Protein AF-A0A2V9H3Y1-F1 (afdb_monomer_lite)

Sequence (384 aa):
MNYREKQSVGGIYFQDAYKITPHLALNYGFRWQLSGAIHNTNNFATNPTLADLLGPSTGEFQPGQLGGNPNPQINLRPAPYKGDFKQSAPNFGFAWNPTWNQGILGKLAGGSNLVIRGGARISRFDEGWTTFEQATLFGNPGAQQSAFLNPGTAPGQFAPGSLSLSDTITPITIPASFTPPFAESLFTFANQTFATVDPKIRSPYVESWNFGIQRKLPGGAVLEVNYVGNHSVHLWQNFDLNEVNIFENGFLTEFKNARTNLSVNGGTTFADNTGNPGLIPLPIFDAAFGGANAALPSGSLAANSFTSQTFISLLQQGQAGALANDLASTGTYLCNLVGNSFGPCNGGVTTYGAGHYPINFFQVNPFAAGAATLLLSTTACKPK

Foldseek 3Di:
DDWDKDKDKDKDKDKDKDDPDPFKIKIKMKMQIWIWFIFTDPQQWKAWAPLLLLAQAPAFQDFPRRNTHPWTWTFSPRGQAGIDRRDMKIKMKMKGQDQDCDDPVCVVQVGSFKIKIKMKIKFFDAPDCVLVCCQTPVQAPDSDDDFDDDQDDDPPSDDVPPDDPPDDTDDDDDDPDGDDIDTLLVCLLVQGEGHHEDRHQDTKIKMKMKIKMWGQDPPRDIDIDMDIDIDIARDWDWDFSWQFDCDSLVLLVLLVLLLQCCVQVVNQFSDQPPPGPPRDDRVLLCQLQLHPDDDDDPPRSSVCVRRPPVSSVCSVVVVSRVVSLVLQNDLSRLCSAQHVVSPSNVDDPDHHDHHPTHCCSTTSHSSSRSHTSIYTHSDDDDPD

pLDDT: mean 87.83, std 12.62, range [33.66, 98.56]

Radius of gyration: 30.55 Å; chains: 1; bounding box: 67×53×94 Å

Secondary structure (DSSP, 8-state):
----EE--EEEEEEEEEEEEETTEEEEEEEEEEEEPPPEESSS--EEE-HHH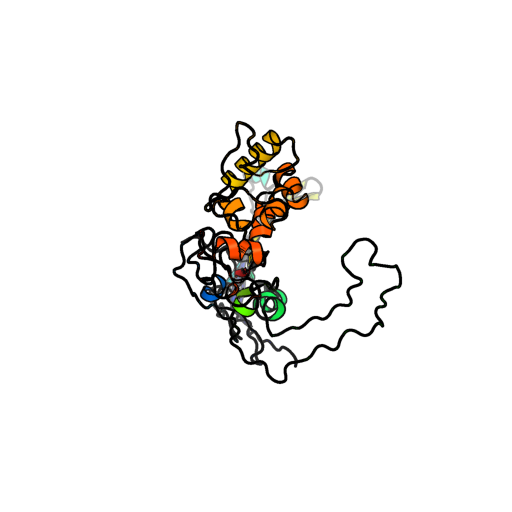HTTT-SSTT-TT---S-SS-EEEE-S--S--EEEEEEEEEEEEE---B-SHHHHHHHTBS-EEEEEEEEEEE----HHHHHIIIIITSTTS---------SSTT---TTS--TTSPPPPP---S-----EEGGGSTTTT--EEEE-TT----EEEEEEEEEEEEPGGG-EEEEEEEEEEEES--EEEES-PPP-STTSHHHHHHHHHHHHHHTTTS---S-S--TT----HHHHHHHT-SSS-PPTTSHHHHHHT-HHHHHHHHHT-HHHHHHHHHH-HHHHHHHHBTTSGGGSSSSSPP-B-SS-TTSS-S-GGGTTS-EEEEESS-----

Structure (mmCIF, N/CA/C/O backbone):
data_AF-A0A2V9H3Y1-F1
#
_entry.id   AF-A0A2V9H3Y1-F1
#
loop_
_atom_site.group_PDB
_atom_site.id
_atom_site.type_symbol
_atom_site.label_atom_id
_atom_site.label_alt_id
_atom_site.label_comp_id
_atom_site.label_asym_id
_atom_site.label_entity_id
_atom_site.label_seq_id
_atom_site.pdbx_PDB_ins_code
_atom_site.Cartn_x
_atom_site.Cartn_y
_atom_site.Cartn_z
_atom_site.occupancy
_atom_site.B_iso_or_equiv
_atom_site.auth_seq_id
_atom_site.auth_comp_id
_atom_site.auth_asym_id
_atom_site.auth_atom_id
_atom_site.pdbx_PDB_model_num
ATOM 1 N N . MET A 1 1 ? -24.388 12.894 -13.898 1.00 58.91 1 MET A N 1
ATOM 2 C CA . MET A 1 1 ? -24.952 11.731 -13.177 1.00 58.91 1 MET A CA 1
ATOM 3 C C . MET A 1 1 ? -24.431 11.826 -11.745 1.00 58.91 1 MET A C 1
ATOM 5 O O . MET A 1 1 ? -23.233 12.015 -11.603 1.00 58.91 1 MET A O 1
ATOM 9 N N . ASN A 1 2 ? -25.280 11.826 -10.710 1.00 68.94 2 ASN A N 1
ATOM 10 C CA . ASN A 1 2 ? -24.816 12.047 -9.328 1.00 68.94 2 ASN A CA 1
ATOM 11 C C . ASN A 1 2 ? -24.458 10.712 -8.678 1.00 68.94 2 ASN A C 1
ATOM 13 O O . ASN A 1 2 ? -25.305 9.822 -8.634 1.00 68.94 2 ASN A O 1
ATOM 17 N N . TYR A 1 3 ? -23.238 10.575 -8.172 1.00 79.31 3 TYR A N 1
ATOM 18 C CA . TYR A 1 3 ? -22.831 9.424 -7.372 1.00 79.31 3 TYR A CA 1
ATOM 19 C C . TYR A 1 3 ? -23.647 9.370 -6.068 1.00 79.31 3 TYR A C 1
ATOM 21 O O . TYR A 1 3 ? -23.892 10.405 -5.447 1.00 79.31 3 TYR A O 1
ATOM 29 N N . ARG A 1 4 ? -24.162 8.188 -5.699 1.00 87.75 4 ARG A N 1
ATOM 30 C CA . ARG A 1 4 ? -25.031 8.016 -4.524 1.00 87.75 4 ARG A CA 1
ATOM 31 C C . ARG A 1 4 ? -24.632 6.800 -3.717 1.00 87.75 4 ARG A C 1
ATOM 33 O O . ARG A 1 4 ? -24.713 5.680 -4.218 1.00 87.75 4 ARG A O 1
ATOM 40 N N . GLU A 1 5 ? -24.366 6.999 -2.440 1.00 90.00 5 GLU A N 1
ATOM 41 C CA . GLU A 1 5 ? -23.977 5.927 -1.532 1.00 90.00 5 GLU A CA 1
ATOM 42 C C . GLU A 1 5 ? -24.929 5.808 -0.350 1.00 90.00 5 GLU A C 1
ATOM 44 O O . GLU A 1 5 ? -25.694 6.722 -0.027 1.00 90.00 5 GLU A O 1
ATOM 49 N N . LYS A 1 6 ? -24.903 4.638 0.283 1.00 91.56 6 LYS A N 1
ATOM 50 C CA . LYS A 1 6 ? -25.669 4.353 1.486 1.00 91.56 6 LYS A CA 1
ATOM 51 C C . LYS A 1 6 ? -24.881 3.432 2.407 1.00 91.56 6 LYS A C 1
ATOM 53 O O . LYS A 1 6 ? -24.190 2.518 1.978 1.00 91.56 6 LYS A O 1
ATOM 58 N N . GLN A 1 7 ? -25.076 3.650 3.697 1.00 92.81 7 GLN A N 1
ATOM 59 C CA . GLN A 1 7 ? -24.603 2.824 4.792 1.00 92.81 7 GLN A CA 1
ATOM 60 C C . GLN A 1 7 ? -25.737 2.816 5.816 1.00 92.81 7 GLN A C 1
ATOM 62 O O . GLN A 1 7 ? -26.506 3.772 5.932 1.00 92.81 7 GLN A O 1
ATOM 67 N N . SER A 1 8 ? -25.926 1.701 6.506 1.00 92.31 8 SER A N 1
ATOM 68 C CA . SER A 1 8 ? -26.940 1.584 7.554 1.00 92.31 8 SER A CA 1
ATOM 69 C C . SER A 1 8 ? -26.238 1.240 8.847 1.00 92.31 8 SER A C 1
ATOM 71 O O . SER A 1 8 ? -25.566 0.218 8.914 1.00 92.31 8 SER A O 1
ATOM 73 N N . VAL A 1 9 ? -26.378 2.098 9.852 1.00 92.44 9 VAL A N 1
ATOM 74 C CA . VAL A 1 9 ? -25.746 1.915 11.157 1.00 92.44 9 VAL A CA 1
ATOM 75 C C . VAL A 1 9 ? -26.832 1.875 12.219 1.00 92.44 9 VAL A C 1
ATOM 77 O O . VAL A 1 9 ? -27.769 2.670 12.203 1.00 92.44 9 VAL A O 1
ATOM 80 N N . GLY A 1 10 ? -26.712 0.933 13.141 1.00 92.50 10 GLY A N 1
ATOM 81 C CA . GLY A 1 10 ? -27.591 0.787 14.289 1.00 92.50 10 GLY A CA 1
ATOM 82 C C . GLY A 1 10 ? -26.805 0.344 15.511 1.00 92.50 10 GLY A C 1
ATOM 83 O O . GLY A 1 10 ? -25.611 0.047 15.443 1.00 92.50 10 GLY A O 1
ATOM 84 N N . GLY A 1 11 ? -27.467 0.293 16.657 1.00 93.25 11 GLY A N 1
ATOM 85 C CA . GLY A 1 11 ? -26.856 -0.270 17.845 1.00 93.25 11 GLY A CA 1
ATOM 86 C C . GLY A 1 11 ? -27.790 -0.299 19.035 1.00 93.25 11 GLY A C 1
ATOM 87 O O . GLY A 1 11 ? -28.775 0.432 19.090 1.00 93.25 11 GLY A O 1
ATOM 88 N N . ILE A 1 12 ? -27.445 -1.153 19.988 1.00 95.94 12 ILE A N 1
ATOM 89 C CA . ILE A 1 12 ? -28.124 -1.291 21.273 1.00 95.94 12 ILE A CA 1
ATOM 90 C C . ILE A 1 12 ? -27.109 -0.916 22.343 1.00 95.94 12 ILE A C 1
ATOM 92 O O . ILE A 1 12 ? -25.935 -1.272 22.233 1.00 95.94 12 ILE A O 1
ATOM 96 N N . TYR A 1 13 ? -27.534 -0.183 23.365 1.00 96.25 13 TYR A N 1
ATOM 97 C CA . TYR A 1 13 ? -26.653 0.201 24.456 1.00 96.25 13 TYR A CA 1
ATOM 98 C C . TYR A 1 13 ? -27.348 0.070 25.804 1.00 96.25 13 TYR A C 1
ATOM 100 O O . TYR A 1 13 ? -28.560 0.244 25.913 1.00 96.25 13 TYR A O 1
ATOM 108 N N . PHE A 1 14 ? -26.550 -0.212 26.825 1.00 97.25 14 PHE A N 1
ATOM 109 C CA . PHE A 1 14 ? -26.933 -0.064 28.218 1.00 97.25 14 PHE A CA 1
ATOM 110 C C . PHE A 1 14 ? -25.787 0.593 28.981 1.00 97.25 14 PHE A C 1
ATOM 112 O O . PHE A 1 14 ? -24.613 0.425 28.640 1.00 97.25 14 PHE A O 1
ATOM 119 N N . GLN A 1 15 ? -26.129 1.350 30.013 1.00 97.38 15 GLN A N 1
ATOM 120 C CA . GLN A 1 15 ? -25.165 1.960 30.912 1.00 97.38 15 GLN A CA 1
ATOM 121 C C . GLN A 1 15 ? -25.808 2.107 32.283 1.00 97.38 15 GLN A C 1
ATOM 123 O O . GLN A 1 15 ? -26.987 2.441 32.374 1.00 97.38 15 GLN A O 1
ATOM 128 N N . ASP A 1 16 ? -25.026 1.864 33.325 1.00 97.44 16 ASP A N 1
ATOM 129 C CA . ASP A 1 16 ? -25.454 2.010 34.706 1.00 97.44 16 ASP A CA 1
ATOM 130 C C . ASP A 1 16 ? -24.298 2.508 35.590 1.00 97.44 16 ASP A C 1
ATOM 132 O O . ASP A 1 16 ? -23.116 2.441 35.226 1.00 97.44 16 ASP A O 1
ATOM 136 N N . ALA A 1 17 ? -24.658 3.042 36.753 1.00 96.75 17 ALA A N 1
ATOM 137 C CA . ALA A 1 17 ? -23.737 3.519 37.768 1.00 96.75 17 ALA A CA 1
ATOM 138 C C . ALA A 1 17 ? -24.157 2.974 39.133 1.00 96.75 17 ALA A C 1
ATOM 140 O O . ALA A 1 17 ? -25.239 3.276 39.637 1.00 96.75 17 ALA A O 1
ATOM 141 N N . TYR A 1 18 ? -23.267 2.217 39.771 1.00 96.94 18 TYR A N 1
ATOM 142 C CA . TYR A 1 18 ? -23.556 1.554 41.035 1.00 96.94 18 TYR A CA 1
ATOM 143 C C . TYR A 1 18 ? -22.576 1.978 42.128 1.00 96.94 18 TYR A C 1
ATOM 145 O O . TYR A 1 18 ? -21.356 1.848 41.995 1.00 96.94 18 TYR A O 1
ATOM 153 N N . LYS A 1 19 ? -23.114 2.473 43.246 1.00 96.94 19 LYS A N 1
ATOM 154 C CA . LYS A 1 19 ? -22.339 2.731 44.464 1.00 96.94 19 LYS A CA 1
ATOM 155 C C . LYS A 1 19 ? -22.299 1.455 45.293 1.00 96.94 19 LYS A C 1
ATOM 157 O O . LYS A 1 19 ? -23.246 1.163 46.013 1.00 96.94 19 LYS A O 1
ATOM 162 N N . ILE A 1 20 ? -21.196 0.714 45.202 1.00 95.38 20 ILE A N 1
ATOM 163 C CA . ILE A 1 20 ? -20.983 -0.491 46.017 1.00 95.38 20 ILE A CA 1
ATOM 164 C C . ILE A 1 20 ? -20.895 -0.107 47.495 1.00 95.38 20 ILE A C 1
ATOM 166 O O . ILE A 1 20 ? -21.461 -0.772 48.356 1.00 95.38 20 ILE A O 1
ATOM 170 N N . THR A 1 21 ? -20.182 0.981 47.789 1.00 95.06 21 THR A N 1
ATOM 171 C CA . THR A 1 21 ? -20.069 1.554 49.133 1.00 95.06 21 THR A CA 1
ATOM 172 C C . THR A 1 21 ? -20.117 3.084 49.038 1.00 95.06 21 THR A C 1
ATOM 174 O O . THR A 1 21 ? -19.969 3.632 47.942 1.00 95.06 21 THR A O 1
ATOM 177 N N . PRO A 1 22 ? -20.240 3.822 50.159 1.00 93.00 22 PRO A N 1
ATOM 178 C CA . PRO A 1 22 ? -20.088 5.283 50.158 1.00 93.00 22 PRO A CA 1
ATOM 179 C C . PRO A 1 22 ? -18.741 5.769 49.596 1.00 93.00 22 PRO A C 1
ATOM 181 O O . PRO A 1 22 ? -18.605 6.930 49.215 1.00 93.00 22 PRO A O 1
ATOM 184 N N . HIS A 1 23 ? -17.758 4.870 49.536 1.00 94.12 23 HIS A N 1
ATOM 185 C CA . HIS A 1 23 ? -16.385 5.128 49.137 1.00 94.12 23 HIS A CA 1
ATOM 186 C C . HIS A 1 23 ? -16.014 4.522 47.781 1.00 94.12 23 HIS A C 1
ATOM 188 O O . HIS A 1 23 ? -14.928 4.808 47.289 1.00 94.12 23 HIS A O 1
ATOM 194 N N . LEU A 1 24 ? -16.868 3.692 47.176 1.00 96.31 24 LEU A N 1
ATOM 195 C CA . LEU A 1 24 ? -16.597 3.007 45.914 1.00 96.31 24 LEU A CA 1
ATOM 196 C C . LEU A 1 24 ? -17.806 3.103 44.986 1.00 96.31 24 LEU A C 1
ATOM 198 O O . LEU A 1 24 ? -18.868 2.543 45.267 1.00 96.31 24 LEU A O 1
ATOM 202 N N . ALA A 1 25 ? -17.604 3.764 43.852 1.00 97.94 25 ALA A N 1
ATOM 203 C CA . ALA A 1 25 ? -18.560 3.837 42.761 1.00 97.94 25 ALA A CA 1
ATOM 204 C C . ALA A 1 25 ? -17.985 3.168 41.513 1.00 97.94 25 ALA A C 1
ATOM 206 O O . ALA A 1 25 ? -16.818 3.377 41.175 1.00 97.94 25 ALA A O 1
ATOM 207 N N . LEU A 1 26 ? -18.821 2.399 40.824 1.00 97.81 26 LEU A N 1
ATOM 208 C CA . LEU A 1 26 ? -18.540 1.833 39.514 1.00 97.81 26 LEU A CA 1
ATOM 209 C C . LEU A 1 26 ? -19.463 2.465 38.478 1.00 97.81 26 LEU A C 1
ATOM 211 O O . LEU A 1 26 ? -20.642 2.683 38.744 1.00 97.81 26 LEU A O 1
ATOM 215 N N . ASN A 1 27 ? -18.929 2.699 37.288 1.00 97.75 27 ASN A N 1
ATOM 216 C CA . ASN A 1 27 ? -19.686 3.011 36.086 1.00 97.75 27 ASN A CA 1
ATOM 217 C C . ASN A 1 27 ? -19.391 1.913 35.078 1.00 97.75 27 ASN A C 1
ATOM 219 O O . ASN A 1 27 ? -18.229 1.585 34.843 1.00 97.75 27 ASN A O 1
ATOM 223 N N . TYR A 1 28 ? -20.419 1.340 34.482 1.00 97.44 28 TYR A N 1
ATOM 224 C CA . TYR A 1 28 ? -20.232 0.306 33.482 1.00 97.44 28 TYR A CA 1
ATOM 225 C C . TYR A 1 28 ? -21.284 0.448 32.403 1.00 97.44 28 TYR A C 1
ATOM 227 O O . TYR A 1 28 ? -22.412 0.882 32.632 1.00 97.44 28 TYR A O 1
ATOM 235 N N . GLY A 1 29 ? -20.899 0.085 31.197 1.00 97.81 29 GLY A N 1
ATOM 236 C CA . GLY A 1 29 ? -21.778 0.169 30.061 1.00 97.81 29 GLY A CA 1
ATOM 237 C C . GLY A 1 29 ? -21.267 -0.669 28.919 1.00 97.81 29 GLY A C 1
ATOM 238 O O . GLY A 1 29 ? -20.118 -1.111 28.863 1.00 97.81 29 GLY A O 1
ATOM 239 N N . PHE A 1 30 ? -22.161 -0.891 27.983 1.00 97.25 30 PHE A N 1
ATOM 240 C CA . PHE A 1 30 ? -21.883 -1.677 26.811 1.00 97.25 30 PHE A CA 1
ATOM 241 C C . PHE A 1 30 ? -22.720 -1.150 25.667 1.00 97.25 30 PHE A C 1
ATOM 243 O O . PHE A 1 30 ? -23.910 -0.871 25.814 1.00 97.25 30 PHE A O 1
ATOM 250 N N . ARG A 1 31 ? -22.089 -1.050 24.507 1.00 95.38 31 ARG A N 1
ATOM 251 C CA . ARG A 1 31 ? -22.761 -0.788 23.247 1.00 95.38 31 ARG A CA 1
ATOM 252 C C . ARG A 1 31 ? -22.437 -1.919 22.285 1.00 95.38 31 ARG A C 1
ATOM 254 O O . ARG A 1 31 ? -21.273 -2.255 22.092 1.00 95.38 31 ARG A O 1
ATOM 261 N N . TRP A 1 32 ? -23.466 -2.479 21.666 1.00 95.38 32 TRP A N 1
ATOM 262 C CA . TRP A 1 32 ? -23.332 -3.307 20.477 1.00 95.38 32 TRP A CA 1
ATOM 263 C C . TRP A 1 32 ? -23.663 -2.444 19.270 1.00 95.38 32 TRP A C 1
ATOM 265 O O . TRP A 1 32 ? -24.805 -2.020 19.110 1.00 95.38 32 TRP A O 1
ATOM 275 N N . GLN A 1 33 ? -22.675 -2.172 18.428 1.00 93.50 33 GLN A N 1
ATOM 276 C CA . GLN A 1 33 ? -22.865 -1.463 17.171 1.00 93.50 33 GLN A CA 1
ATOM 277 C C . GLN A 1 33 ? -23.042 -2.455 16.011 1.00 93.50 33 GLN A C 1
ATOM 279 O O . GLN A 1 33 ? -22.528 -3.573 16.011 1.00 93.50 33 GLN A O 1
ATOM 284 N N . LEU A 1 34 ? -23.837 -2.057 15.030 1.00 92.31 34 LEU A N 1
ATOM 285 C CA . LEU A 1 34 ? -24.148 -2.810 13.827 1.00 92.31 34 LEU A CA 1
ATOM 286 C C . LEU A 1 34 ? -23.920 -1.860 12.657 1.00 92.31 34 LEU A C 1
ATOM 288 O O . LEU A 1 34 ? -24.740 -0.969 12.448 1.00 92.31 34 LEU A O 1
ATOM 292 N N . SER A 1 35 ? -22.829 -2.022 11.912 1.00 91.94 35 SER A N 1
ATOM 293 C CA . SER A 1 35 ? -22.587 -1.221 10.708 1.00 91.94 35 SER A CA 1
ATOM 294 C C . SER A 1 35 ? -22.727 -2.095 9.469 1.00 91.94 35 SER A C 1
ATOM 296 O O . SER A 1 35 ? -21.983 -3.051 9.274 1.00 91.94 35 SER A O 1
ATOM 298 N N . GLY A 1 36 ? -23.677 -1.759 8.605 1.00 92.44 36 GLY A N 1
ATOM 299 C CA . GLY A 1 36 ? -23.727 -2.263 7.238 1.00 92.44 36 GLY A CA 1
ATOM 300 C C . GLY A 1 36 ? -22.546 -1.747 6.411 1.00 92.44 36 GLY A C 1
ATOM 301 O O . GLY A 1 36 ? -21.888 -0.777 6.786 1.00 92.44 36 GLY A O 1
ATOM 302 N N . ALA A 1 37 ? -22.289 -2.388 5.272 1.00 91.31 37 ALA A N 1
ATOM 303 C CA . ALA A 1 37 ? -21.282 -1.908 4.334 1.00 91.31 37 ALA A CA 1
ATOM 304 C C . ALA A 1 37 ? -21.742 -0.609 3.662 1.00 91.31 37 ALA A C 1
ATOM 306 O O . ALA A 1 37 ? -22.922 -0.460 3.315 1.00 91.31 37 ALA A O 1
ATOM 307 N N . ILE A 1 38 ? -20.790 0.295 3.448 1.00 91.62 38 ILE A N 1
ATOM 308 C CA . ILE A 1 38 ? -20.922 1.369 2.476 1.00 91.62 38 ILE A CA 1
ATOM 309 C C . ILE A 1 38 ? -21.089 0.708 1.109 1.00 91.62 38 ILE A C 1
ATOM 311 O O . ILE A 1 38 ? -20.341 -0.202 0.742 1.00 91.62 38 ILE A O 1
ATOM 315 N N . HIS A 1 39 ? -22.115 1.128 0.382 1.00 90.75 39 HIS A N 1
ATOM 316 C CA . HIS A 1 39 ? -22.347 0.667 -0.972 1.00 90.75 39 HIS A CA 1
ATOM 317 C C . HIS A 1 39 ? -22.919 1.776 -1.839 1.00 90.75 39 HIS A C 1
ATOM 319 O O . HIS A 1 39 ? -23.728 2.603 -1.406 1.00 90.75 39 HIS A O 1
ATOM 325 N N . ASN A 1 40 ? -22.527 1.741 -3.103 1.00 89.81 40 ASN A N 1
ATOM 326 C CA . ASN A 1 40 ? -23.101 2.578 -4.129 1.00 89.81 40 ASN A CA 1
ATOM 327 C C . ASN A 1 40 ? -24.526 2.094 -4.477 1.00 89.81 40 ASN A C 1
ATOM 329 O O . ASN A 1 40 ? -24.790 0.902 -4.606 1.00 89.81 40 ASN A O 1
ATOM 333 N N . THR A 1 41 ? -25.468 3.026 -4.610 1.00 89.75 41 THR A N 1
ATOM 334 C CA . THR A 1 41 ? -26.907 2.737 -4.785 1.00 89.75 41 THR A CA 1
ATOM 335 C C . THR A 1 41 ? -27.397 2.876 -6.222 1.00 89.75 41 THR A C 1
ATOM 337 O O . THR A 1 41 ? -28.532 2.510 -6.516 1.00 89.75 41 THR A O 1
ATOM 340 N N . ASN A 1 42 ? -26.569 3.415 -7.116 1.00 86.81 42 ASN A N 1
ATOM 341 C CA . ASN A 1 42 ? -26.924 3.676 -8.509 1.00 86.81 42 ASN A CA 1
ATOM 342 C C . ASN A 1 42 ? -25.990 2.999 -9.519 1.00 86.81 42 ASN A C 1
ATOM 344 O O . ASN A 1 42 ? -25.953 3.421 -10.669 1.00 86.81 42 ASN A O 1
ATOM 348 N N . ASN A 1 43 ? -25.289 1.942 -9.096 1.00 82.75 43 ASN A N 1
ATOM 349 C CA . ASN A 1 43 ? -24.429 1.103 -9.929 1.00 82.75 43 ASN A CA 1
ATOM 350 C C . ASN A 1 43 ? -23.428 1.913 -10.768 1.00 82.75 43 ASN A C 1
ATOM 352 O O . ASN A 1 43 ? -23.375 1.793 -11.987 1.00 82.75 43 ASN A O 1
ATOM 356 N N . PHE A 1 44 ? -22.638 2.739 -10.085 1.00 81.81 44 PHE A N 1
ATOM 357 C CA . PHE A 1 44 ? -21.632 3.619 -10.679 1.00 81.81 44 PHE A CA 1
ATOM 358 C C . PHE A 1 44 ? -20.197 3.306 -10.219 1.00 81.81 44 PHE A C 1
ATOM 360 O O . PHE A 1 44 ? -19.250 3.620 -10.930 1.00 81.81 44 PHE A O 1
ATOM 367 N N . ALA A 1 45 ? -20.023 2.676 -9.050 1.00 87.25 45 ALA A N 1
ATOM 368 C CA . ALA A 1 45 ? -18.704 2.342 -8.509 1.00 87.25 45 ALA A CA 1
ATOM 369 C C . ALA A 1 45 ? -18.046 1.191 -9.289 1.00 87.25 45 ALA A C 1
ATOM 371 O O . ALA A 1 45 ? -18.624 0.102 -9.412 1.00 87.25 45 ALA A O 1
ATOM 372 N N . THR A 1 46 ? -16.826 1.419 -9.772 1.00 89.69 46 THR A N 1
ATOM 373 C CA . THR A 1 46 ? -16.012 0.432 -10.481 1.00 89.69 46 THR A CA 1
ATOM 374 C C . THR A 1 46 ? -14.763 0.105 -9.678 1.00 89.69 46 THR A C 1
ATOM 376 O O . THR A 1 46 ? -14.075 0.984 -9.172 1.00 89.69 46 THR A O 1
ATOM 379 N N . ASN A 1 47 ? -14.479 -1.182 -9.512 1.00 93.00 47 ASN A N 1
ATOM 380 C CA . ASN A 1 47 ? -13.245 -1.652 -8.889 1.00 93.00 47 ASN A CA 1
ATOM 381 C C . ASN A 1 47 ? -12.939 -3.094 -9.329 1.00 93.00 47 ASN A C 1
ATOM 383 O O . ASN A 1 47 ? -13.866 -3.872 -9.593 1.00 93.00 47 ASN A O 1
ATOM 387 N N . PRO A 1 48 ? -11.655 -3.473 -9.415 1.00 94.81 48 PRO A N 1
ATOM 388 C CA . PRO A 1 48 ? -11.239 -4.862 -9.566 1.00 94.81 48 PRO A CA 1
ATOM 389 C C . PRO A 1 48 ? -11.609 -5.691 -8.331 1.00 94.81 48 PRO A C 1
ATOM 391 O O . PRO A 1 48 ? -11.824 -5.157 -7.235 1.00 94.81 48 PRO A O 1
ATOM 394 N N . THR A 1 49 ? -11.688 -7.015 -8.479 1.00 94.94 49 THR A N 1
ATOM 395 C CA . THR A 1 49 ? -11.629 -7.916 -7.315 1.00 94.94 49 THR A CA 1
ATOM 396 C C . THR A 1 49 ? -10.214 -7.940 -6.728 1.00 94.94 49 THR A C 1
ATOM 398 O O . THR A 1 49 ? -9.278 -7.467 -7.356 1.00 94.94 49 THR A O 1
ATOM 401 N N . LEU A 1 50 ? -10.018 -8.520 -5.538 1.00 93.00 50 LEU A N 1
ATOM 402 C CA . LEU A 1 50 ? -8.661 -8.694 -4.994 1.00 93.00 50 LEU A CA 1
ATOM 403 C C . LEU A 1 50 ? -7.769 -9.556 -5.910 1.00 93.00 50 LEU A C 1
ATOM 405 O O . LEU A 1 50 ? -6.568 -9.328 -5.979 1.00 93.00 50 LEU A O 1
ATOM 409 N N . ALA A 1 51 ? -8.352 -10.532 -6.613 1.00 94.50 51 ALA A N 1
ATOM 410 C CA . ALA A 1 51 ? -7.618 -11.354 -7.573 1.00 94.50 51 ALA A CA 1
ATOM 411 C C . ALA A 1 51 ? -7.249 -10.561 -8.834 1.00 94.50 51 ALA A C 1
ATOM 413 O O . ALA A 1 51 ? -6.139 -10.704 -9.326 1.00 94.50 51 ALA A O 1
ATOM 414 N N . ASP A 1 52 ? -8.155 -9.707 -9.321 1.00 96.19 52 ASP A N 1
ATOM 415 C CA . ASP A 1 52 ? -7.864 -8.814 -10.448 1.00 96.19 52 ASP A CA 1
ATOM 416 C C . ASP A 1 52 ? -6.811 -7.764 -10.068 1.00 96.19 52 ASP A C 1
ATOM 418 O O . ASP A 1 52 ? -5.900 -7.522 -10.844 1.00 96.19 52 ASP A O 1
ATOM 422 N N . LEU A 1 53 ? -6.857 -7.240 -8.835 1.00 95.62 53 LEU A N 1
ATOM 423 C CA . LEU A 1 53 ? -5.891 -6.258 -8.334 1.00 95.62 53 LEU A CA 1
ATOM 424 C C . LEU A 1 53 ? -4.449 -6.793 -8.350 1.00 95.62 53 LEU A C 1
ATOM 426 O O . LEU A 1 53 ? -3.533 -6.038 -8.653 1.00 95.62 53 LEU A O 1
ATOM 430 N N . LEU A 1 54 ? -4.249 -8.083 -8.049 1.00 95.56 54 LEU A N 1
ATOM 431 C CA . LEU A 1 54 ? -2.949 -8.769 -8.152 1.00 95.56 54 LEU A CA 1
ATOM 432 C C . LEU A 1 54 ? -2.610 -9.200 -9.590 1.00 95.56 54 LEU A C 1
ATOM 434 O O . LEU A 1 54 ? -1.488 -9.631 -9.866 1.00 95.56 54 LEU A O 1
ATOM 438 N N . GLY A 1 55 ? -3.581 -9.125 -10.497 1.00 95.62 55 GLY A N 1
ATOM 439 C CA . GLY A 1 55 ? -3.480 -9.609 -11.860 1.00 95.62 55 GLY A CA 1
ATOM 440 C C . GLY A 1 55 ? -3.030 -11.077 -11.925 1.00 95.62 55 GLY A C 1
ATOM 441 O O . GLY A 1 55 ? -3.591 -11.940 -11.241 1.00 95.62 55 GLY A O 1
ATOM 442 N N . PRO A 1 56 ? -2.018 -11.396 -12.747 1.00 95.88 56 PRO A N 1
ATOM 443 C CA . PRO A 1 56 ? -1.547 -12.758 -12.940 1.00 95.88 56 PRO A CA 1
ATOM 444 C C . PRO A 1 56 ? -0.693 -13.266 -11.772 1.00 95.88 56 PRO A C 1
ATOM 446 O O . PRO A 1 56 ? -0.419 -14.461 -11.719 1.00 95.88 56 PRO A O 1
ATOM 449 N N . SER A 1 57 ? -0.271 -12.411 -10.838 1.00 96.25 57 SER A N 1
ATOM 450 C CA . SER A 1 57 ? 0.596 -12.812 -9.727 1.00 96.25 57 SER A CA 1
ATOM 451 C C . SER A 1 57 ? -0.155 -13.548 -8.620 1.00 96.25 57 SER A C 1
ATOM 453 O O . SER A 1 57 ? -1.338 -13.317 -8.372 1.00 96.25 57 SER A O 1
ATOM 455 N N . THR A 1 58 ? 0.553 -14.415 -7.895 1.00 93.44 58 THR A N 1
ATOM 456 C CA . THR A 1 58 ? 0.023 -15.091 -6.694 1.00 93.44 58 THR A CA 1
ATOM 457 C C . THR A 1 58 ? 0.322 -14.361 -5.387 1.00 93.44 58 THR A C 1
ATOM 459 O O . THR A 1 58 ? -0.249 -14.710 -4.353 1.00 93.44 58 THR A O 1
ATOM 462 N N . GLY A 1 59 ? 1.204 -13.362 -5.419 1.00 91.25 59 GLY A N 1
ATOM 463 C CA . GLY A 1 59 ? 1.605 -12.582 -4.256 1.00 91.25 59 GLY A CA 1
ATOM 464 C C . GLY A 1 59 ? 2.636 -11.510 -4.598 1.00 91.25 59 GLY A C 1
ATOM 465 O O . GLY A 1 59 ? 3.244 -11.530 -5.669 1.00 91.25 59 GLY A O 1
ATOM 466 N N . GLU A 1 60 ? 2.814 -10.574 -3.672 1.00 91.38 60 GLU A N 1
ATOM 467 C CA . GLU A 1 60 ? 3.802 -9.496 -3.757 1.00 91.38 60 GLU A CA 1
ATOM 468 C C . GLU A 1 60 ? 5.228 -10.062 -3.737 1.00 91.38 60 GLU A C 1
ATOM 470 O O . GLU A 1 60 ? 5.494 -11.078 -3.093 1.00 91.38 60 GLU A O 1
ATOM 475 N N . PHE A 1 61 ? 6.144 -9.402 -4.448 1.00 94.19 61 PHE A N 1
ATOM 476 C CA . PHE A 1 61 ? 7.570 -9.752 -4.482 1.00 94.19 61 PHE A CA 1
ATOM 477 C C . PHE A 1 61 ? 7.891 -11.196 -4.928 1.00 94.19 61 PHE A C 1
ATOM 479 O O . PHE A 1 61 ? 8.930 -11.750 -4.578 1.00 94.19 61 PHE A O 1
ATOM 486 N N . GLN A 1 62 ? 7.023 -11.808 -5.743 1.00 94.88 62 GLN A N 1
ATOM 487 C CA . GLN A 1 62 ? 7.188 -13.170 -6.275 1.00 94.88 62 GLN A CA 1
ATOM 488 C C . GLN A 1 62 ? 7.329 -13.175 -7.812 1.00 94.88 62 GLN A C 1
ATOM 490 O O . GLN A 1 62 ? 6.422 -13.635 -8.521 1.00 94.88 62 GLN A O 1
ATOM 495 N N . PRO A 1 63 ? 8.451 -12.672 -8.367 1.00 95.12 63 PRO A N 1
ATOM 496 C CA . PRO A 1 63 ? 8.658 -12.655 -9.812 1.00 95.12 63 PRO A CA 1
ATOM 497 C C . PRO A 1 63 ? 8.594 -14.081 -10.384 1.00 95.12 63 PRO A C 1
ATOM 499 O O . PRO A 1 63 ? 9.205 -15.013 -9.864 1.00 95.12 63 PRO A O 1
ATOM 502 N N . GLY A 1 64 ? 7.818 -14.264 -11.453 1.00 94.44 64 GLY A N 1
ATOM 503 C CA . GLY A 1 64 ? 7.618 -15.547 -12.134 1.00 94.44 64 GLY A CA 1
ATOM 504 C C . GLY A 1 64 ? 6.484 -16.422 -11.595 1.00 94.44 64 GLY A C 1
ATOM 505 O O . GLY A 1 64 ? 6.108 -17.382 -12.266 1.00 94.44 64 GLY A O 1
ATOM 506 N N . GLN A 1 65 ? 5.888 -16.101 -10.442 1.00 95.69 65 GLN A N 1
ATOM 507 C CA . GLN A 1 65 ? 4.747 -16.852 -9.900 1.00 95.69 65 GLN A CA 1
ATOM 508 C C . GLN A 1 65 ? 3.417 -16.339 -10.474 1.00 95.69 65 GLN A C 1
ATOM 510 O O . GLN A 1 65 ? 2.726 -15.521 -9.868 1.00 95.69 65 GLN A O 1
ATOM 515 N N . LEU A 1 66 ? 3.068 -16.823 -11.672 1.00 94.75 66 LEU A N 1
ATOM 516 C CA . LEU A 1 66 ? 1.955 -16.319 -12.492 1.00 94.75 66 LEU A CA 1
ATOM 517 C C . LEU A 1 66 ? 0.684 -17.200 -12.455 1.00 94.75 66 LEU A C 1
ATOM 519 O O . LEU A 1 66 ? 0.086 -17.499 -13.486 1.00 94.75 66 LEU A O 1
ATOM 523 N N . GLY A 1 67 ? 0.287 -17.667 -11.269 1.00 94.31 67 GLY A N 1
ATOM 524 C CA . GLY A 1 67 ? -0.893 -18.529 -11.070 1.00 94.31 67 GLY A CA 1
ATOM 525 C C . GLY A 1 67 ? -2.228 -17.799 -10.844 1.00 94.31 67 GLY A C 1
ATOM 526 O O . GLY A 1 67 ? -3.219 -18.454 -10.520 1.00 94.31 67 GLY A O 1
ATOM 527 N N . GLY A 1 68 ? -2.242 -16.467 -10.934 1.00 94.81 68 GLY A N 1
ATOM 528 C CA . GLY A 1 68 ? -3.400 -15.597 -10.706 1.00 94.81 68 GLY A CA 1
ATOM 529 C C . GLY A 1 68 ? -4.313 -15.441 -11.929 1.00 94.81 68 GLY A C 1
ATOM 530 O O . GLY A 1 68 ? -4.437 -16.346 -12.754 1.00 94.81 68 GLY A O 1
ATOM 531 N N . ASN A 1 69 ? -4.981 -14.288 -12.048 1.00 95.75 69 ASN A N 1
ATOM 532 C CA . ASN A 1 69 ? -5.847 -13.989 -13.189 1.00 95.75 69 ASN A CA 1
ATOM 533 C C . ASN A 1 69 ? -5.027 -13.413 -14.366 1.00 95.75 69 ASN A C 1
ATOM 535 O O . ASN A 1 69 ? -4.552 -12.284 -14.270 1.00 95.75 69 ASN A O 1
ATOM 539 N N . PRO A 1 70 ? -4.897 -14.114 -15.510 1.00 93.75 70 PRO A N 1
ATOM 540 C CA . PRO A 1 70 ? -4.155 -13.602 -16.665 1.00 93.75 70 PRO A CA 1
ATOM 541 C C . PRO A 1 70 ? -4.867 -12.466 -17.413 1.00 93.75 70 PRO A C 1
ATOM 543 O O . PRO A 1 70 ? -4.236 -11.793 -18.222 1.00 93.75 70 PRO A O 1
ATOM 546 N N . ASN A 1 71 ? -6.166 -12.255 -17.175 1.00 95.12 71 ASN A N 1
ATOM 547 C CA . ASN A 1 71 ? -6.972 -11.226 -17.833 1.00 95.12 71 ASN A CA 1
ATOM 548 C C . ASN A 1 71 ? -7.761 -10.411 -16.792 1.00 95.12 71 ASN A C 1
ATOM 550 O O . ASN A 1 71 ? -8.996 -10.491 -16.771 1.00 95.12 71 ASN A O 1
ATOM 554 N N . PRO A 1 72 ? -7.086 -9.658 -15.907 1.00 96.81 72 PRO A N 1
ATOM 555 C CA . PRO A 1 72 ? -7.749 -8.934 -14.832 1.00 96.81 72 PRO A CA 1
ATOM 556 C C . PRO A 1 72 ? -8.682 -7.842 -15.361 1.00 96.81 72 PRO A C 1
ATOM 558 O O . PRO A 1 72 ? -8.443 -7.227 -16.408 1.00 96.81 72 PRO A O 1
ATOM 561 N N . GLN A 1 73 ? -9.798 -7.662 -14.655 1.00 95.69 73 GLN A N 1
ATOM 562 C CA . GLN A 1 73 ? -10.893 -6.788 -15.062 1.00 95.69 73 GLN A CA 1
ATOM 563 C C . GLN A 1 73 ? -11.317 -5.839 -13.940 1.00 95.69 73 GLN A C 1
ATOM 565 O O . GLN A 1 73 ? -11.504 -6.233 -12.787 1.00 95.69 73 GLN A O 1
ATOM 570 N N . ILE A 1 74 ? -11.638 -4.607 -14.321 1.00 94.12 74 ILE A N 1
ATOM 571 C CA . ILE A 1 74 ? -12.324 -3.634 -13.477 1.00 94.12 74 ILE A CA 1
ATOM 572 C C . ILE A 1 74 ? -13.828 -3.797 -13.694 1.00 94.12 74 ILE A C 1
ATOM 574 O O . ILE A 1 74 ? -14.343 -3.609 -14.799 1.00 94.12 74 ILE A O 1
ATOM 578 N N . ASN A 1 75 ? -14.547 -4.144 -12.630 1.00 92.00 75 ASN A N 1
ATOM 579 C CA . ASN A 1 75 ? -15.956 -4.515 -12.687 1.00 92.00 75 ASN A CA 1
ATOM 580 C C . ASN A 1 75 ? -16.840 -3.470 -12.007 1.00 92.00 75 ASN A C 1
ATOM 582 O O . ASN A 1 75 ? -16.398 -2.737 -11.122 1.00 92.00 75 ASN A O 1
ATOM 586 N N . LEU A 1 76 ? -18.127 -3.462 -12.355 1.00 91.06 76 LEU A N 1
ATOM 587 C CA . LEU A 1 76 ? -19.124 -2.712 -11.601 1.00 91.06 76 LEU A CA 1
ATOM 588 C C . LEU A 1 76 ? -19.407 -3.415 -10.272 1.00 91.06 76 LEU A C 1
ATOM 590 O O . LEU A 1 76 ? -20.055 -4.462 -10.230 1.00 91.06 76 LEU A O 1
ATOM 594 N N . ARG A 1 77 ? -18.891 -2.853 -9.180 1.00 91.31 77 ARG A N 1
ATOM 595 C CA . ARG A 1 77 ? -18.891 -3.486 -7.855 1.00 91.31 77 ARG A CA 1
ATOM 596 C C . ARG A 1 77 ? -19.375 -2.490 -6.803 1.00 91.31 77 ARG A C 1
ATOM 598 O O . ARG A 1 77 ? -18.561 -1.917 -6.078 1.00 91.31 77 ARG A O 1
ATOM 605 N N . PRO A 1 78 ? -20.704 -2.306 -6.680 1.00 88.31 78 PRO A N 1
ATOM 606 C CA . PRO A 1 78 ? -21.286 -1.322 -5.772 1.00 88.31 78 PRO A CA 1
ATOM 607 C C . PRO A 1 78 ? -21.081 -1.648 -4.288 1.00 88.31 78 PRO A C 1
ATOM 609 O O . PRO A 1 78 ? -21.154 -0.743 -3.468 1.00 88.31 78 PRO A O 1
ATOM 612 N N . ALA A 1 79 ? -20.831 -2.912 -3.932 1.00 91.19 79 ALA A N 1
ATOM 613 C CA . ALA A 1 79 ? -20.625 -3.363 -2.555 1.00 91.19 79 ALA A CA 1
ATOM 614 C C . ALA A 1 79 ? -19.405 -4.306 -2.474 1.00 91.19 79 ALA A C 1
ATOM 616 O O . ALA A 1 79 ? -19.567 -5.530 -2.519 1.00 91.19 79 ALA A O 1
ATOM 617 N N . PRO A 1 80 ? -18.171 -3.772 -2.408 1.00 90.00 80 PRO A N 1
ATOM 618 C CA . PRO A 1 80 ? -16.958 -4.590 -2.469 1.00 90.00 80 PRO A CA 1
ATOM 619 C C . PRO A 1 80 ? -16.638 -5.336 -1.164 1.00 90.00 80 PRO A C 1
ATOM 621 O O . PRO A 1 80 ? -15.868 -6.296 -1.200 1.00 90.00 80 PRO A O 1
ATOM 624 N N . TYR A 1 81 ? -17.257 -4.953 -0.042 1.00 92.06 81 TYR A N 1
ATOM 625 C CA . TYR A 1 81 ? -17.071 -5.569 1.274 1.00 92.06 81 TYR A CA 1
ATOM 626 C C . TYR A 1 81 ? -18.403 -5.778 2.011 1.00 92.06 81 TYR A C 1
ATOM 628 O O . TYR A 1 81 ? -19.457 -5.300 1.588 1.00 92.06 81 TYR A O 1
ATOM 636 N N . LYS A 1 82 ? -18.371 -6.548 3.106 1.00 91.75 82 LYS A N 1
ATOM 637 C CA . LYS A 1 82 ? -19.557 -6.877 3.917 1.00 91.75 82 LYS A CA 1
ATOM 638 C C . LYS A 1 82 ? -19.636 -6.011 5.173 1.00 91.75 82 LYS A C 1
ATOM 640 O O . LYS A 1 82 ? -18.622 -5.560 5.687 1.00 91.75 82 LYS A O 1
ATOM 645 N N . GLY A 1 83 ? -20.851 -5.820 5.689 1.00 90.88 83 GLY A N 1
ATOM 646 C CA . GLY A 1 83 ? -21.062 -5.113 6.954 1.00 90.88 83 GLY A CA 1
ATOM 647 C C . GLY A 1 83 ? -20.410 -5.821 8.146 1.00 90.88 83 GLY A C 1
ATOM 648 O O . GLY A 1 83 ? -20.327 -7.052 8.184 1.00 90.88 83 GLY A O 1
ATOM 649 N N . ASP A 1 84 ? -19.997 -5.032 9.134 1.00 90.00 84 ASP A N 1
ATOM 650 C CA . ASP A 1 84 ? -19.473 -5.495 10.414 1.00 90.00 84 ASP A CA 1
ATOM 651 C C . ASP A 1 84 ? -20.561 -5.389 11.494 1.00 90.00 84 ASP A C 1
ATOM 653 O O . ASP A 1 84 ? -20.911 -4.308 11.978 1.00 90.00 84 ASP A O 1
ATOM 657 N N . PHE A 1 85 ? -21.096 -6.545 11.883 1.00 91.31 85 PHE A N 1
ATOM 658 C CA . PHE A 1 85 ? -22.168 -6.667 12.873 1.00 91.31 85 PHE A CA 1
ATOM 659 C C . PHE A 1 85 ? -21.683 -7.168 14.237 1.00 91.31 85 PHE A C 1
ATOM 661 O O . PHE A 1 85 ? -22.504 -7.458 15.106 1.00 91.31 85 PHE A O 1
ATOM 668 N N . LYS A 1 86 ? -20.369 -7.307 14.447 1.00 88.12 86 LYS A N 1
ATOM 669 C CA . LYS A 1 86 ? -19.790 -7.853 15.688 1.00 88.12 86 LYS A CA 1
ATOM 670 C C . LYS A 1 86 ? -19.050 -6.772 16.469 1.00 88.12 86 LYS A C 1
ATOM 672 O O . LYS A 1 86 ? -17.941 -6.978 16.961 1.00 88.12 86 LYS A O 1
ATOM 677 N N . GLN A 1 87 ? -19.670 -5.599 16.577 1.00 92.62 87 GLN A N 1
ATOM 678 C CA . GLN A 1 87 ? -19.003 -4.419 17.101 1.00 92.62 87 GLN A CA 1
ATOM 679 C C . GLN A 1 87 ? -19.310 -4.168 18.579 1.00 92.62 87 GLN A C 1
ATOM 681 O O . GLN A 1 87 ? -20.106 -3.296 18.924 1.00 92.62 87 GLN A O 1
ATOM 686 N N . SER A 1 88 ? -18.660 -4.915 19.473 1.00 94.19 88 SER A N 1
ATOM 687 C CA . SER A 1 88 ? -18.726 -4.642 20.911 1.00 94.19 88 SER A CA 1
ATOM 688 C C . SER A 1 88 ? -17.918 -3.399 21.295 1.00 94.19 88 SER A C 1
ATOM 690 O O . SER A 1 88 ? -16.763 -3.240 20.887 1.00 94.19 88 SER A O 1
ATOM 692 N N . ALA A 1 89 ? -18.512 -2.551 22.124 1.00 96.25 89 ALA A N 1
ATOM 693 C CA . ALA A 1 89 ? -17.927 -1.334 22.669 1.00 96.25 89 ALA A CA 1
ATOM 694 C C . ALA A 1 89 ? -18.229 -1.238 24.180 1.00 96.25 89 ALA A C 1
ATOM 696 O O . ALA A 1 89 ? -19.110 -0.476 24.596 1.00 96.25 89 ALA A O 1
ATOM 697 N N . PRO A 1 90 ? -17.571 -2.070 25.014 1.00 97.00 90 PRO A N 1
ATOM 698 C CA . PRO A 1 90 ? -17.679 -1.974 26.463 1.00 97.00 90 PRO A CA 1
ATOM 699 C C . PRO A 1 90 ? -17.031 -0.690 26.982 1.00 97.00 90 PRO A C 1
ATOM 701 O O . PRO A 1 90 ? -16.068 -0.168 26.414 1.00 97.00 90 PRO A O 1
ATOM 704 N N . ASN A 1 91 ? -17.541 -0.214 28.109 1.00 97.12 91 ASN A N 1
ATOM 705 C CA . ASN A 1 91 ? -16.910 0.809 28.918 1.00 97.12 91 ASN A CA 1
ATOM 706 C C . ASN A 1 91 ? -17.031 0.448 30.398 1.00 97.12 91 ASN A C 1
ATOM 708 O O . ASN A 1 91 ? -18.039 -0.090 30.852 1.00 97.12 91 ASN A O 1
ATOM 712 N N . PHE A 1 92 ? -15.972 0.733 31.139 1.00 98.19 92 PHE A N 1
ATOM 713 C CA . PHE A 1 92 ? -15.886 0.493 32.566 1.00 98.19 92 PHE A CA 1
ATOM 714 C C . PHE A 1 92 ? -15.113 1.631 33.215 1.00 98.19 92 PHE A C 1
ATOM 716 O O . PHE A 1 92 ? -14.114 2.106 32.679 1.00 98.19 92 PHE A O 1
ATOM 723 N N . GLY A 1 93 ? -15.551 2.055 34.388 1.00 97.88 93 GLY A N 1
ATOM 724 C CA . GLY A 1 93 ? -14.863 3.037 35.199 1.00 97.88 93 GLY A CA 1
ATOM 725 C C . GLY A 1 93 ? -15.146 2.826 36.673 1.00 97.88 93 GLY A C 1
ATOM 726 O O . GLY A 1 93 ? -16.167 2.263 37.061 1.00 97.88 93 GLY A O 1
ATOM 727 N N . PHE A 1 94 ? -14.242 3.308 37.507 1.00 98.19 94 PHE A N 1
ATOM 728 C CA . PHE A 1 94 ? -14.395 3.282 38.947 1.00 98.19 94 PHE A CA 1
ATOM 729 C C . PHE A 1 94 ? -13.871 4.572 39.569 1.00 98.19 94 PHE A C 1
ATOM 731 O O . PHE A 1 94 ? -12.975 5.237 39.043 1.00 98.19 94 PHE A O 1
ATOM 738 N N . ALA A 1 95 ? -14.431 4.905 40.724 1.00 97.62 95 ALA A N 1
ATOM 739 C CA . ALA A 1 95 ? -13.920 5.928 41.614 1.00 97.62 95 ALA A CA 1
ATOM 740 C C . ALA A 1 95 ? -13.929 5.373 43.035 1.00 97.62 95 ALA A C 1
ATOM 742 O O . ALA A 1 95 ? -14.962 4.915 43.527 1.00 97.62 95 ALA A O 1
ATOM 743 N N . TRP A 1 96 ? -12.774 5.416 43.685 1.00 96.25 96 TRP A N 1
ATOM 744 C CA . TRP A 1 96 ? -12.559 4.838 44.999 1.00 96.25 96 TRP A CA 1
ATOM 745 C C . TRP A 1 96 ? -11.849 5.825 45.921 1.00 96.25 96 TRP A C 1
ATOM 747 O O . TRP A 1 96 ? -10.789 6.345 45.587 1.00 96.25 96 TRP A O 1
ATOM 757 N N . ASN A 1 97 ? -12.425 6.075 47.091 1.00 95.25 97 ASN A N 1
ATOM 758 C CA . ASN A 1 97 ? -11.811 6.836 48.174 1.00 95.25 97 ASN A CA 1
ATOM 759 C C . ASN A 1 97 ? -11.523 5.881 49.345 1.00 95.25 97 ASN A C 1
ATOM 761 O O . ASN A 1 97 ? -12.407 5.648 50.169 1.00 95.25 97 ASN A O 1
ATOM 765 N N . PRO A 1 98 ? -10.334 5.262 49.411 1.00 91.62 98 PRO A N 1
ATOM 766 C CA . PRO A 1 98 ? -10.000 4.386 50.524 1.00 91.62 98 PRO A CA 1
ATOM 767 C C . PRO A 1 98 ? -9.836 5.167 51.832 1.00 91.62 98 PRO A C 1
ATOM 769 O O . PRO A 1 98 ? -9.188 6.208 51.878 1.00 91.62 98 PRO A O 1
ATOM 772 N N . THR A 1 99 ? -10.337 4.604 52.930 1.00 87.69 99 THR A N 1
ATOM 773 C CA . THR A 1 99 ? -10.076 5.086 54.293 1.00 87.69 99 THR A CA 1
ATOM 774 C C . THR A 1 99 ? -8.957 4.266 54.929 1.00 87.69 99 THR A C 1
ATOM 776 O O . THR A 1 99 ? -9.211 3.250 55.582 1.00 87.69 99 THR A O 1
ATOM 779 N N . TRP A 1 100 ? -7.705 4.687 54.738 1.00 88.00 100 TRP A N 1
ATOM 780 C CA . TRP A 1 100 ? -6.545 4.036 55.355 1.00 88.00 100 TRP A CA 1
ATOM 781 C C . TRP A 1 100 ? -5.945 4.913 56.446 1.00 88.00 100 TRP A C 1
ATOM 783 O O . TRP A 1 100 ? -5.368 5.961 56.171 1.00 88.00 100 TRP A O 1
ATOM 793 N N . ASN A 1 101 ? -6.049 4.456 57.694 1.00 82.56 101 ASN A N 1
ATOM 794 C CA . ASN A 1 101 ? -5.640 5.236 58.866 1.00 82.56 101 ASN A CA 1
ATOM 795 C C . ASN A 1 101 ? -4.339 4.734 59.514 1.00 82.56 101 ASN A C 1
ATOM 797 O O . ASN A 1 101 ? -3.811 5.390 60.406 1.00 82.56 101 ASN A O 1
ATOM 801 N N . GLN A 1 102 ? -3.818 3.576 59.096 1.00 82.06 102 GLN A N 1
ATOM 802 C CA . GLN A 1 102 ? -2.672 2.923 59.735 1.00 82.06 102 GLN A CA 1
ATOM 803 C C . GLN A 1 102 ? -1.616 2.478 58.714 1.00 82.06 102 GLN A C 1
ATOM 805 O O . GLN A 1 102 ? -1.898 2.289 57.529 1.00 82.06 102 GLN A O 1
ATOM 810 N N . GLY A 1 103 ? -0.379 2.314 59.191 1.00 85.00 103 GLY A N 1
ATOM 811 C CA . GLY A 1 103 ? 0.749 1.832 58.393 1.00 85.00 103 GLY A CA 1
ATOM 812 C C . GLY A 1 103 ? 1.237 2.807 57.315 1.00 85.00 103 GLY A C 1
ATOM 813 O O . GLY A 1 103 ? 0.882 3.988 57.282 1.00 85.00 103 GLY A O 1
ATOM 814 N N . ILE A 1 104 ? 2.088 2.300 56.419 1.00 84.75 104 ILE A N 1
ATOM 815 C CA . ILE A 1 104 ? 2.677 3.072 55.312 1.00 84.75 104 ILE A CA 1
ATOM 816 C C . ILE A 1 104 ? 1.582 3.577 54.361 1.00 84.75 104 ILE A C 1
ATOM 818 O O . ILE A 1 104 ? 1.605 4.739 53.960 1.00 84.75 104 ILE A O 1
ATOM 822 N N . LEU A 1 105 ? 0.576 2.747 54.070 1.00 82.19 105 LEU A N 1
ATOM 823 C CA . LEU A 1 105 ? -0.559 3.120 53.222 1.00 82.19 105 LEU A CA 1
ATOM 824 C C . LEU A 1 105 ? -1.387 4.262 53.821 1.00 82.19 105 LEU A C 1
ATOM 826 O O . LEU A 1 105 ? -1.792 5.156 53.085 1.00 82.19 105 LEU A O 1
ATOM 830 N N . GLY A 1 106 ? -1.568 4.307 55.146 1.00 80.69 106 GLY A N 1
ATOM 831 C CA . GLY A 1 106 ? -2.230 5.435 55.805 1.00 80.69 106 GLY A CA 1
ATOM 832 C C . GLY A 1 106 ? -1.435 6.741 55.715 1.00 80.69 106 GLY A C 1
ATOM 833 O O . GLY A 1 106 ? -2.016 7.801 55.488 1.00 80.69 106 GLY A O 1
ATOM 834 N N . LYS A 1 107 ? -0.097 6.678 55.787 1.00 80.94 107 LYS A N 1
ATOM 835 C CA . LYS A 1 107 ? 0.777 7.846 55.554 1.00 80.94 107 LYS A CA 1
ATOM 836 C C . LYS A 1 107 ? 0.734 8.328 54.099 1.00 80.94 107 LYS A C 1
ATOM 838 O O . LYS A 1 107 ? 0.813 9.533 53.853 1.00 80.94 107 LYS A O 1
ATOM 843 N N . LEU A 1 108 ? 0.599 7.408 53.142 1.00 81.19 108 LEU A N 1
ATOM 844 C CA . LEU A 1 108 ? 0.516 7.715 51.711 1.00 81.19 108 LEU A CA 1
ATOM 845 C C . LEU A 1 108 ? -0.871 8.222 51.286 1.00 81.19 108 LEU A C 1
ATOM 847 O O . LEU A 1 108 ? -0.945 9.142 50.478 1.00 81.19 108 LEU A O 1
ATOM 851 N N . ALA A 1 109 ? -1.957 7.691 51.849 1.00 82.12 109 ALA A N 1
ATOM 852 C CA . ALA A 1 109 ? -3.319 8.143 51.555 1.00 82.12 109 ALA A CA 1
ATOM 853 C C . ALA A 1 109 ? -3.750 9.366 52.379 1.00 82.12 109 ALA A C 1
ATOM 855 O O . ALA A 1 109 ? -4.573 10.161 51.931 1.00 82.12 109 ALA A O 1
ATOM 856 N N . GLY A 1 110 ? -3.175 9.552 53.571 1.00 80.81 110 GLY A N 1
ATOM 857 C CA . GLY A 1 110 ? -3.561 10.618 54.493 1.00 80.81 110 GLY A CA 1
ATOM 858 C C . GLY A 1 110 ? -4.967 10.435 55.070 1.00 80.81 110 GLY A C 1
ATOM 859 O O . GLY A 1 110 ? -5.684 11.423 55.203 1.00 80.81 110 GLY A O 1
ATOM 860 N N . GLY A 1 111 ? -5.387 9.203 55.375 1.00 85.19 111 GLY A N 1
ATOM 861 C CA . GLY A 1 111 ? -6.759 8.901 55.802 1.00 85.19 111 GLY A CA 1
ATOM 862 C C . GLY A 1 111 ? -7.708 8.767 54.610 1.00 85.19 111 GLY A C 1
ATOM 863 O O . GLY A 1 111 ? -7.407 8.047 53.664 1.00 85.19 111 GLY A O 1
ATOM 864 N N . SER A 1 112 ? -8.833 9.488 54.639 1.00 84.31 112 SER A N 1
ATOM 865 C CA . SER A 1 112 ? -9.858 9.551 53.576 1.00 84.31 112 SER A CA 1
ATOM 866 C C . SER A 1 112 ? -9.588 10.632 52.514 1.00 84.31 112 SER A C 1
ATOM 868 O O . SER A 1 112 ? -10.506 11.144 51.867 1.00 84.31 112 SER A O 1
ATOM 870 N N . ASN A 1 113 ? -8.331 11.064 52.401 1.00 91.44 113 ASN A N 1
ATOM 871 C CA . ASN A 1 113 ? -7.907 12.201 51.580 1.00 91.44 113 ASN A CA 1
ATOM 872 C C . ASN A 1 113 ? -7.364 11.788 50.205 1.00 91.44 113 ASN A C 1
ATOM 874 O O . ASN A 1 113 ? -6.931 12.656 49.444 1.00 91.44 113 ASN A O 1
ATOM 878 N N . LEU A 1 114 ? -7.378 10.490 49.899 1.00 93.88 114 LEU A N 1
ATOM 879 C CA . LEU A 1 114 ? -6.964 9.923 48.623 1.00 93.88 114 LEU A CA 1
ATOM 880 C C . LEU A 1 114 ? -8.194 9.537 47.803 1.00 93.88 114 LEU A C 1
ATOM 882 O O . LEU A 1 114 ? -9.115 8.905 48.313 1.00 93.88 114 LEU A O 1
ATOM 886 N N . VAL A 1 115 ? -8.182 9.864 46.518 1.00 95.56 115 VAL A N 1
ATOM 887 C CA . VAL A 1 115 ? -9.143 9.364 45.541 1.00 95.56 115 VAL A CA 1
ATOM 888 C C . VAL A 1 115 ? -8.379 8.729 44.395 1.00 95.56 115 VAL A C 1
ATOM 890 O O . VAL A 1 115 ? -7.501 9.349 43.804 1.00 95.56 115 VAL A O 1
ATOM 893 N N . ILE A 1 116 ? -8.736 7.494 44.078 1.00 96.88 116 ILE A N 1
ATOM 894 C CA . ILE A 1 116 ? -8.222 6.738 42.946 1.00 96.88 116 ILE A CA 1
ATOM 895 C C . ILE A 1 116 ? -9.362 6.608 41.947 1.00 96.88 116 ILE A C 1
ATOM 897 O O . ILE A 1 116 ? -10.471 6.205 42.301 1.00 96.88 116 ILE A O 1
ATOM 901 N N . ARG A 1 117 ? -9.106 6.972 40.697 1.00 97.69 117 ARG A N 1
ATOM 902 C CA . ARG A 1 117 ? -10.070 6.868 39.605 1.00 97.69 117 ARG A CA 1
ATOM 903 C C . ARG A 1 117 ? -9.416 6.161 38.441 1.00 97.69 117 ARG A C 1
ATOM 905 O O . ARG A 1 117 ? -8.219 6.303 38.212 1.00 97.69 117 ARG A O 1
ATOM 912 N N . GLY A 1 118 ? -10.204 5.427 37.686 1.00 98.25 118 GLY A N 1
ATOM 913 C CA . GLY A 1 118 ? -9.729 4.864 36.439 1.00 98.25 118 GLY A CA 1
ATOM 914 C C . GLY A 1 118 ? -10.878 4.389 35.589 1.00 98.25 118 GLY A C 1
ATOM 915 O O . GLY A 1 118 ? -11.996 4.201 36.068 1.00 98.25 118 GLY A O 1
ATOM 916 N N . GLY A 1 119 ? -10.595 4.187 34.316 1.00 98.06 119 GLY A N 1
ATOM 917 C CA . GLY A 1 119 ? -11.565 3.635 33.397 1.00 98.06 119 GLY A CA 1
ATOM 918 C C . GLY A 1 119 ? -10.937 3.215 32.089 1.00 98.06 119 GLY A C 1
ATOM 919 O O . GLY A 1 119 ? -9.858 3.674 31.723 1.00 98.06 119 GLY A O 1
ATOM 920 N N . ALA A 1 120 ? -11.639 2.337 31.393 1.00 98.31 120 ALA A N 1
ATOM 921 C CA . ALA A 1 120 ? -11.297 1.851 30.074 1.00 98.31 120 ALA A CA 1
ATOM 922 C C . ALA A 1 120 ? -12.558 1.818 29.211 1.00 98.31 120 ALA A C 1
ATOM 924 O O . ALA A 1 120 ? -13.651 1.507 29.691 1.00 98.31 120 ALA A O 1
ATOM 925 N N . ARG A 1 121 ? -12.423 2.143 27.929 1.00 97.56 121 ARG A N 1
ATOM 926 C CA . ARG A 1 121 ? -13.520 2.057 26.965 1.00 97.56 121 ARG A CA 1
ATOM 927 C C . ARG A 1 121 ? -13.017 1.692 25.580 1.00 97.56 121 ARG A C 1
ATOM 929 O O . ARG A 1 121 ? -11.906 2.057 25.205 1.00 97.56 121 ARG A O 1
ATOM 936 N N . ILE A 1 122 ? -13.891 1.056 24.814 1.00 97.06 122 ILE A N 1
ATOM 937 C CA . ILE A 1 122 ? -13.752 0.907 23.368 1.00 97.06 122 ILE A CA 1
ATOM 938 C C . ILE A 1 122 ? -14.742 1.861 22.702 1.00 97.06 122 ILE A C 1
ATOM 940 O O . ILE A 1 122 ? -15.950 1.743 22.905 1.00 97.06 122 ILE A O 1
ATOM 944 N N . SER A 1 123 ? -14.236 2.788 21.893 1.00 93.94 123 SER A N 1
ATOM 945 C CA . SER A 1 123 ? -15.041 3.729 21.111 1.00 93.94 123 SER A CA 1
ATOM 946 C C . SER A 1 123 ? -14.964 3.386 19.628 1.00 93.94 123 SER A C 1
ATOM 948 O O . SER A 1 123 ? -13.879 3.380 19.053 1.00 93.94 123 SER A O 1
ATOM 950 N N . ARG A 1 124 ? -16.112 3.123 18.997 1.00 91.44 124 ARG A N 1
ATOM 951 C CA . ARG A 1 124 ? -16.206 2.955 17.539 1.00 91.44 124 ARG A CA 1
ATOM 952 C C . ARG A 1 124 ? -16.283 4.314 16.861 1.00 91.44 124 ARG A C 1
ATOM 954 O O . ARG A 1 124 ? -16.929 5.219 17.389 1.00 91.44 124 ARG A O 1
ATOM 961 N N . PHE A 1 125 ? -15.670 4.428 15.695 1.00 88.19 125 PHE A N 1
ATOM 962 C CA . PHE A 1 125 ? -15.810 5.591 14.830 1.00 88.19 125 PHE A CA 1
ATOM 963 C C . PHE A 1 125 ? -15.906 5.141 13.371 1.00 88.19 125 PHE A C 1
ATOM 965 O O . PHE A 1 125 ? -15.732 3.962 13.067 1.00 88.19 125 PHE A O 1
ATOM 972 N N . ASP A 1 126 ? -16.255 6.074 12.496 1.00 81.50 126 ASP A N 1
ATOM 973 C CA . ASP A 1 126 ? -16.285 5.867 11.052 1.00 81.50 126 ASP A CA 1
ATOM 974 C C . ASP A 1 126 ? -15.171 6.724 10.435 1.00 81.50 126 ASP A C 1
ATOM 976 O O . ASP A 1 126 ? -15.009 7.879 10.838 1.00 81.50 126 ASP A O 1
ATOM 980 N N . GLU A 1 127 ? -14.383 6.166 9.513 1.00 75.44 127 GLU A N 1
ATOM 981 C CA . GLU A 1 127 ? -13.326 6.912 8.807 1.00 75.44 127 GLU A CA 1
ATOM 982 C C . GLU A 1 127 ? -13.892 7.873 7.753 1.00 75.44 127 GLU A C 1
ATOM 984 O O . GLU A 1 127 ? -13.165 8.702 7.207 1.00 75.44 127 GLU A O 1
ATOM 989 N N . GLY A 1 128 ? -15.200 7.802 7.500 1.00 77.12 128 GLY A N 1
ATOM 990 C CA . GLY A 1 128 ? -15.872 8.601 6.496 1.00 77.12 128 GLY A CA 1
ATOM 991 C C . GLY A 1 128 ? -15.846 7.946 5.118 1.00 77.12 128 GLY A C 1
ATOM 992 O O . GLY A 1 128 ? -15.241 6.903 4.877 1.00 77.12 128 GLY A O 1
ATOM 993 N N . TRP A 1 129 ? -16.559 8.580 4.195 1.00 85.06 129 TRP A N 1
ATOM 994 C CA . TRP A 1 129 ? -16.844 8.026 2.872 1.00 85.06 129 TRP A CA 1
ATOM 995 C C . TRP A 1 129 ? -15.658 8.160 1.924 1.00 85.06 129 TRP A C 1
ATOM 997 O O . TRP A 1 129 ? -15.417 7.262 1.126 1.00 85.06 129 TRP A O 1
ATOM 1007 N N . THR A 1 130 ? -14.858 9.220 2.071 1.00 86.50 130 THR A N 1
ATOM 1008 C CA . THR A 1 130 ? -13.765 9.556 1.154 1.00 86.50 130 THR A CA 1
ATOM 1009 C C . THR A 1 130 ? -12.814 8.386 0.923 1.00 86.50 130 THR A C 1
ATOM 1011 O O . THR A 1 130 ? -12.441 8.120 -0.213 1.00 86.50 130 THR A O 1
ATOM 1014 N N . THR A 1 131 ? -12.440 7.647 1.969 1.00 84.19 131 THR A N 1
ATOM 1015 C CA . THR A 1 131 ? -11.507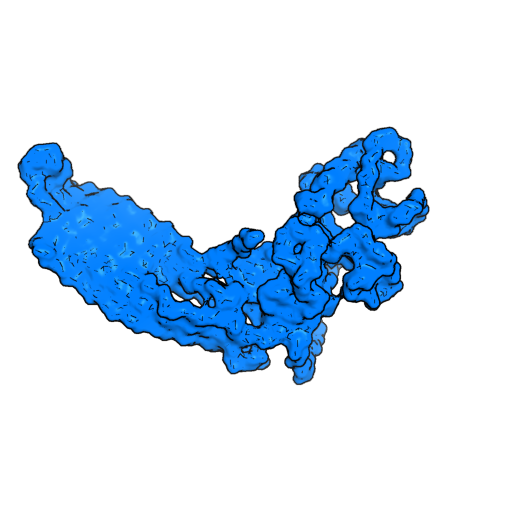 6.520 1.836 1.00 84.19 131 THR A CA 1
ATOM 1016 C C . THR A 1 131 ? -12.110 5.379 1.008 1.00 84.19 131 THR A C 1
ATOM 1018 O O . THR A 1 131 ? -11.427 4.795 0.167 1.00 84.19 131 THR A O 1
ATOM 1021 N N . PHE A 1 132 ? -13.406 5.103 1.185 1.00 87.38 132 PHE A N 1
ATOM 1022 C CA . PHE A 1 132 ? -14.141 4.142 0.363 1.00 87.38 132 PHE A CA 1
ATOM 1023 C C . PHE A 1 132 ? -14.297 4.630 -1.082 1.00 87.38 132 PHE A C 1
ATOM 1025 O O . PHE A 1 132 ? -14.077 3.860 -2.018 1.00 87.38 132 PHE A O 1
ATOM 1032 N N . GLU A 1 133 ? -14.637 5.903 -1.285 1.00 88.81 133 GLU A N 1
ATOM 1033 C CA . GLU A 1 133 ? -14.778 6.484 -2.620 1.00 88.81 133 GLU A CA 1
ATOM 1034 C C . GLU A 1 133 ? -13.445 6.460 -3.381 1.00 88.81 133 GLU A C 1
ATOM 1036 O O . GLU A 1 133 ? -13.416 6.167 -4.574 1.00 88.81 133 GLU A O 1
ATOM 1041 N N . GLN A 1 134 ? -12.314 6.703 -2.710 1.00 86.12 134 GLN A N 1
ATOM 1042 C CA . GLN A 1 134 ? -10.990 6.563 -3.326 1.00 86.12 134 GLN A CA 1
ATOM 1043 C C . GLN A 1 134 ? -10.744 5.131 -3.817 1.00 86.12 134 GLN A C 1
ATOM 1045 O O . GLN A 1 134 ? -10.277 4.939 -4.936 1.00 86.12 134 GLN A O 1
ATOM 1050 N N . ALA A 1 135 ? -11.147 4.127 -3.037 1.00 87.31 135 ALA A N 1
ATOM 1051 C CA . ALA A 1 135 ? -10.958 2.720 -3.381 1.00 87.31 135 ALA A CA 1
ATOM 1052 C C . ALA A 1 135 ? -11.969 2.162 -4.403 1.00 87.31 135 ALA A C 1
ATOM 1054 O O . ALA A 1 135 ? -11.799 1.042 -4.881 1.00 87.31 135 ALA A O 1
ATOM 1055 N N . THR A 1 136 ? -13.051 2.882 -4.718 1.00 85.88 136 THR A N 1
ATOM 1056 C CA . THR A 1 136 ? -14.178 2.331 -5.502 1.00 85.88 136 THR A CA 1
ATOM 1057 C C . THR A 1 136 ? -14.719 3.245 -6.598 1.00 85.88 136 THR A C 1
ATOM 1059 O O . THR A 1 136 ? -15.545 2.808 -7.400 1.00 85.88 136 THR A O 1
ATOM 1062 N N . LEU A 1 137 ? -14.255 4.492 -6.644 1.00 83.12 137 LEU A N 1
ATOM 1063 C CA . LEU A 1 137 ? -14.679 5.510 -7.597 1.00 83.12 137 LEU A CA 1
ATOM 1064 C C . LEU A 1 137 ? -13.478 6.283 -8.150 1.00 83.12 137 LEU A C 1
ATOM 1066 O O . LEU A 1 137 ? -13.183 6.173 -9.334 1.00 83.12 137 LEU A O 1
ATOM 1070 N N . PHE A 1 138 ? -12.806 7.077 -7.308 1.00 82.44 138 PHE A N 1
ATOM 1071 C CA . PHE A 1 138 ? -11.789 8.037 -7.758 1.00 82.44 138 PHE A CA 1
ATOM 1072 C C . PHE A 1 138 ? -10.500 7.351 -8.223 1.00 82.44 138 PHE A C 1
ATOM 1074 O O . PHE A 1 138 ? -9.845 7.822 -9.147 1.00 82.44 138 PHE A O 1
ATOM 1081 N N . GLY A 1 139 ? -10.144 6.227 -7.601 1.00 82.50 139 GLY A N 1
ATOM 1082 C CA . GLY A 1 139 ? -8.920 5.494 -7.906 1.00 82.50 139 GLY A CA 1
ATOM 1083 C C . GLY A 1 139 ? -9.030 4.508 -9.066 1.00 82.50 139 GLY A C 1
ATOM 1084 O O . GLY A 1 139 ? -8.044 3.839 -9.338 1.00 82.50 139 GLY A O 1
ATOM 1085 N N . ASN A 1 140 ? -10.187 4.375 -9.727 1.00 90.75 140 ASN A N 1
ATOM 1086 C CA . ASN A 1 140 ? -10.400 3.377 -10.778 1.00 90.75 140 ASN A CA 1
ATOM 1087 C C . ASN A 1 140 ? -10.895 4.006 -12.087 1.00 90.75 140 ASN A C 1
ATOM 1089 O O . ASN A 1 140 ? -11.676 4.961 -12.065 1.00 90.75 140 ASN A O 1
ATOM 1093 N N . PRO A 1 141 ? -10.532 3.426 -13.244 1.00 86.94 141 PRO A N 1
ATOM 1094 C CA . PRO A 1 141 ? -11.103 3.817 -14.520 1.00 86.94 141 PRO A CA 1
ATOM 1095 C C . PRO A 1 141 ? -12.626 3.758 -14.538 1.00 86.94 141 PRO A C 1
ATOM 1097 O O . PRO A 1 141 ? -13.253 2.781 -14.107 1.00 86.94 141 PRO A O 1
ATOM 1100 N N . GLY A 1 142 ? -13.205 4.800 -15.132 1.00 80.00 142 GLY A N 1
ATOM 1101 C CA . GLY A 1 142 ? -14.556 4.759 -15.659 1.00 80.00 142 GLY A CA 1
ATOM 1102 C C . GLY A 1 142 ? -15.562 5.733 -15.098 1.00 80.00 142 GLY A C 1
ATOM 1103 O O . GLY A 1 142 ? -16.356 6.304 -15.841 1.00 80.00 142 GLY A O 1
ATOM 1104 N N . ALA A 1 143 ? -15.509 5.954 -13.792 1.00 74.38 143 ALA A N 1
ATOM 1105 C CA . ALA A 1 143 ? -16.396 6.894 -13.125 1.00 74.38 143 ALA A CA 1
ATOM 1106 C C . ALA A 1 143 ? -15.988 8.360 -13.352 1.00 74.38 143 ALA A C 1
ATOM 1108 O O . ALA A 1 143 ? -16.777 9.270 -13.082 1.00 74.38 143 ALA A O 1
ATOM 1109 N N . GLN A 1 144 ? -14.753 8.595 -13.809 1.00 76.62 144 GLN A N 1
ATOM 1110 C CA . GLN A 1 144 ? -14.130 9.912 -13.856 1.00 76.62 144 GLN A CA 1
ATOM 1111 C C . GLN A 1 144 ? -13.398 10.163 -15.165 1.00 76.62 144 GLN A C 1
ATOM 1113 O O . GLN A 1 144 ? -12.841 9.251 -15.776 1.00 76.62 144 GLN A O 1
ATOM 1118 N N . GLN A 1 145 ? -13.364 11.433 -15.556 1.00 75.81 145 GLN A N 1
ATOM 1119 C CA . GLN A 1 145 ? -12.558 11.921 -16.660 1.00 75.81 145 GLN A CA 1
ATOM 1120 C C . GLN A 1 145 ? -12.072 13.325 -16.317 1.00 75.81 145 GLN A C 1
ATOM 1122 O O . GLN A 1 145 ? -12.844 14.150 -15.826 1.00 75.81 145 GLN A O 1
ATOM 1127 N N . SER A 1 146 ? -10.797 13.583 -16.582 1.00 77.06 146 SER A N 1
ATOM 1128 C CA . SER A 1 146 ? -10.148 14.858 -16.289 1.00 77.06 146 SER A CA 1
ATOM 1129 C C . SER A 1 146 ? -9.608 15.460 -17.579 1.00 77.06 146 SER A C 1
ATOM 1131 O O . SER A 1 146 ? -9.097 14.742 -18.437 1.00 77.06 146 SER A O 1
ATOM 1133 N N . ALA A 1 147 ? -9.698 16.780 -17.706 1.00 77.50 147 ALA A N 1
ATOM 1134 C CA . ALA A 1 147 ? -9.000 17.539 -18.733 1.00 77.50 147 ALA A CA 1
ATOM 1135 C C . ALA A 1 147 ? -8.235 18.675 -18.068 1.00 77.50 147 ALA A C 1
ATOM 1137 O O . ALA A 1 147 ? -8.725 19.309 -17.133 1.00 77.50 147 ALA A O 1
ATOM 1138 N N . PHE A 1 148 ? -7.025 18.910 -18.558 1.00 76.94 148 PHE A N 1
ATOM 1139 C CA . PHE A 1 148 ? -6.102 19.885 -18.004 1.00 76.94 148 PHE A CA 1
ATOM 1140 C C . PHE A 1 148 ? -5.690 20.865 -19.095 1.00 76.94 148 PHE A C 1
ATOM 1142 O O . PHE A 1 148 ? -5.470 20.475 -20.241 1.00 76.94 148 PHE A O 1
ATOM 1149 N N . LEU A 1 149 ? -5.532 22.129 -18.716 1.00 78.12 149 LEU A N 1
ATOM 1150 C CA . LEU A 1 149 ? -4.762 23.090 -19.494 1.00 78.12 149 LEU A CA 1
ATOM 1151 C C . LEU A 1 149 ? -3.293 22.901 -19.119 1.00 78.12 149 LEU A C 1
ATOM 1153 O O . LEU A 1 149 ? -2.927 23.069 -17.956 1.00 78.12 149 LEU A O 1
ATOM 1157 N N . ASN A 1 150 ? -2.463 22.501 -20.079 1.00 75.75 150 ASN A N 1
ATOM 1158 C CA . ASN A 1 150 ? -1.044 22.257 -19.846 1.00 75.75 150 ASN A CA 1
ATOM 1159 C C . ASN A 1 150 ? -0.217 23.284 -20.635 1.00 75.75 150 ASN A C 1
ATOM 1161 O O . ASN A 1 150 ? -0.348 23.323 -21.859 1.00 75.75 150 ASN A O 1
ATOM 1165 N N . PRO A 1 151 ? 0.634 24.096 -19.981 1.00 72.12 151 PRO A N 1
ATOM 1166 C CA . PRO A 1 151 ? 1.470 25.075 -20.678 1.00 72.12 151 PRO A CA 1
ATOM 1167 C C . PRO A 1 151 ? 2.645 24.452 -21.444 1.00 72.12 151 PRO A C 1
ATOM 1169 O O . PRO A 1 151 ? 3.455 25.177 -22.015 1.00 72.12 151 PRO A O 1
ATOM 1172 N N . GLY A 1 152 ? 2.760 23.123 -21.441 1.00 70.44 152 GLY A N 1
ATOM 1173 C CA . GLY A 1 152 ? 3.940 22.398 -21.888 1.00 70.44 152 GLY A CA 1
ATOM 1174 C C . GLY A 1 152 ? 4.857 22.071 -20.710 1.00 70.44 152 GLY A C 1
ATOM 1175 O O . GLY A 1 152 ? 4.943 22.814 -19.733 1.00 70.44 152 GLY A O 1
ATOM 1176 N N . THR A 1 153 ? 5.523 20.920 -20.779 1.00 64.19 153 THR A N 1
ATOM 1177 C CA . THR A 1 153 ? 6.358 20.379 -19.691 1.00 64.19 153 THR A CA 1
ATOM 1178 C C . THR A 1 153 ? 7.854 20.620 -19.894 1.00 64.19 153 THR A C 1
ATOM 1180 O O . THR A 1 153 ? 8.643 20.317 -19.000 1.00 64.19 153 THR A O 1
ATOM 1183 N N . ALA A 1 154 ? 8.272 21.169 -21.041 1.00 71.25 154 ALA A N 1
ATOM 1184 C CA . ALA A 1 154 ? 9.683 21.440 -21.309 1.00 71.25 154 ALA A CA 1
ATOM 1185 C C . ALA A 1 154 ? 10.127 22.815 -20.759 1.00 71.25 154 ALA A C 1
ATOM 1187 O O . ALA A 1 154 ? 9.336 23.766 -20.750 1.00 71.25 154 ALA A O 1
ATOM 1188 N N . PRO A 1 155 ? 11.402 22.964 -20.340 1.00 64.62 155 PRO A N 1
ATOM 1189 C CA . PRO A 1 155 ? 11.950 24.252 -19.922 1.00 64.62 155 PRO A CA 1
ATOM 1190 C C . PRO A 1 155 ? 11.711 25.345 -20.975 1.00 64.62 155 PRO A C 1
ATOM 1192 O O . PRO A 1 155 ? 12.030 25.166 -22.148 1.00 64.62 155 PRO A O 1
ATOM 1195 N N . GLY A 1 156 ? 11.143 26.478 -20.553 1.00 71.81 156 GLY A N 1
ATOM 1196 C CA . GLY A 1 156 ? 10.843 27.618 -21.429 1.00 71.81 156 GLY A CA 1
ATOM 1197 C C . GLY A 1 156 ? 9.493 27.567 -22.155 1.00 71.81 156 GLY A C 1
ATOM 1198 O O . GLY A 1 156 ? 9.173 28.521 -22.857 1.00 71.81 156 GLY A O 1
ATOM 1199 N N . GLN A 1 157 ? 8.687 26.511 -21.982 1.00 74.88 157 GLN A N 1
ATOM 1200 C CA . GLN A 1 157 ? 7.344 26.439 -22.581 1.00 74.88 157 GLN A CA 1
ATOM 1201 C C . GLN A 1 157 ? 6.273 27.186 -21.777 1.00 74.88 157 GLN A C 1
ATOM 1203 O O . GLN A 1 157 ? 5.332 27.718 -22.360 1.00 74.88 157 GLN A O 1
ATOM 1208 N N . PHE A 1 158 ? 6.448 27.326 -20.458 1.00 78.44 158 PHE A N 1
ATOM 1209 C CA . PHE A 1 158 ? 5.581 28.182 -19.652 1.00 78.44 158 PHE A CA 1
ATOM 1210 C C . PHE A 1 158 ? 6.023 29.646 -19.733 1.00 78.44 158 PHE A C 1
ATOM 1212 O O . PHE A 1 158 ? 6.983 30.059 -19.079 1.00 78.44 158 PHE A O 1
ATOM 1219 N N . ALA A 1 159 ? 5.288 30.446 -20.502 1.00 79.69 159 ALA A N 1
ATOM 1220 C CA . ALA A 1 159 ? 5.374 31.899 -20.428 1.00 79.69 159 ALA A CA 1
ATOM 1221 C C . ALA A 1 159 ? 4.371 32.416 -19.375 1.00 79.69 159 ALA A C 1
ATOM 1223 O O . ALA A 1 159 ? 3.185 32.083 -19.465 1.00 79.69 159 ALA A O 1
ATOM 1224 N N . PRO A 1 160 ? 4.781 33.226 -18.379 1.00 79.44 160 PRO A N 1
ATOM 1225 C CA . PRO A 1 160 ? 3.843 33.825 -17.431 1.00 79.44 160 PRO A CA 1
ATOM 1226 C C . PRO A 1 160 ? 2.696 34.552 -18.154 1.00 79.44 160 PRO A C 1
ATOM 1228 O O . PRO A 1 160 ? 2.941 35.402 -19.005 1.00 79.44 160 PRO A O 1
ATOM 1231 N N . GLY A 1 161 ? 1.447 34.195 -17.838 1.00 80.00 161 GLY A N 1
ATOM 1232 C CA . GLY A 1 161 ? 0.245 34.740 -18.489 1.00 80.00 161 GLY A CA 1
ATOM 1233 C C . GLY A 1 161 ? -0.204 34.030 -19.776 1.00 80.00 161 GLY A C 1
ATOM 1234 O O . GLY A 1 161 ? -1.213 34.425 -20.346 1.00 80.00 161 GLY A O 1
ATOM 1235 N N . SER A 1 162 ? 0.498 32.981 -20.223 1.00 80.62 162 SER A N 1
ATOM 1236 C CA . SER A 1 162 ? 0.099 32.162 -21.389 1.00 80.62 162 SER A CA 1
ATOM 1237 C C . SER A 1 162 ? -1.100 31.243 -21.147 1.00 80.62 162 SER A C 1
ATOM 1239 O O . SER A 1 162 ? -1.661 30.726 -22.107 1.00 80.62 162 SER A O 1
ATOM 1241 N N . LEU A 1 163 ? -1.480 31.045 -19.883 1.00 82.56 163 LEU A N 1
ATOM 1242 C CA . LEU A 1 163 ? -2.660 30.296 -19.475 1.00 82.56 163 LEU A CA 1
ATOM 1243 C C . LEU A 1 163 ? -3.465 31.100 -18.459 1.00 82.56 163 LEU A C 1
ATOM 1245 O O . LEU A 1 163 ? -2.924 31.572 -17.455 1.00 82.56 163 LEU A O 1
ATOM 1249 N N . SER A 1 164 ? -4.764 31.198 -18.705 1.00 84.38 164 SER A N 1
ATOM 1250 C CA . SER A 1 164 ? -5.765 31.759 -17.807 1.00 84.38 164 SER A CA 1
ATOM 1251 C C . SER A 1 164 ? -6.741 30.676 -17.350 1.00 84.38 164 SER A C 1
ATOM 1253 O O . SER A 1 164 ? -7.066 29.748 -18.085 1.00 84.38 164 SER A O 1
ATOM 1255 N N . LEU A 1 165 ? -7.302 30.838 -16.147 1.00 81.38 165 LEU A N 1
ATOM 1256 C CA . LEU A 1 165 ? -8.410 29.998 -15.666 1.00 81.38 165 LEU A CA 1
ATOM 1257 C C . LEU A 1 165 ? -9.679 30.137 -16.525 1.00 81.38 165 LEU A C 1
ATOM 1259 O O . LEU A 1 165 ? -10.583 29.313 -16.419 1.00 81.38 165 LEU A O 1
ATOM 1263 N N . SER A 1 166 ? -9.758 31.185 -17.350 1.00 85.81 166 SER A N 1
ATOM 1264 C CA . SER A 1 166 ? -10.834 31.404 -18.319 1.00 85.81 166 SER A CA 1
ATOM 1265 C C . SER A 1 166 ? -10.601 30.723 -19.668 1.00 85.81 166 SER A C 1
ATOM 1267 O O . SER A 1 166 ? -11.476 30.806 -20.531 1.00 85.81 166 SER A O 1
ATOM 1269 N N . ASP A 1 167 ? -9.432 30.119 -19.894 1.00 85.75 167 ASP A N 1
ATOM 1270 C CA . ASP A 1 167 ? -9.126 29.511 -21.184 1.00 85.75 167 ASP A CA 1
ATOM 1271 C C . ASP A 1 167 ? -10.002 28.287 -21.432 1.00 85.75 167 ASP A C 1
ATOM 1273 O O . ASP A 1 167 ? -10.396 27.551 -20.523 1.00 85.75 167 ASP A O 1
ATOM 1277 N N . THR A 1 168 ? -10.337 28.079 -22.702 1.00 81.31 168 THR A N 1
ATOM 1278 C CA . THR A 1 168 ? -11.213 26.977 -23.088 1.00 81.31 168 THR A CA 1
ATOM 1279 C C . THR A 1 168 ? -10.469 25.660 -22.926 1.00 81.31 168 THR A C 1
ATOM 1281 O O . THR A 1 168 ? -9.471 25.408 -23.596 1.00 81.31 168 THR A O 1
ATOM 1284 N N . ILE A 1 169 ? -10.981 24.800 -22.052 1.00 81.62 169 ILE A N 1
ATOM 1285 C CA . ILE A 1 169 ? -10.514 23.423 -21.924 1.00 81.62 169 ILE A CA 1
ATOM 1286 C C . ILE A 1 169 ? -11.088 22.628 -23.097 1.00 81.62 169 ILE A C 1
ATOM 1288 O O . ILE A 1 169 ? -12.266 22.786 -23.432 1.00 81.62 169 ILE A O 1
ATOM 1292 N N . THR A 1 170 ? -10.283 21.763 -23.717 1.00 76.38 170 THR A N 1
ATOM 1293 C CA . THR A 1 170 ? -10.776 20.841 -24.745 1.00 76.38 170 THR A CA 1
ATOM 1294 C C . THR A 1 170 ? -11.997 20.086 -24.207 1.00 76.38 170 THR A C 1
ATOM 1296 O O . THR A 1 170 ? -11.888 19.464 -23.145 1.00 76.38 170 THR A O 1
ATOM 1299 N N . PRO A 1 171 ? -13.156 20.137 -24.893 1.00 70.31 171 PRO A N 1
ATOM 1300 C CA . PRO A 1 171 ? -14.365 19.487 -24.418 1.00 70.31 171 PRO A CA 1
ATOM 1301 C C . PRO A 1 171 ? -14.121 18.004 -24.173 1.00 70.31 171 PRO A C 1
ATOM 1303 O O . PRO A 1 171 ? -13.680 17.265 -25.056 1.00 70.31 171 PRO A O 1
ATOM 1306 N N . ILE A 1 172 ? -14.426 17.572 -22.956 1.00 72.56 172 ILE A N 1
ATOM 1307 C CA . ILE A 1 172 ? -14.366 16.167 -22.595 1.00 72.56 172 ILE A CA 1
ATOM 1308 C C . ILE A 1 172 ? -15.511 15.448 -23.315 1.00 72.56 172 ILE A C 1
ATOM 1310 O O . ILE A 1 172 ? -16.684 15.768 -23.113 1.00 72.56 172 ILE A O 1
ATOM 1314 N N . THR A 1 173 ? -15.178 14.471 -24.160 1.00 72.69 173 THR A N 1
ATOM 1315 C CA . THR A 1 173 ? -16.192 13.612 -24.782 1.00 72.69 173 THR A CA 1
ATOM 1316 C C . THR A 1 173 ? -16.701 12.630 -23.738 1.00 72.69 173 THR A C 1
ATOM 1318 O O . THR A 1 173 ? -15.991 11.698 -23.371 1.00 72.69 173 THR A O 1
ATOM 1321 N N . ILE A 1 174 ? -17.932 12.839 -23.272 1.00 68.50 174 ILE A N 1
ATOM 1322 C CA . ILE A 1 174 ? -18.604 11.916 -22.357 1.00 68.50 174 ILE A CA 1
ATOM 1323 C C . ILE A 1 174 ? -19.151 10.744 -23.187 1.00 68.50 174 ILE A C 1
ATOM 1325 O O . ILE A 1 174 ? -19.966 10.979 -24.085 1.00 68.50 174 ILE A O 1
ATOM 1329 N N . PRO A 1 175 ? -18.740 9.492 -22.917 1.00 66.12 175 PRO A N 1
ATOM 1330 C CA . PRO A 1 175 ? -19.290 8.333 -23.609 1.00 66.12 175 PRO A CA 1
ATOM 1331 C C . PRO A 1 175 ? -20.812 8.261 -23.433 1.00 66.12 175 PRO A C 1
ATOM 1333 O O . PRO A 1 175 ? -21.321 8.418 -22.323 1.00 66.12 175 PRO A O 1
ATOM 1336 N N . ALA A 1 176 ? -21.545 7.982 -24.516 1.00 66.19 176 ALA A N 1
ATOM 1337 C CA . ALA A 1 176 ? -23.006 7.844 -24.473 1.00 66.19 176 ALA A CA 1
ATOM 1338 C C . ALA A 1 176 ? -23.467 6.663 -23.593 1.00 66.19 176 ALA A C 1
ATOM 1340 O O . ALA A 1 176 ? -24.568 6.683 -23.045 1.00 66.19 176 ALA A O 1
ATOM 1341 N N . SER A 1 177 ? -22.614 5.648 -23.437 1.00 65.81 177 SER A N 1
ATOM 1342 C CA . SER A 1 177 ? -22.807 4.524 -22.527 1.00 65.81 177 SER A CA 1
ATOM 1343 C C . SER A 1 177 ? -21.469 4.056 -21.971 1.00 65.81 177 SER A C 1
ATOM 1345 O O . SER A 1 177 ? -20.469 4.021 -22.688 1.00 65.81 177 SER A O 1
ATOM 1347 N N . PHE A 1 178 ? -21.476 3.647 -20.706 1.00 69.81 178 PHE A N 1
ATOM 1348 C CA . PHE A 1 178 ? -20.326 3.071 -20.029 1.00 69.81 178 PHE A CA 1
ATOM 1349 C C . PHE A 1 178 ? -20.646 1.617 -19.664 1.00 69.81 178 PHE A C 1
ATOM 1351 O O . PHE A 1 178 ? -21.513 1.371 -18.828 1.00 69.81 178 PHE A O 1
ATOM 1358 N N . THR A 1 179 ? -20.004 0.658 -20.334 1.00 78.31 179 THR A N 1
ATOM 1359 C CA . THR A 1 179 ? -20.302 -0.782 -20.205 1.00 78.31 179 THR A CA 1
ATOM 1360 C C . THR A 1 179 ? -19.101 -1.533 -19.622 1.00 78.31 179 THR A C 1
ATOM 1362 O O . THR A 1 179 ? -18.288 -2.040 -20.391 1.00 78.31 179 THR A O 1
ATOM 1365 N N . PRO A 1 180 ? -18.958 -1.590 -18.282 1.00 84.44 180 PRO A N 1
ATOM 1366 C CA . PRO A 1 180 ? -18.029 -2.517 -17.631 1.00 84.44 180 PRO A CA 1
ATOM 1367 C C . PRO A 1 180 ? -18.361 -3.980 -17.985 1.00 84.44 180 PRO A C 1
ATOM 1369 O O . PRO A 1 180 ? -19.527 -4.282 -18.263 1.00 84.44 180 PRO A O 1
ATOM 1372 N N . PRO A 1 181 ? -17.389 -4.907 -17.907 1.00 91.25 181 PRO A N 1
ATOM 1373 C CA . PRO A 1 181 ? -16.043 -4.727 -17.350 1.00 91.25 181 PRO A CA 1
ATOM 1374 C C . PRO A 1 181 ? -15.038 -4.041 -18.289 1.00 91.25 181 PRO A C 1
ATOM 1376 O O . PRO A 1 181 ? -15.192 -4.076 -19.507 1.00 91.25 181 PRO A O 1
ATOM 1379 N N . PHE A 1 182 ? -13.987 -3.454 -17.709 1.00 91.19 182 PHE A N 1
ATOM 1380 C CA . PHE A 1 182 ? -12.826 -2.934 -18.445 1.00 91.19 182 PHE A CA 1
ATOM 1381 C C . PHE A 1 182 ? -11.616 -3.818 -18.198 1.00 91.19 182 PHE A C 1
ATOM 1383 O O . PHE A 1 182 ? -11.261 -4.059 -17.045 1.00 91.19 182 PHE A O 1
ATOM 1390 N N . ALA A 1 183 ? -10.952 -4.246 -19.266 1.00 94.31 183 ALA A N 1
ATOM 1391 C CA . ALA A 1 183 ? -9.696 -4.964 -19.138 1.00 94.31 183 ALA A CA 1
ATOM 1392 C C . ALA A 1 183 ? -8.602 -4.010 -18.647 1.00 94.31 183 ALA A C 1
ATOM 1394 O O . ALA A 1 183 ? -8.401 -2.945 -19.234 1.00 94.31 183 ALA A O 1
ATOM 1395 N N . GLU A 1 184 ? -7.864 -4.405 -17.608 1.00 95.38 184 GLU A N 1
ATOM 1396 C CA . GLU A 1 184 ? -6.743 -3.607 -17.088 1.00 95.38 184 GLU A CA 1
ATOM 1397 C C . GLU A 1 184 ? -5.649 -3.395 -18.147 1.00 95.38 184 GLU A C 1
ATOM 1399 O O . GLU A 1 184 ? -4.980 -2.364 -18.163 1.00 95.38 184 GLU A O 1
ATOM 1404 N N . SER A 1 185 ? -5.543 -4.310 -19.119 1.00 94.12 185 SER A N 1
ATOM 1405 C CA . SER A 1 185 ? -4.648 -4.200 -20.276 1.00 94.12 185 SER A CA 1
ATOM 1406 C C . SER A 1 185 ? -4.844 -2.936 -21.117 1.00 94.12 185 SER A C 1
ATOM 1408 O O . SER A 1 185 ? -3.924 -2.527 -21.818 1.00 94.12 185 SER A O 1
ATOM 1410 N N . LEU A 1 186 ? -6.024 -2.307 -21.065 1.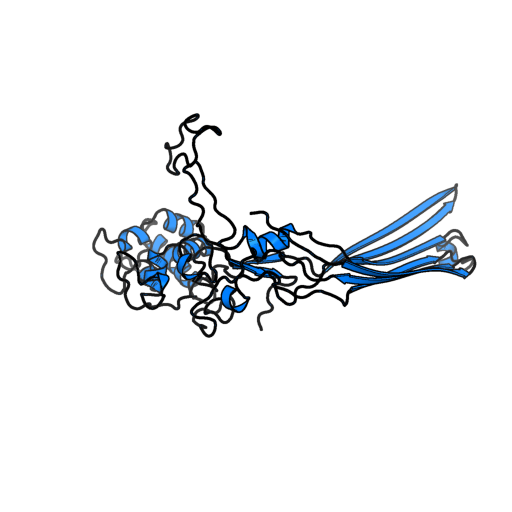00 91.62 186 LEU A N 1
ATOM 1411 C CA . LEU A 1 186 ? -6.289 -1.038 -21.753 1.00 91.62 186 LEU A CA 1
ATOM 1412 C C . LEU A 1 186 ? -5.570 0.151 -21.099 1.00 91.62 186 LEU A C 1
ATOM 1414 O O . LEU A 1 186 ? -5.431 1.197 -21.729 1.00 91.62 186 LEU A O 1
ATOM 1418 N N . PHE A 1 187 ? -5.119 -0.004 -19.852 1.00 92.19 187 PHE A N 1
ATOM 1419 C CA . PHE A 1 187 ? -4.556 1.071 -19.036 1.00 92.19 187 PHE A CA 1
ATOM 1420 C C . PHE A 1 187 ? -3.092 0.837 -18.642 1.00 92.19 187 PHE A C 1
ATOM 1422 O O . PHE A 1 187 ? -2.524 1.653 -17.920 1.00 92.19 187 PHE A O 1
ATOM 1429 N N . THR A 1 188 ? -2.458 -0.229 -19.144 1.00 93.69 188 THR A N 1
ATOM 1430 C CA . THR A 1 188 ? -1.125 -0.670 -18.702 1.00 93.69 188 THR A CA 1
ATOM 1431 C C . THR A 1 188 ? -0.056 0.404 -18.742 1.00 93.69 188 THR A C 1
ATOM 1433 O O . THR A 1 188 ? 0.677 0.549 -17.776 1.00 93.69 188 THR A O 1
ATOM 1436 N N . PHE A 1 189 ? -0.013 1.211 -19.798 1.00 91.25 189 PHE A N 1
ATOM 1437 C CA . PHE A 1 189 ? 0.949 2.310 -19.932 1.00 91.25 189 PHE A CA 1
ATOM 1438 C C . PHE A 1 189 ? 0.285 3.688 -19.814 1.00 91.25 189 PHE A C 1
ATOM 1440 O O . PHE A 1 189 ? 0.783 4.672 -20.353 1.00 91.25 189 PHE A O 1
ATOM 1447 N N . ALA A 1 190 ? -0.867 3.758 -19.139 1.00 89.19 190 ALA A N 1
ATOM 1448 C CA . ALA A 1 190 ? -1.648 4.982 -18.968 1.00 89.19 190 ALA A CA 1
ATOM 1449 C C . ALA A 1 190 ? -1.419 5.668 -17.608 1.00 89.19 190 ALA A C 1
ATOM 1451 O O . ALA A 1 190 ? -2.112 6.638 -17.305 1.00 89.19 190 ALA A O 1
ATOM 1452 N N . ASN A 1 191 ? -0.466 5.181 -16.799 1.00 88.44 191 ASN A N 1
ATOM 1453 C CA . ASN A 1 191 ? -0.221 5.647 -15.428 1.00 88.44 191 ASN A CA 1
ATOM 1454 C C . ASN A 1 191 ? -1.503 5.633 -14.573 1.00 88.44 191 ASN A C 1
ATOM 1456 O O . ASN A 1 191 ? -1.869 6.614 -13.923 1.00 88.44 191 ASN A O 1
ATOM 1460 N N . GLN A 1 192 ? -2.232 4.522 -14.650 1.00 90.69 192 GLN A N 1
ATOM 1461 C CA . GLN A 1 192 ? -3.547 4.384 -14.053 1.00 90.69 192 GLN A CA 1
ATOM 1462 C C . GLN A 1 192 ? -3.480 3.526 -12.793 1.00 90.69 192 GLN A C 1
ATOM 1464 O O . GLN A 1 192 ? -3.113 2.357 -12.852 1.00 90.69 192 GLN A O 1
ATOM 1469 N N . THR A 1 193 ? -3.902 4.101 -11.669 1.00 92.62 193 THR A N 1
ATOM 1470 C CA . THR A 1 193 ? -4.108 3.355 -10.426 1.00 92.62 193 THR A CA 1
ATOM 1471 C C . THR A 1 193 ? -5.293 2.406 -10.567 1.00 92.62 193 THR A C 1
ATOM 1473 O O . THR A 1 193 ? -6.294 2.744 -11.210 1.00 92.62 193 THR A O 1
ATOM 1476 N N . PHE A 1 194 ? -5.198 1.246 -9.920 1.00 94.88 194 PHE A N 1
ATOM 1477 C CA . PHE A 1 194 ? -6.343 0.385 -9.632 1.00 94.88 194 PHE A CA 1
ATOM 1478 C C . PHE A 1 194 ? -6.513 0.277 -8.125 1.00 94.88 194 PHE A C 1
ATOM 1480 O O . PHE A 1 194 ? -5.530 0.174 -7.398 1.00 94.88 194 PHE A O 1
ATOM 1487 N N . ALA A 1 195 ? -7.744 0.306 -7.632 1.00 95.38 195 ALA A N 1
ATOM 1488 C CA . ALA A 1 195 ? -7.997 0.275 -6.202 1.00 95.38 195 ALA A CA 1
ATOM 1489 C C . ALA A 1 195 ? -9.183 -0.619 -5.851 1.00 95.38 195 ALA A C 1
ATOM 1491 O O . ALA A 1 195 ? -10.170 -0.681 -6.582 1.00 95.38 195 ALA A O 1
ATOM 1492 N N . THR A 1 196 ? -9.116 -1.312 -4.720 1.00 94.38 196 THR A N 1
ATOM 1493 C CA . THR A 1 196 ? -10.247 -2.091 -4.205 1.00 94.38 196 THR A CA 1
ATOM 1494 C C . THR A 1 196 ? -10.276 -2.085 -2.685 1.00 94.38 196 THR A C 1
ATOM 1496 O O . THR A 1 196 ? -9.350 -1.623 -2.021 1.00 94.38 196 THR A O 1
ATOM 1499 N N . VAL A 1 197 ? -11.351 -2.625 -2.121 1.00 93.81 197 VAL A N 1
ATOM 1500 C CA . VAL A 1 197 ? -11.522 -2.781 -0.673 1.00 93.81 197 VAL A CA 1
ATOM 1501 C C . VAL A 1 197 ? -11.348 -4.246 -0.306 1.00 93.81 197 VAL A C 1
ATOM 1503 O O . VAL A 1 197 ? -11.911 -5.113 -0.981 1.00 93.81 197 VAL A O 1
ATOM 1506 N N . ASP A 1 198 ? -10.620 -4.534 0.778 1.00 93.25 198 ASP A N 1
ATOM 1507 C CA . ASP A 1 198 ? -10.581 -5.878 1.352 1.00 93.25 198 ASP A CA 1
ATOM 1508 C C . ASP A 1 198 ? -12.023 -6.321 1.676 1.00 93.25 198 ASP A C 1
ATOM 1510 O O . ASP A 1 198 ? -12.695 -5.700 2.508 1.00 93.25 198 ASP A O 1
ATOM 1514 N N . PRO A 1 199 ? -12.527 -7.421 1.083 1.00 92.19 199 PRO A N 1
ATOM 1515 C CA . PRO A 1 199 ? -13.871 -7.915 1.367 1.00 92.19 199 PRO A CA 1
ATOM 1516 C C . PRO A 1 199 ? -14.127 -8.244 2.849 1.00 92.19 199 PRO A C 1
ATOM 1518 O O . PRO A 1 199 ? -15.284 -8.426 3.245 1.00 92.19 199 PRO A O 1
ATOM 1521 N N . LYS A 1 200 ? -13.060 -8.375 3.651 1.00 91.38 200 LYS A N 1
ATOM 1522 C CA . LYS A 1 200 ? -13.063 -8.680 5.088 1.00 91.38 200 LYS A CA 1
ATOM 1523 C C . LYS A 1 200 ? -12.646 -7.494 5.968 1.00 91.38 200 LYS A C 1
ATOM 1525 O O . LYS A 1 200 ? -12.406 -7.709 7.161 1.00 91.38 200 LYS A O 1
ATOM 1530 N N . ILE A 1 201 ? -12.577 -6.280 5.413 1.00 91.06 201 ILE A N 1
ATOM 1531 C CA . ILE A 1 201 ? -12.257 -5.061 6.162 1.00 91.06 201 ILE A CA 1
ATOM 1532 C C . ILE A 1 201 ? -13.180 -4.906 7.384 1.00 91.06 201 ILE A C 1
ATOM 1534 O O . ILE A 1 201 ? -14.361 -5.264 7.344 1.00 91.06 201 ILE A O 1
ATOM 1538 N N . ARG A 1 202 ? -12.636 -4.407 8.497 1.00 90.06 202 ARG A N 1
ATOM 1539 C CA . ARG A 1 202 ? -13.353 -4.254 9.774 1.00 90.06 202 ARG A CA 1
ATOM 1540 C C . ARG A 1 202 ? -13.504 -2.794 10.152 1.00 90.06 202 ARG A C 1
ATOM 1542 O O . ARG A 1 202 ? -12.692 -1.976 9.739 1.00 90.06 202 ARG A O 1
ATOM 1549 N N . SER A 1 203 ? -14.517 -2.469 10.953 1.00 90.81 203 SER A N 1
ATOM 1550 C CA . SER A 1 203 ? -14.694 -1.096 11.432 1.00 90.81 203 SER A CA 1
ATOM 1551 C C . SER A 1 203 ? -13.587 -0.703 12.424 1.00 90.81 203 SER A C 1
ATOM 1553 O O . SER A 1 203 ? -13.261 -1.503 13.312 1.00 90.81 203 SER A O 1
ATOM 1555 N N . PRO A 1 204 ? -13.038 0.518 12.313 1.00 92.19 204 PRO A N 1
ATOM 1556 C CA . PRO A 1 204 ? -11.984 0.995 13.194 1.00 92.19 204 PRO A CA 1
ATOM 1557 C C . PRO A 1 204 ? -12.529 1.315 14.593 1.00 92.19 204 PRO A C 1
ATOM 1559 O O . PRO A 1 204 ? -13.719 1.596 14.796 1.00 92.19 204 PRO A O 1
ATOM 1562 N N . TYR A 1 205 ? -11.649 1.275 15.590 1.00 94.31 205 TYR A N 1
ATOM 1563 C CA . TYR A 1 205 ? -11.996 1.653 16.955 1.00 94.31 205 TYR A CA 1
ATOM 1564 C C . TYR A 1 205 ? -10.793 2.169 17.744 1.00 94.31 205 TYR A C 1
ATOM 1566 O O . TYR A 1 205 ? -9.643 1.932 17.385 1.00 94.31 205 TYR A O 1
ATOM 1574 N N . VAL A 1 206 ? -11.074 2.876 18.837 1.00 96.62 206 VAL A N 1
ATOM 1575 C CA . VAL A 1 206 ? -10.068 3.368 19.782 1.00 96.62 206 VAL A CA 1
ATOM 1576 C C . VAL A 1 206 ? -10.277 2.708 21.137 1.00 96.62 206 VAL A C 1
ATOM 1578 O O . VAL A 1 206 ? -11.371 2.756 21.704 1.00 96.62 206 VAL A O 1
ATOM 1581 N N . GLU A 1 207 ? -9.215 2.113 21.662 1.00 97.50 207 GLU A N 1
ATOM 1582 C CA . GLU A 1 207 ? -9.095 1.664 23.044 1.00 97.50 207 GLU A CA 1
ATOM 1583 C C . GLU A 1 207 ? -8.551 2.834 23.862 1.00 97.50 207 GLU A C 1
ATOM 1585 O O . GLU A 1 207 ? -7.421 3.269 23.650 1.00 97.50 207 GLU A O 1
ATOM 1590 N N . SER A 1 208 ? -9.352 3.371 24.779 1.00 98.06 208 SER A N 1
ATOM 1591 C CA . SER A 1 208 ? -8.932 4.456 25.671 1.00 98.06 208 SER A CA 1
ATOM 1592 C C . SER A 1 208 ? -8.894 3.954 27.105 1.00 98.06 208 SER A C 1
ATOM 1594 O O . SER A 1 208 ? -9.870 3.360 27.566 1.00 98.06 208 SER A O 1
ATOM 1596 N N . TRP A 1 209 ? -7.828 4.259 27.842 1.00 98.25 209 TRP A N 1
ATOM 1597 C CA . TRP A 1 209 ? -7.746 4.012 29.281 1.00 98.25 209 TRP A CA 1
ATOM 1598 C C . TRP A 1 209 ? -7.177 5.217 30.017 1.00 98.25 209 TRP A C 1
ATOM 1600 O O . TRP A 1 209 ? -6.366 5.979 29.493 1.00 98.25 209 TRP A O 1
ATOM 1610 N N . ASN A 1 210 ? -7.624 5.402 31.250 1.00 98.25 210 ASN A N 1
ATOM 1611 C CA . ASN A 1 210 ? -7.107 6.428 32.134 1.00 98.25 210 ASN A CA 1
ATOM 1612 C C . ASN A 1 210 ? -6.989 5.906 33.560 1.00 98.25 210 ASN A C 1
ATOM 1614 O O . ASN A 1 210 ? -7.714 5.000 33.981 1.00 98.25 210 ASN A O 1
ATOM 1618 N N . PHE A 1 211 ? -6.065 6.509 34.292 1.00 98.38 211 PHE A N 1
ATOM 1619 C CA . PHE A 1 211 ? -5.857 6.261 35.704 1.00 98.38 211 PHE A CA 1
ATOM 1620 C C . PHE A 1 211 ? -5.422 7.559 36.373 1.00 98.38 211 PHE A C 1
ATOM 1622 O O . PHE A 1 211 ? -4.536 8.249 35.875 1.00 98.38 211 PHE A O 1
ATOM 1629 N N . GLY A 1 212 ? -6.052 7.894 37.490 1.00 97.94 212 GLY A N 1
ATOM 1630 C CA . GLY A 1 212 ? -5.834 9.137 38.209 1.00 97.94 212 GLY A CA 1
ATOM 1631 C C . GLY A 1 212 ? -5.770 8.905 39.708 1.00 97.94 212 GLY A C 1
ATOM 1632 O O . GLY A 1 212 ? -6.570 8.155 40.272 1.00 97.94 212 GLY A O 1
ATOM 1633 N N . ILE A 1 213 ? -4.831 9.578 40.362 1.00 96.75 213 ILE A N 1
ATOM 1634 C CA . ILE A 1 213 ? -4.724 9.636 41.816 1.00 96.75 213 ILE A CA 1
ATOM 1635 C C . ILE A 1 213 ? -4.774 11.101 42.230 1.00 96.75 213 ILE A C 1
ATOM 1637 O O . ILE A 1 213 ? -3.945 11.902 41.807 1.00 96.75 213 ILE A O 1
ATOM 1641 N N . GLN A 1 214 ? -5.720 11.435 43.099 1.00 96.56 214 GLN A N 1
ATOM 1642 C CA . GLN A 1 214 ? -5.864 12.756 43.690 1.00 96.56 214 GLN A CA 1
ATOM 1643 C C . GLN A 1 214 ? -5.693 12.648 45.201 1.00 96.56 214 GLN A C 1
ATOM 1645 O O . GLN A 1 214 ? -6.332 11.818 45.845 1.00 96.56 214 GLN A O 1
ATOM 1650 N N . ARG A 1 215 ? -4.846 13.492 45.786 1.00 94.06 215 ARG A N 1
ATOM 1651 C CA . ARG A 1 215 ? -4.586 13.517 47.224 1.00 94.06 215 ARG A CA 1
ATOM 1652 C C . ARG A 1 215 ? -4.680 14.934 47.763 1.00 94.06 215 ARG A C 1
ATOM 1654 O O . ARG A 1 215 ? -3.983 15.828 47.288 1.00 94.06 215 ARG A O 1
ATOM 1661 N N . LYS A 1 216 ? -5.467 15.126 48.820 1.00 93.94 216 LYS A N 1
ATOM 1662 C CA . LYS A 1 216 ? -5.416 16.356 49.617 1.00 93.94 216 LYS A CA 1
ATOM 1663 C C . LYS A 1 216 ? -4.160 16.359 50.494 1.00 93.94 216 LYS A C 1
ATOM 1665 O O . LYS A 1 216 ? -3.897 15.409 51.232 1.00 93.94 216 LYS A O 1
ATOM 1670 N N . LEU A 1 217 ? -3.391 17.434 50.403 1.00 91.31 217 LEU A N 1
ATOM 1671 C CA . LEU A 1 217 ? -2.174 17.693 51.163 1.00 91.31 217 LEU A CA 1
ATOM 1672 C C . LEU A 1 217 ? -2.444 18.708 52.296 1.00 91.31 217 LEU A C 1
ATOM 1674 O O . LEU A 1 217 ? -3.488 19.374 52.308 1.00 91.31 217 LEU A O 1
ATOM 1678 N N . PRO A 1 218 ? -1.530 18.839 53.278 1.00 89.00 218 PRO A N 1
ATOM 1679 C CA . PRO A 1 218 ? -1.611 19.882 54.300 1.00 89.00 218 PRO A CA 1
ATOM 1680 C C . PRO A 1 218 ? -1.691 21.296 53.701 1.00 89.00 218 PRO A C 1
ATOM 1682 O O . PRO A 1 218 ? -1.237 21.538 52.585 1.00 89.00 218 PRO A O 1
ATOM 1685 N N . GLY A 1 219 ? -2.280 22.238 54.443 1.00 89.25 219 GLY A N 1
ATOM 1686 C CA . GLY A 1 219 ? -2.417 23.632 53.995 1.00 89.25 219 GLY A CA 1
ATOM 1687 C C . GLY A 1 219 ? -3.479 23.860 52.913 1.00 89.25 219 GLY A C 1
ATOM 1688 O O . GLY A 1 219 ? -3.523 24.931 52.324 1.00 89.25 219 GLY A O 1
ATOM 1689 N N . GLY A 1 220 ? -4.333 22.866 52.641 1.00 87.19 220 GLY A N 1
ATOM 1690 C CA . GLY A 1 220 ? -5.402 22.971 51.641 1.00 87.19 220 GLY A CA 1
ATOM 1691 C C . GLY A 1 220 ? -4.960 22.687 50.202 1.00 87.19 220 GLY A C 1
ATOM 1692 O O . GLY A 1 220 ? -5.792 22.755 49.302 1.00 87.19 220 GLY A O 1
ATOM 1693 N N . ALA A 1 221 ? -3.693 22.328 49.981 1.00 94.62 221 ALA A N 1
ATOM 1694 C CA . ALA A 1 221 ? -3.191 21.944 48.667 1.00 94.62 221 ALA A CA 1
ATOM 1695 C C . ALA A 1 221 ? -3.755 20.585 48.208 1.00 94.62 221 ALA A C 1
ATOM 1697 O O . ALA A 1 221 ? -4.119 19.731 49.020 1.00 94.62 221 ALA A O 1
ATOM 1698 N N . VAL A 1 222 ? -3.797 20.362 46.895 1.00 95.31 222 VAL A N 1
ATOM 1699 C CA . VAL A 1 222 ? -4.214 19.096 46.278 1.00 95.31 222 VAL A CA 1
ATOM 1700 C C . VAL A 1 222 ? -3.180 18.704 45.233 1.00 95.31 222 VAL A C 1
ATOM 1702 O O . VAL A 1 222 ? -2.830 19.513 44.379 1.00 95.31 222 VAL A O 1
ATOM 1705 N N . LEU A 1 223 ? -2.693 17.467 45.310 1.00 94.94 223 LEU A N 1
ATOM 1706 C CA . LEU A 1 223 ? -1.850 16.859 44.286 1.00 94.94 223 LEU A CA 1
ATOM 1707 C C . LEU A 1 223 ? -2.699 15.919 43.439 1.00 94.94 223 LEU A C 1
ATOM 1709 O O . LEU A 1 223 ? -3.419 15.082 43.982 1.00 94.94 223 LEU A O 1
ATOM 1713 N N . GLU A 1 224 ? -2.574 16.027 42.125 1.00 96.62 224 GLU A N 1
ATOM 1714 C CA . GLU A 1 224 ? -3.237 15.147 41.174 1.00 96.62 224 GLU A CA 1
ATOM 1715 C C . GLU A 1 224 ? -2.220 14.619 40.165 1.00 96.62 224 GLU A C 1
ATOM 1717 O O . GLU A 1 224 ? -1.423 15.377 39.615 1.00 96.62 224 GLU A O 1
ATOM 1722 N N . VAL A 1 225 ? -2.237 13.308 39.949 1.00 97.50 225 VAL A N 1
ATOM 1723 C CA . VAL A 1 225 ? -1.407 12.626 38.957 1.00 97.50 225 VAL A CA 1
ATOM 1724 C C . VAL A 1 225 ? -2.334 11.810 38.078 1.00 97.50 225 VAL A C 1
ATOM 1726 O O . VAL A 1 225 ? -3.049 10.945 38.579 1.00 97.50 225 VAL A O 1
ATOM 1729 N N . ASN A 1 226 ? -2.301 12.079 36.776 1.00 98.00 226 ASN A N 1
ATOM 1730 C CA . ASN A 1 226 ? -3.147 11.422 35.790 1.00 98.00 226 ASN A CA 1
ATOM 1731 C C . ASN A 1 226 ? -2.302 10.787 34.694 1.00 98.00 226 ASN A C 1
ATOM 1733 O O . ASN A 1 226 ? -1.315 11.357 34.234 1.00 98.00 226 ASN A O 1
ATOM 1737 N N . TYR A 1 227 ? -2.752 9.630 34.239 1.00 98.31 227 TYR A N 1
ATOM 1738 C CA . TYR A 1 227 ? -2.249 8.936 33.072 1.00 98.31 227 TYR A CA 1
ATOM 1739 C C . TYR A 1 227 ? -3.409 8.661 32.118 1.00 98.31 227 TYR A C 1
ATOM 1741 O O . TYR A 1 227 ? -4.492 8.254 32.544 1.00 98.31 227 TYR A O 1
ATOM 1749 N N . VAL A 1 228 ? -3.176 8.888 30.827 1.00 98.19 228 VAL A N 1
ATOM 1750 C CA . VAL A 1 228 ? -4.145 8.666 29.751 1.00 98.19 228 VAL A CA 1
ATOM 1751 C C . VAL A 1 228 ? -3.431 7.957 28.606 1.00 98.19 228 VAL A C 1
ATOM 1753 O O . VAL A 1 228 ? -2.362 8.393 28.184 1.00 98.19 228 VAL A O 1
ATOM 1756 N N . GLY A 1 229 ? -4.032 6.884 28.100 1.00 98.25 229 GLY A N 1
ATOM 1757 C CA . GLY A 1 229 ? -3.567 6.147 26.931 1.00 98.25 229 GLY A CA 1
ATOM 1758 C C . GLY A 1 229 ? -4.685 5.957 25.911 1.00 98.25 229 GLY A C 1
ATOM 1759 O O . GLY A 1 229 ? -5.855 5.811 26.275 1.00 98.25 229 GLY A O 1
ATOM 1760 N N . ASN A 1 230 ? -4.313 5.983 24.631 1.00 97.38 230 ASN A N 1
ATOM 1761 C CA . ASN A 1 230 ? -5.192 5.681 23.507 1.00 97.38 230 ASN A CA 1
ATOM 1762 C C . ASN A 1 230 ? -4.454 4.779 22.516 1.00 97.38 230 ASN A C 1
ATOM 1764 O O . ASN A 1 230 ? -3.290 5.032 22.208 1.00 97.38 230 ASN A O 1
ATOM 1768 N N . HIS A 1 231 ? -5.141 3.767 21.999 1.00 96.81 231 HIS A N 1
ATOM 1769 C CA . HIS A 1 231 ? -4.633 2.861 20.977 1.00 96.81 231 HIS A CA 1
ATOM 1770 C C . HIS A 1 231 ? -5.702 2.652 19.903 1.00 96.81 231 HIS A C 1
ATOM 1772 O O . HIS A 1 231 ? -6.802 2.180 20.189 1.00 96.81 231 HIS A O 1
ATOM 1778 N N . SER A 1 232 ? -5.395 3.062 18.673 1.00 94.31 232 SER A N 1
ATOM 1779 C CA . SER A 1 232 ? -6.293 2.914 17.527 1.00 94.31 232 SER A CA 1
ATOM 1780 C C . SER A 1 232 ? -6.051 1.575 16.844 1.00 94.31 232 SER A C 1
ATOM 1782 O O . SER A 1 232 ? -4.916 1.241 16.515 1.00 94.31 232 SER A O 1
ATOM 1784 N N . VAL A 1 233 ? -7.121 0.826 16.600 1.00 93.31 233 VAL A N 1
ATOM 1785 C CA . VAL A 1 233 ? -7.075 -0.513 16.011 1.00 93.31 233 VAL A CA 1
ATOM 1786 C C . VAL A 1 233 ? -7.959 -0.554 14.773 1.00 93.31 233 VAL A C 1
ATOM 1788 O O . VAL A 1 233 ? -9.018 0.074 14.728 1.00 93.31 233 VAL A O 1
ATOM 1791 N N . HIS A 1 234 ? -7.526 -1.325 13.774 1.00 92.56 234 HIS A N 1
ATOM 1792 C CA . HIS A 1 234 ? -8.236 -1.518 12.511 1.00 92.56 234 HIS A CA 1
ATOM 1793 C C . HIS A 1 234 ? -8.487 -0.229 11.711 1.00 92.56 234 HIS A C 1
ATOM 1795 O O . HIS A 1 234 ? -9.503 -0.125 11.030 1.00 92.56 234 HIS A O 1
ATOM 1801 N N . LEU A 1 235 ? -7.559 0.733 11.782 1.00 91.25 235 LEU A N 1
ATOM 1802 C CA . LEU A 1 235 ? -7.580 1.918 10.920 1.00 91.25 235 LEU A CA 1
ATOM 1803 C C . LEU A 1 235 ? -7.608 1.498 9.453 1.00 91.25 235 LEU A C 1
ATOM 1805 O O . LEU A 1 235 ? -6.873 0.586 9.068 1.00 91.25 235 LEU A O 1
ATOM 1809 N N . TRP A 1 236 ? -8.447 2.145 8.653 1.00 91.25 236 TRP A N 1
ATOM 1810 C CA . TRP A 1 236 ? -8.471 1.890 7.222 1.00 91.25 236 TRP A CA 1
ATOM 1811 C C . TRP A 1 236 ? -7.281 2.593 6.577 1.00 91.25 236 TRP A C 1
ATOM 1813 O O . TRP A 1 236 ? -7.045 3.784 6.759 1.00 91.25 236 TRP A O 1
ATOM 1823 N N . GLN A 1 237 ? -6.491 1.835 5.831 1.00 89.50 237 GLN A N 1
ATOM 1824 C CA . GLN A 1 237 ? -5.318 2.337 5.133 1.00 89.50 237 GLN A CA 1
ATOM 1825 C C . GLN A 1 237 ? -5.292 1.761 3.726 1.00 89.50 237 GLN A C 1
ATOM 1827 O O . GLN A 1 237 ? -5.670 0.609 3.510 1.00 89.50 237 GLN A O 1
ATOM 1832 N N . ASN A 1 238 ? -4.848 2.575 2.774 1.00 89.12 238 ASN A N 1
ATOM 1833 C CA . ASN A 1 238 ? -4.539 2.098 1.437 1.00 89.12 238 ASN A CA 1
ATOM 1834 C C . ASN A 1 238 ? -3.116 1.548 1.445 1.00 89.12 238 ASN A C 1
ATOM 1836 O O . ASN A 1 238 ? -2.176 2.278 1.751 1.00 89.12 238 ASN A O 1
ATOM 1840 N N . PHE A 1 239 ? -2.981 0.273 1.108 1.00 92.44 239 PHE A N 1
ATOM 1841 C CA . PHE A 1 239 ? -1.695 -0.372 0.882 1.00 92.44 239 PHE A CA 1
A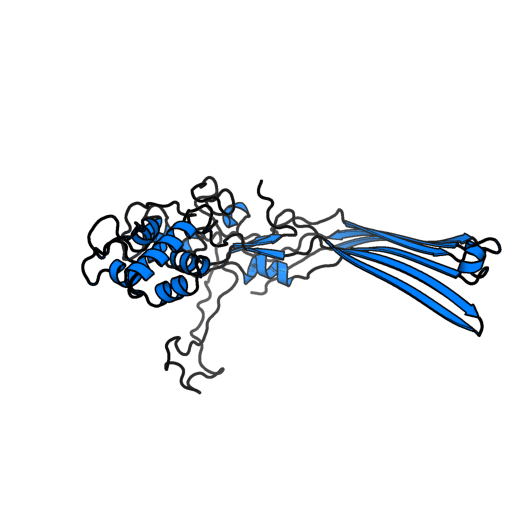TOM 1842 C C . PHE A 1 239 ? -1.471 -0.467 -0.617 1.00 92.44 239 PHE A C 1
ATOM 1844 O O . PHE A 1 239 ? -2.311 -1.032 -1.316 1.00 92.44 239 PHE A O 1
ATOM 1851 N N . ASP A 1 240 ? -0.373 0.097 -1.109 1.00 94.19 240 ASP A N 1
ATOM 1852 C CA . ASP A 1 240 ? 0.041 -0.147 -2.483 1.00 94.19 240 ASP A CA 1
ATOM 1853 C C . ASP A 1 240 ? 0.698 -1.522 -2.558 1.00 94.19 240 ASP A C 1
ATOM 1855 O O . ASP A 1 240 ? 1.710 -1.762 -1.910 1.00 94.19 240 ASP A O 1
ATOM 1859 N N . LEU A 1 241 ? 0.087 -2.435 -3.307 1.00 94.31 241 LEU A N 1
ATOM 1860 C CA . LEU A 1 241 ? 0.640 -3.769 -3.538 1.00 94.31 241 LEU A CA 1
ATOM 1861 C C . LEU A 1 241 ? 1.629 -3.770 -4.715 1.00 94.31 241 LEU A C 1
ATOM 1863 O O . LEU A 1 241 ? 2.384 -4.726 -4.879 1.00 94.31 241 LEU A O 1
ATOM 1867 N N . ASN A 1 242 ? 1.635 -2.721 -5.547 1.00 95.06 242 ASN A N 1
ATOM 1868 C CA . ASN A 1 242 ? 2.443 -2.650 -6.765 1.00 95.06 242 ASN A CA 1
ATOM 1869 C C . ASN A 1 242 ? 3.807 -1.992 -6.550 1.00 95.06 242 ASN A C 1
ATOM 1871 O O . ASN A 1 242 ? 4.340 -1.321 -7.441 1.00 95.06 242 ASN A O 1
ATOM 1875 N N . GLU A 1 243 ? 4.378 -2.193 -5.363 1.00 93.81 243 GLU A N 1
ATOM 1876 C CA . GLU A 1 243 ? 5.708 -1.703 -5.039 1.00 93.81 243 GLU A CA 1
ATOM 1877 C C . GLU A 1 243 ? 6.759 -2.329 -5.959 1.00 93.81 243 GLU A C 1
ATOM 1879 O O . GLU A 1 243 ? 6.705 -3.509 -6.322 1.00 93.81 243 GLU A O 1
ATOM 1884 N N . VAL A 1 244 ? 7.741 -1.514 -6.341 1.00 95.06 244 VAL A N 1
ATOM 1885 C CA . VAL A 1 244 ? 8.816 -1.960 -7.217 1.00 95.06 244 VAL A CA 1
ATOM 1886 C C . VAL A 1 244 ? 9.737 -2.939 -6.485 1.00 95.06 244 VAL A C 1
ATOM 1888 O O . VAL A 1 244 ? 10.370 -2.616 -5.479 1.00 95.06 244 VAL A O 1
ATOM 1891 N N . ASN A 1 245 ? 9.844 -4.149 -7.019 1.00 95.88 245 ASN A N 1
ATOM 1892 C CA . ASN A 1 245 ? 10.765 -5.167 -6.553 1.00 95.88 245 ASN A CA 1
ATOM 1893 C C . ASN A 1 245 ? 12.160 -4.941 -7.149 1.00 95.88 245 ASN A C 1
ATOM 1895 O O . ASN A 1 245 ? 12.319 -4.834 -8.366 1.00 95.88 245 ASN A O 1
ATOM 1899 N N . ILE A 1 246 ? 13.181 -4.929 -6.295 1.00 97.44 246 ILE A N 1
ATOM 1900 C CA . ILE A 1 246 ? 14.592 -4.970 -6.703 1.00 97.44 246 ILE A CA 1
ATOM 1901 C C . ILE A 1 246 ? 15.396 -6.079 -6.009 1.00 97.44 246 ILE A C 1
ATOM 1903 O O . ILE A 1 246 ? 16.581 -6.251 -6.302 1.00 97.44 246 ILE A O 1
ATOM 1907 N N . PHE A 1 247 ? 14.799 -6.789 -5.050 1.00 96.88 247 PHE A N 1
ATOM 1908 C CA . PHE A 1 247 ? 15.495 -7.731 -4.179 1.00 96.88 247 PHE A CA 1
ATOM 1909 C C . PHE A 1 247 ? 15.361 -9.160 -4.702 1.00 96.88 247 PHE A C 1
ATOM 1911 O O . PHE A 1 247 ? 16.370 -9.785 -5.030 1.00 96.88 247 PHE A O 1
ATOM 1918 N N . GLU A 1 248 ? 14.135 -9.666 -4.834 1.00 96.44 248 GLU A N 1
ATOM 1919 C CA . GLU A 1 248 ? 13.872 -11.059 -5.217 1.00 96.44 248 GLU A CA 1
ATOM 1920 C C . GLU A 1 248 ? 14.082 -11.308 -6.717 1.00 96.44 248 GLU A C 1
ATOM 1922 O O . GLU A 1 248 ? 14.257 -12.451 -7.133 1.00 96.44 248 GLU A O 1
ATOM 1927 N N . ASN A 1 249 ? 14.103 -10.251 -7.534 1.00 95.00 249 ASN A N 1
ATOM 1928 C CA . ASN A 1 249 ? 14.307 -10.337 -8.982 1.00 95.00 249 ASN A CA 1
ATOM 1929 C C . ASN A 1 249 ? 15.778 -10.178 -9.424 1.00 95.00 249 ASN A C 1
ATOM 1931 O O . ASN A 1 249 ? 16.077 -10.275 -10.612 1.00 95.00 249 ASN A O 1
ATOM 1935 N N . GLY A 1 250 ? 16.704 -9.931 -8.489 1.00 96.38 250 GLY A N 1
ATOM 1936 C CA . GLY A 1 250 ? 18.137 -9.772 -8.769 1.00 96.38 250 GLY A CA 1
ATOM 1937 C C . GLY A 1 250 ? 18.560 -8.391 -9.289 1.00 96.38 250 GLY A C 1
ATOM 1938 O O . GLY A 1 250 ? 19.760 -8.143 -9.437 1.00 96.38 250 GLY A O 1
ATOM 1939 N N . PHE A 1 251 ? 17.626 -7.458 -9.494 1.00 98.12 251 PHE A N 1
ATOM 1940 C CA . PHE A 1 251 ? 17.926 -6.143 -10.061 1.00 98.12 251 PHE A CA 1
ATOM 1941 C C . PHE A 1 251 ? 18.861 -5.299 -9.184 1.00 98.12 251 PHE A C 1
ATOM 1943 O O . PHE A 1 251 ? 19.693 -4.559 -9.699 1.00 98.12 251 PHE A O 1
ATOM 1950 N N . LEU A 1 252 ? 18.804 -5.413 -7.855 1.00 98.31 252 LEU A N 1
ATOM 1951 C CA . LEU A 1 252 ? 19.727 -4.685 -6.978 1.00 98.31 252 LEU A CA 1
ATOM 1952 C C . LEU A 1 252 ? 21.189 -5.110 -7.193 1.00 98.31 252 LEU A C 1
ATOM 1954 O O . LEU A 1 252 ? 22.100 -4.286 -7.074 1.00 98.31 252 LEU A O 1
ATOM 1958 N N . THR A 1 253 ? 21.427 -6.387 -7.492 1.00 98.31 253 THR A N 1
ATOM 1959 C CA . THR A 1 253 ? 22.765 -6.890 -7.831 1.00 98.31 253 THR A CA 1
ATOM 1960 C C . THR A 1 253 ? 23.217 -6.304 -9.162 1.00 98.31 253 THR A C 1
ATOM 1962 O O . THR A 1 253 ? 24.305 -5.737 -9.245 1.00 98.31 253 THR A O 1
ATOM 1965 N N . GLU A 1 254 ? 22.342 -6.342 -10.162 1.00 97.38 254 GLU A N 1
ATOM 1966 C CA . GLU A 1 254 ? 22.566 -5.734 -11.471 1.00 97.38 254 GLU A CA 1
ATOM 1967 C C . GLU A 1 254 ? 22.886 -4.236 -11.378 1.00 97.38 254 GLU A C 1
ATOM 1969 O O . GLU A 1 254 ? 23.842 -3.744 -11.970 1.00 97.38 254 GLU A O 1
ATOM 1974 N N . PHE A 1 255 ? 22.130 -3.502 -10.566 1.00 98.56 255 PHE A N 1
ATOM 1975 C CA . PHE A 1 255 ? 22.327 -2.079 -10.331 1.00 98.56 255 PHE A CA 1
ATOM 1976 C C . PHE A 1 255 ? 23.713 -1.791 -9.736 1.00 98.56 255 PHE A C 1
ATOM 1978 O O . PHE A 1 255 ? 24.380 -0.833 -10.127 1.00 98.56 255 PHE A O 1
ATOM 1985 N N . LYS A 1 256 ? 24.189 -2.631 -8.807 1.00 98.44 256 LYS A N 1
ATOM 1986 C CA . LYS A 1 256 ? 25.551 -2.517 -8.261 1.00 98.44 256 LYS A CA 1
ATOM 1987 C C . LYS A 1 256 ? 26.607 -2.807 -9.329 1.00 98.44 256 LYS A C 1
ATOM 1989 O O . LYS A 1 256 ? 27.592 -2.075 -9.392 1.00 98.44 256 LYS A O 1
ATOM 1994 N N . ASN A 1 257 ? 26.385 -3.803 -10.187 1.00 98.25 257 ASN A N 1
ATOM 1995 C CA . ASN A 1 257 ? 27.264 -4.091 -11.322 1.00 98.25 257 ASN A CA 1
ATOM 1996 C C . ASN A 1 257 ? 27.319 -2.905 -12.296 1.00 98.25 257 ASN A C 1
ATOM 1998 O O . ASN A 1 257 ? 28.405 -2.475 -12.672 1.00 98.25 257 ASN A O 1
ATOM 2002 N N . ALA A 1 258 ? 26.175 -2.292 -12.609 1.00 97.75 258 ALA A N 1
ATOM 2003 C CA . ALA A 1 258 ? 26.102 -1.105 -13.456 1.00 97.75 258 ALA A CA 1
ATOM 2004 C C . ALA A 1 258 ? 26.856 0.089 -12.848 1.00 97.75 258 ALA A C 1
ATOM 2006 O O . ALA A 1 258 ? 27.535 0.819 -13.565 1.00 97.75 258 ALA A O 1
ATOM 2007 N N . ARG A 1 259 ? 26.826 0.269 -11.519 1.00 98.12 259 ARG A N 1
ATOM 2008 C CA . ARG A 1 259 ? 27.657 1.282 -10.840 1.00 98.12 259 ARG A CA 1
ATOM 2009 C C . ARG A 1 259 ? 29.152 0.986 -10.955 1.00 98.12 259 ARG A C 1
ATOM 2011 O O . ARG A 1 259 ? 29.931 1.916 -11.162 1.00 98.12 259 ARG A O 1
ATOM 2018 N N . THR A 1 260 ? 29.551 -0.279 -10.840 1.00 97.75 260 THR A N 1
ATOM 2019 C CA . THR A 1 260 ? 30.941 -0.697 -11.076 1.00 97.75 260 THR A CA 1
ATOM 2020 C C . THR A 1 260 ? 31.355 -0.379 -12.509 1.00 97.75 260 THR A C 1
ATOM 2022 O O . THR A 1 260 ? 32.358 0.305 -12.705 1.00 97.75 260 THR A O 1
ATOM 2025 N N . ASN A 1 261 ? 30.545 -0.764 -13.499 1.00 96.75 261 ASN A N 1
ATOM 2026 C CA . ASN A 1 261 ? 30.804 -0.470 -14.909 1.00 96.75 261 ASN A CA 1
ATOM 2027 C C . ASN A 1 261 ? 30.878 1.036 -15.168 1.00 96.75 261 ASN A C 1
ATOM 2029 O O . ASN A 1 261 ? 31.790 1.493 -15.848 1.00 96.75 261 ASN A O 1
ATOM 2033 N N . LEU A 1 262 ? 29.983 1.827 -14.566 1.00 97.19 262 LEU A N 1
ATOM 2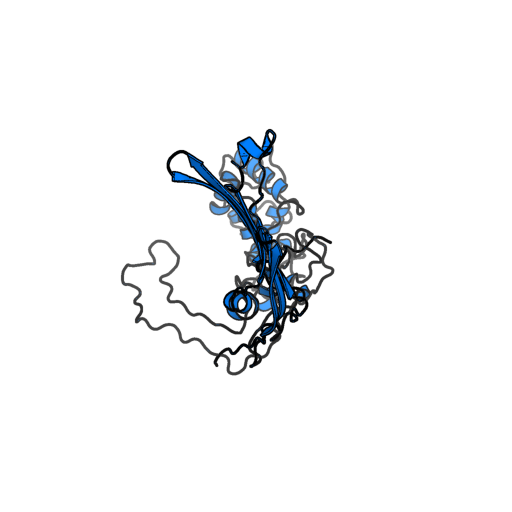034 C CA . LEU A 1 262 ? 30.012 3.285 -14.658 1.00 97.19 262 LEU A CA 1
ATOM 2035 C C . LEU A 1 262 ? 31.342 3.859 -14.158 1.00 97.19 262 LEU A C 1
ATOM 2037 O O . LEU A 1 262 ? 31.920 4.725 -14.810 1.00 97.19 262 LEU A O 1
ATOM 2041 N N . SER A 1 263 ? 31.850 3.361 -13.026 1.00 96.69 263 SER A N 1
ATOM 2042 C CA . SER A 1 263 ? 33.156 3.764 -12.494 1.00 96.69 263 SER A CA 1
ATOM 2043 C C . SER A 1 263 ? 34.308 3.337 -13.408 1.00 96.69 263 SER A C 1
ATOM 2045 O O . SER A 1 263 ? 35.215 4.132 -13.645 1.00 96.69 263 SER A O 1
ATOM 2047 N N . VAL A 1 264 ? 34.280 2.104 -13.922 1.00 96.25 264 VAL A N 1
ATOM 2048 C CA . VAL A 1 264 ? 35.292 1.565 -14.850 1.00 96.25 264 VAL A CA 1
ATOM 2049 C C . VAL A 1 264 ? 35.332 2.374 -16.153 1.00 96.25 264 VAL A C 1
ATOM 2051 O O . VAL A 1 264 ? 36.404 2.641 -16.686 1.00 96.25 264 VAL A O 1
ATOM 2054 N N . ASN A 1 265 ? 34.178 2.847 -16.622 1.00 94.31 265 ASN A N 1
ATOM 2055 C CA . ASN A 1 265 ? 34.021 3.666 -17.826 1.00 94.31 265 ASN A CA 1
ATOM 2056 C C . ASN A 1 265 ? 34.172 5.183 -17.580 1.00 94.31 265 ASN A C 1
ATOM 2058 O O . ASN A 1 265 ? 33.729 6.000 -18.394 1.00 94.31 265 ASN A O 1
ATOM 2062 N N . GLY A 1 266 ? 34.748 5.592 -16.445 1.00 94.50 266 GLY A N 1
ATOM 2063 C CA . GLY A 1 266 ? 35.022 7.003 -16.154 1.00 94.50 266 GLY A CA 1
ATOM 2064 C C . GLY A 1 266 ? 33.774 7.883 -16.000 1.00 94.50 266 GLY A C 1
ATOM 2065 O O . GLY A 1 266 ? 33.849 9.090 -16.209 1.00 94.50 266 GLY A O 1
ATOM 2066 N N . GLY A 1 267 ? 32.622 7.300 -15.660 1.00 93.62 267 GLY A N 1
ATOM 2067 C CA . GLY A 1 267 ? 31.379 8.025 -15.380 1.00 93.62 267 GLY A CA 1
ATOM 2068 C C . GLY A 1 267 ? 30.528 8.386 -16.600 1.00 93.62 267 GLY A C 1
ATOM 2069 O O . GLY A 1 267 ? 29.544 9.102 -16.441 1.00 93.62 267 GLY A O 1
ATOM 2070 N N . THR A 1 268 ? 30.883 7.911 -17.797 1.00 91.31 268 THR A N 1
ATOM 2071 C CA . THR A 1 268 ? 30.227 8.311 -19.062 1.00 91.31 268 THR A CA 1
ATOM 2072 C C . THR A 1 268 ? 29.175 7.324 -19.571 1.00 91.31 268 THR A C 1
ATOM 2074 O O . THR A 1 268 ? 28.253 7.709 -20.284 1.00 91.31 268 THR A O 1
ATOM 2077 N N . THR A 1 269 ? 29.304 6.047 -19.217 1.00 92.56 269 THR A N 1
ATOM 2078 C CA . THR A 1 269 ? 28.396 4.967 -19.618 1.00 92.56 269 THR A CA 1
ATOM 2079 C C . THR A 1 269 ? 28.495 3.823 -18.624 1.00 92.56 269 THR A C 1
ATOM 2081 O O . THR A 1 269 ? 29.558 3.592 -18.054 1.00 92.56 269 THR A O 1
ATOM 2084 N N . PHE A 1 270 ? 27.417 3.077 -18.423 1.00 94.44 270 PHE A N 1
ATOM 2085 C CA . PHE A 1 270 ? 27.438 1.849 -17.621 1.00 94.44 270 PHE A CA 1
ATOM 2086 C C . PHE A 1 270 ? 27.372 0.573 -18.470 1.00 94.44 270 PHE A C 1
ATOM 2088 O O . PHE A 1 270 ? 27.218 -0.508 -17.911 1.00 94.44 270 PHE A O 1
ATOM 2095 N N . ALA A 1 271 ? 27.532 0.686 -19.794 1.00 90.62 271 ALA A N 1
ATOM 2096 C CA . ALA A 1 271 ? 27.614 -0.463 -20.692 1.00 90.62 271 ALA A CA 1
ATOM 2097 C C . ALA A 1 271 ? 28.753 -1.420 -20.296 1.00 90.62 271 ALA A C 1
ATOM 2099 O O . ALA A 1 271 ? 29.831 -0.992 -19.869 1.00 90.62 271 ALA A O 1
ATOM 2100 N N . ASP A 1 272 ? 28.514 -2.714 -20.471 1.00 87.00 272 ASP A N 1
ATOM 2101 C CA . ASP A 1 272 ? 29.422 -3.810 -20.120 1.00 87.00 272 ASP A CA 1
ATOM 2102 C C . ASP A 1 272 ? 30.327 -4.262 -21.283 1.00 87.00 272 ASP A C 1
ATOM 2104 O O . ASP A 1 272 ? 31.174 -5.140 -21.122 1.00 87.00 272 ASP A O 1
ATOM 2108 N N . ASN A 1 273 ? 30.196 -3.624 -22.448 1.00 84.94 273 ASN A N 1
ATOM 2109 C CA . ASN A 1 273 ? 30.843 -4.010 -23.701 1.00 84.94 273 ASN A CA 1
ATOM 2110 C C . ASN A 1 273 ? 31.795 -2.938 -24.272 1.00 84.94 273 ASN A C 1
ATOM 2112 O O . ASN A 1 273 ? 32.130 -2.973 -25.455 1.00 84.94 273 ASN A O 1
ATOM 2116 N N . THR A 1 274 ? 32.269 -1.994 -23.449 1.00 84.50 274 THR A N 1
ATOM 2117 C CA . THR A 1 274 ? 33.191 -0.919 -23.880 1.00 84.50 274 THR A CA 1
ATOM 2118 C C . THR A 1 274 ? 34.632 -1.392 -24.110 1.00 84.50 274 THR A C 1
ATOM 2120 O O . THR A 1 274 ? 35.449 -0.641 -24.638 1.00 84.50 274 THR A O 1
ATOM 2123 N N . GLY A 1 275 ? 34.962 -2.626 -23.713 1.00 85.31 275 GLY A N 1
ATOM 2124 C CA . GLY A 1 275 ? 36.308 -3.200 -23.821 1.00 85.31 275 GLY A CA 1
ATOM 2125 C C . GLY A 1 275 ? 37.252 -2.841 -22.667 1.00 85.31 275 GLY A C 1
ATOM 2126 O O . GLY A 1 275 ? 38.390 -3.310 -22.649 1.00 85.31 275 GLY A O 1
ATOM 2127 N N . ASN A 1 276 ? 36.796 -2.054 -21.687 1.00 88.62 276 ASN A N 1
ATOM 2128 C CA . ASN A 1 276 ? 37.565 -1.785 -20.474 1.00 88.62 276 ASN A CA 1
ATOM 2129 C C . ASN A 1 276 ? 37.691 -3.052 -19.599 1.00 88.62 276 ASN A C 1
ATOM 2131 O O . ASN A 1 276 ? 36.733 -3.818 -19.470 1.00 88.62 276 ASN A O 1
ATOM 2135 N N . PRO A 1 277 ? 38.852 -3.303 -18.967 1.00 91.31 277 PRO A N 1
ATOM 2136 C CA . PRO A 1 277 ? 39.010 -4.442 -18.070 1.00 91.31 277 PRO A CA 1
ATOM 2137 C C . PRO A 1 277 ? 38.178 -4.250 -16.792 1.00 91.31 277 PRO A C 1
ATOM 2139 O O . PRO A 1 277 ? 38.175 -3.171 -16.203 1.00 91.31 277 PRO A O 1
ATOM 2142 N N . GLY A 1 278 ? 37.515 -5.316 -16.332 1.00 88.50 278 GLY A N 1
ATOM 2143 C CA . GLY A 1 278 ? 36.729 -5.307 -15.090 1.00 88.50 278 GLY A CA 1
ATOM 2144 C C . GLY A 1 278 ? 35.245 -4.961 -15.250 1.00 88.50 278 GLY A C 1
ATOM 2145 O O . GLY A 1 278 ? 34.568 -4.777 -14.240 1.00 88.50 278 GLY A O 1
ATOM 2146 N N . LEU A 1 279 ? 34.736 -4.892 -16.485 1.00 91.56 279 LEU A N 1
ATOM 2147 C CA . LEU A 1 279 ? 33.299 -4.798 -16.751 1.00 91.56 279 LEU A CA 1
ATOM 2148 C C . LEU A 1 279 ? 32.583 -6.093 -16.360 1.00 91.56 279 LEU A C 1
ATOM 2150 O O . LEU A 1 279 ? 33.104 -7.195 -16.547 1.00 91.56 279 LEU A O 1
ATOM 2154 N N . ILE A 1 280 ? 31.381 -5.939 -15.821 1.00 94.88 280 ILE A N 1
ATOM 2155 C CA . ILE A 1 280 ? 30.521 -7.026 -15.360 1.00 94.88 280 ILE A CA 1
ATOM 2156 C C . ILE A 1 280 ? 29.284 -7.078 -16.267 1.00 94.88 280 ILE A C 1
ATOM 2158 O O . ILE A 1 280 ? 28.696 -6.017 -16.482 1.00 94.88 280 ILE A O 1
ATOM 2162 N N . PRO A 1 281 ? 28.865 -8.260 -16.761 1.00 92.00 281 PRO A N 1
ATOM 2163 C CA . PRO A 1 281 ? 27.681 -8.384 -17.608 1.00 92.00 281 PRO A CA 1
ATOM 2164 C C . PRO A 1 281 ? 26.415 -7.799 -16.977 1.00 92.00 281 PRO A C 1
ATOM 2166 O O . PRO A 1 281 ? 26.207 -7.965 -15.768 1.00 92.00 281 PRO A O 1
ATOM 2169 N N . LEU A 1 282 ? 25.573 -7.168 -17.799 1.00 93.00 282 LEU A N 1
ATOM 2170 C CA . LEU A 1 282 ? 24.310 -6.553 -17.381 1.00 93.00 282 LEU A CA 1
ATOM 2171 C C . LEU A 1 282 ? 23.079 -7.137 -18.119 1.00 93.00 282 LEU A C 1
ATOM 2173 O O . LEU A 1 282 ? 22.370 -6.404 -18.813 1.00 93.00 282 LEU A O 1
ATOM 2177 N N . PRO A 1 283 ? 22.748 -8.433 -17.928 1.00 91.44 283 PRO A N 1
ATOM 2178 C CA . PRO A 1 283 ? 21.675 -9.120 -18.655 1.00 91.44 283 PRO A CA 1
ATOM 2179 C C . PRO A 1 283 ? 20.256 -8.544 -18.482 1.00 91.44 283 PRO A C 1
ATOM 2181 O O . PRO A 1 283 ? 19.412 -8.742 -19.358 1.00 91.44 283 PRO A O 1
ATOM 2184 N N . ILE A 1 284 ? 19.928 -7.886 -17.367 1.00 93.25 284 ILE A N 1
ATOM 2185 C CA . ILE A 1 284 ? 18.625 -7.228 -17.171 1.00 93.25 284 ILE A CA 1
ATOM 2186 C C . ILE A 1 284 ? 18.599 -5.902 -17.933 1.00 93.25 284 ILE A C 1
ATOM 2188 O O . ILE A 1 284 ? 17.610 -5.610 -18.604 1.00 93.25 284 ILE A O 1
ATOM 2192 N N . PHE A 1 285 ? 19.671 -5.106 -17.867 1.00 92.75 285 PHE A N 1
ATOM 2193 C CA . PHE A 1 285 ? 19.750 -3.857 -18.634 1.00 92.75 285 PHE A CA 1
ATOM 2194 C C . PHE A 1 285 ? 19.809 -4.116 -20.134 1.00 92.75 285 PHE A C 1
ATOM 2196 O O . PHE A 1 285 ? 19.094 -3.463 -20.889 1.00 92.75 285 PHE A O 1
ATOM 2203 N N . ASP A 1 286 ? 20.596 -5.101 -20.555 1.00 88.12 286 ASP A N 1
ATOM 2204 C CA . ASP A 1 286 ? 20.679 -5.551 -21.939 1.00 88.12 286 ASP A CA 1
ATOM 2205 C C . ASP A 1 286 ? 19.300 -5.940 -22.463 1.00 88.12 286 ASP A C 1
ATOM 2207 O O . ASP A 1 286 ? 18.864 -5.446 -23.504 1.00 88.12 286 ASP A O 1
ATOM 2211 N N . ALA A 1 287 ? 18.557 -6.753 -21.707 1.00 86.88 287 ALA A N 1
ATOM 2212 C CA . ALA A 1 287 ? 17.201 -7.124 -22.079 1.00 86.88 287 ALA A CA 1
ATOM 2213 C C . ALA A 1 287 ? 16.255 -5.916 -22.103 1.00 86.88 287 ALA A C 1
ATOM 2215 O O . ALA A 1 287 ? 15.548 -5.742 -23.088 1.00 86.88 287 ALA A O 1
ATOM 2216 N N . ALA A 1 288 ? 16.267 -5.041 -21.093 1.00 89.12 288 ALA A N 1
ATOM 2217 C CA . ALA A 1 288 ? 15.411 -3.851 -21.060 1.00 89.12 288 ALA A CA 1
ATOM 2218 C C . ALA A 1 288 ? 15.692 -2.886 -22.216 1.00 89.12 288 ALA A C 1
ATOM 2220 O O . ALA A 1 288 ? 14.775 -2.303 -22.796 1.00 89.12 288 ALA A O 1
ATOM 2221 N N . PHE A 1 289 ? 16.953 -2.734 -22.600 1.00 88.00 289 PHE A N 1
ATOM 2222 C CA . PHE A 1 289 ? 17.367 -1.816 -23.654 1.00 88.00 289 PHE A CA 1
ATOM 2223 C C . PHE A 1 289 ? 17.297 -2.437 -25.059 1.00 88.00 289 PHE A C 1
ATOM 2225 O O . PHE A 1 289 ? 17.487 -1.722 -26.044 1.00 88.00 289 PHE A O 1
ATOM 2232 N N . GLY A 1 290 ? 16.932 -3.722 -25.168 1.00 72.62 290 GLY A N 1
ATOM 2233 C CA . GLY A 1 290 ? 16.687 -4.423 -26.435 1.00 72.62 290 GLY A CA 1
ATOM 2234 C C . GLY A 1 290 ? 17.928 -5.076 -27.056 1.00 72.62 290 GLY A C 1
ATOM 2235 O O . GLY A 1 290 ? 17.952 -5.334 -28.258 1.00 72.62 290 GLY A O 1
ATOM 2236 N N . GLY A 1 291 ? 18.969 -5.323 -26.261 1.00 56.22 291 GLY A N 1
ATOM 2237 C CA . GLY A 1 291 ? 20.254 -5.881 -26.669 1.00 56.22 291 GLY A CA 1
ATOM 2238 C C . GLY A 1 291 ? 20.441 -7.341 -26.264 1.00 56.22 291 GLY A C 1
ATOM 2239 O O . GLY A 1 291 ? 21.279 -7.642 -25.428 1.00 56.22 291 GLY A O 1
ATOM 2240 N N . ALA A 1 292 ? 19.741 -8.284 -26.892 1.00 42.16 292 ALA A N 1
ATOM 2241 C CA . ALA A 1 292 ? 20.177 -9.679 -26.826 1.00 42.16 292 ALA A CA 1
ATOM 2242 C C . ALA A 1 292 ? 21.317 -9.905 -27.847 1.00 42.16 292 ALA A C 1
ATOM 2244 O O . ALA A 1 292 ? 21.067 -10.196 -29.012 1.00 42.16 292 ALA A O 1
ATOM 2245 N N . ASN A 1 293 ? 22.575 -9.788 -27.403 1.00 38.50 293 ASN A N 1
ATOM 2246 C CA . ASN A 1 293 ? 23.789 -10.294 -28.078 1.00 38.50 293 ASN A CA 1
ATOM 2247 C C . ASN A 1 293 ? 24.223 -9.669 -29.426 1.00 38.50 293 ASN A C 1
ATOM 2249 O O . ASN A 1 293 ? 24.410 -10.386 -30.411 1.00 38.50 293 ASN A O 1
ATOM 2253 N N . ALA A 1 294 ? 24.533 -8.372 -29.474 1.00 35.44 294 ALA A N 1
ATOM 2254 C CA . ALA A 1 294 ? 25.454 -7.849 -30.489 1.00 35.44 294 ALA A CA 1
ATOM 2255 C C . ALA A 1 294 ? 26.120 -6.564 -29.994 1.00 35.44 294 ALA A C 1
ATOM 2257 O O . ALA A 1 294 ? 25.454 -5.720 -29.399 1.00 35.44 294 ALA A O 1
ATOM 2258 N N . ALA A 1 295 ? 27.421 -6.409 -30.259 1.00 38.44 295 ALA A N 1
ATOM 2259 C CA . ALA A 1 295 ? 28.118 -5.133 -30.125 1.00 38.44 295 ALA A CA 1
ATOM 2260 C C . ALA A 1 295 ? 27.235 -4.013 -30.698 1.00 38.44 295 ALA A C 1
ATOM 2262 O O . ALA A 1 295 ? 26.850 -4.066 -31.868 1.00 38.44 295 ALA A O 1
ATOM 2263 N N . LEU A 1 296 ? 26.843 -3.059 -29.852 1.00 43.28 296 LEU A N 1
ATOM 2264 C CA . LEU A 1 296 ? 25.828 -2.077 -30.212 1.00 43.28 296 LEU A CA 1
ATOM 2265 C C . LEU A 1 296 ? 26.369 -1.156 -31.316 1.00 43.28 296 LEU A C 1
ATOM 2267 O O . LEU A 1 296 ? 27.385 -0.490 -31.102 1.00 43.28 296 LEU A O 1
ATOM 2271 N N . PRO A 1 297 ? 25.699 -1.052 -32.478 1.00 34.81 297 PRO A N 1
ATOM 2272 C CA . PRO A 1 297 ? 25.978 0.016 -33.421 1.00 34.81 297 PRO A CA 1
ATOM 2273 C C . PRO A 1 297 ? 25.667 1.361 -32.759 1.00 34.81 297 PRO A C 1
ATOM 2275 O O . PRO A 1 297 ? 24.649 1.517 -32.068 1.00 34.81 297 PRO A O 1
ATOM 2278 N N . SER A 1 298 ? 26.532 2.342 -32.993 1.00 37.28 298 SER A N 1
ATOM 2279 C CA . SER A 1 298 ? 26.343 3.732 -32.586 1.00 37.28 298 SER A CA 1
ATOM 2280 C C . SER A 1 298 ? 24.983 4.242 -33.087 1.00 37.28 298 SER A C 1
ATOM 2282 O O . SER A 1 298 ? 24.711 4.206 -34.284 1.00 37.28 298 SER A O 1
ATOM 2284 N N . GLY A 1 299 ? 24.119 4.703 -32.173 1.00 41.00 299 GLY A N 1
ATOM 2285 C CA . GLY A 1 299 ? 22.800 5.270 -32.498 1.00 41.00 299 GLY A CA 1
ATOM 2286 C C . GLY A 1 299 ? 21.590 4.333 -32.356 1.00 41.00 299 GLY A C 1
ATOM 2287 O O . GLY A 1 299 ? 20.474 4.759 -32.646 1.00 41.00 299 GLY A O 1
ATOM 2288 N N . SER A 1 300 ? 21.761 3.090 -31.891 1.00 50.94 300 SER A N 1
ATOM 2289 C CA . SER A 1 300 ? 20.624 2.248 -31.472 1.00 50.94 300 SER A CA 1
ATOM 2290 C C . SER A 1 300 ? 19.981 2.773 -30.176 1.00 50.94 300 SER A C 1
ATOM 2292 O O . SER A 1 300 ? 20.661 3.374 -29.343 1.00 50.94 300 SER A O 1
ATOM 2294 N N . LEU A 1 301 ? 18.676 2.529 -29.974 1.00 54.81 301 LEU A N 1
ATOM 2295 C CA . LEU A 1 301 ? 17.961 2.895 -28.737 1.00 54.81 301 LEU A CA 1
ATOM 2296 C C . LEU A 1 301 ? 18.709 2.381 -27.486 1.00 54.81 301 LEU A C 1
ATOM 2298 O O . LEU A 1 301 ? 18.823 3.098 -26.497 1.00 54.81 301 LEU A O 1
ATOM 2302 N N . ALA A 1 302 ? 19.318 1.196 -27.597 1.00 59.06 302 ALA A N 1
ATOM 2303 C CA . ALA A 1 302 ? 20.151 0.583 -26.571 1.00 59.06 302 ALA A CA 1
ATOM 2304 C C . ALA A 1 302 ? 21.410 1.400 -26.215 1.00 59.06 302 ALA A C 1
ATOM 2306 O O . ALA A 1 302 ? 21.720 1.575 -25.039 1.00 59.06 302 ALA A O 1
ATOM 2307 N N . ALA A 1 303 ? 22.112 1.961 -27.207 1.00 58.84 303 ALA A N 1
ATOM 2308 C CA . ALA A 1 303 ? 23.309 2.778 -26.977 1.00 58.84 303 ALA A CA 1
ATOM 2309 C C . ALA A 1 303 ? 22.993 4.102 -26.247 1.00 58.84 303 ALA A C 1
ATOM 2311 O O . ALA A 1 303 ? 23.799 4.585 -25.445 1.00 58.84 303 ALA A O 1
ATOM 2312 N N . ASN A 1 304 ? 21.802 4.664 -26.480 1.00 73.44 304 ASN A N 1
ATOM 2313 C CA . ASN A 1 304 ? 21.346 5.887 -25.812 1.00 73.44 304 ASN A CA 1
ATOM 2314 C C . ASN A 1 304 ? 20.928 5.634 -24.354 1.00 73.44 304 ASN A C 1
ATOM 2316 O O . ASN A 1 304 ? 21.072 6.517 -23.511 1.00 73.44 304 ASN A O 1
ATOM 2320 N N . SER A 1 305 ? 20.438 4.436 -24.029 1.00 88.19 305 SER A N 1
ATOM 2321 C CA . SER A 1 305 ? 20.015 4.110 -22.664 1.00 88.19 305 SER A CA 1
ATOM 2322 C C . SER A 1 305 ? 21.205 3.928 -21.712 1.00 88.19 305 SER A C 1
ATOM 2324 O O . SER A 1 305 ? 21.175 4.463 -20.605 1.00 88.19 305 SER A O 1
ATOM 2326 N N . PHE A 1 306 ? 22.299 3.290 -22.146 1.00 91.62 306 PHE A N 1
ATOM 2327 C CA . PHE A 1 306 ? 23.516 3.140 -21.323 1.00 91.62 306 PHE A CA 1
ATOM 2328 C C . PHE A 1 306 ? 24.283 4.450 -21.071 1.00 91.62 306 PHE A C 1
ATOM 2330 O O . PHE A 1 306 ? 25.066 4.542 -20.125 1.00 91.62 306 PHE A O 1
ATOM 2337 N N . THR A 1 307 ? 24.051 5.468 -21.903 1.00 91.44 307 THR A N 1
ATOM 2338 C CA . THR A 1 307 ? 24.621 6.821 -21.767 1.00 91.44 307 THR A CA 1
ATOM 2339 C C . THR A 1 307 ? 23.602 7.842 -21.242 1.00 91.44 307 THR A C 1
ATOM 2341 O O . THR A 1 307 ? 23.895 9.034 -21.162 1.00 91.44 307 THR A O 1
ATOM 2344 N N . SER A 1 308 ? 22.401 7.393 -20.856 1.00 91.69 308 SER A N 1
ATOM 2345 C CA . SER A 1 308 ? 21.329 8.255 -20.352 1.00 91.69 308 SER A CA 1
ATOM 2346 C C . SER A 1 308 ? 21.763 8.995 -19.089 1.00 91.69 308 SER A C 1
ATOM 2348 O O . SER A 1 308 ? 22.022 8.380 -18.052 1.00 91.69 308 SER A O 1
ATOM 2350 N N . GLN A 1 309 ? 21.764 10.331 -19.142 1.00 93.19 309 GLN A N 1
ATOM 2351 C CA . GLN A 1 309 ? 22.111 11.156 -17.985 1.00 93.19 309 GLN A CA 1
ATOM 2352 C C . GLN A 1 309 ? 21.150 10.934 -16.806 1.00 93.19 309 GLN A C 1
ATOM 2354 O O . GLN A 1 309 ? 21.573 11.017 -15.652 1.00 93.19 309 GLN A O 1
ATOM 2359 N N . THR A 1 310 ? 19.882 10.603 -17.077 1.00 93.50 310 THR A N 1
ATOM 2360 C CA . THR A 1 310 ? 18.906 10.236 -16.043 1.00 93.50 310 THR A CA 1
ATOM 2361 C C . THR A 1 310 ? 19.358 8.976 -15.309 1.00 93.50 310 THR A C 1
ATOM 2363 O O . THR A 1 310 ? 19.528 9.009 -14.093 1.00 93.50 310 THR A O 1
ATOM 2366 N N . PHE A 1 311 ? 19.649 7.889 -16.030 1.00 96.00 311 PHE A N 1
ATOM 2367 C CA . PHE A 1 311 ? 20.072 6.629 -15.410 1.00 96.00 311 PHE A CA 1
ATOM 2368 C C . PHE A 1 311 ? 21.441 6.735 -14.737 1.00 96.00 311 PHE A C 1
ATOM 2370 O O . PHE A 1 311 ? 21.615 6.218 -13.636 1.00 96.00 311 PHE A O 1
ATOM 2377 N N . ILE A 1 312 ? 22.385 7.471 -15.330 1.00 96.94 312 ILE A N 1
ATOM 2378 C CA . ILE A 1 312 ? 23.681 7.774 -14.708 1.00 96.94 312 ILE A CA 1
ATOM 2379 C C . ILE A 1 312 ? 23.485 8.514 -13.379 1.00 96.94 312 ILE A C 1
ATOM 2381 O O . ILE A 1 312 ? 24.100 8.146 -12.379 1.00 96.94 312 ILE A O 1
ATOM 2385 N N . SER A 1 313 ? 22.598 9.511 -13.337 1.00 97.44 313 SER A N 1
ATOM 2386 C CA . SER A 1 313 ? 22.286 10.252 -12.111 1.00 97.44 313 SER A CA 1
ATOM 2387 C C . SER A 1 313 ? 21.683 9.341 -11.034 1.00 97.44 313 SER A C 1
ATOM 2389 O O . SER A 1 313 ? 22.140 9.356 -9.890 1.00 97.44 313 SER A O 1
ATOM 2391 N N . LEU A 1 314 ? 20.731 8.473 -11.398 1.00 97.88 314 LEU A N 1
ATOM 2392 C CA . LEU A 1 314 ? 20.142 7.491 -10.476 1.00 97.88 314 LEU A CA 1
ATOM 2393 C C . LEU A 1 314 ? 21.190 6.495 -9.948 1.00 97.88 314 LEU A C 1
ATOM 2395 O O . LEU A 1 314 ? 21.212 6.198 -8.751 1.00 97.88 314 LEU A O 1
ATOM 2399 N N . LEU A 1 315 ? 22.103 6.021 -10.804 1.00 98.00 315 LEU A N 1
ATOM 2400 C CA . LEU A 1 315 ? 23.224 5.150 -10.426 1.00 98.00 315 LEU A CA 1
ATOM 2401 C C . LEU A 1 315 ? 24.181 5.842 -9.446 1.00 98.00 315 LEU A C 1
ATOM 2403 O O . LEU A 1 315 ? 24.585 5.246 -8.445 1.00 98.00 315 LEU A O 1
ATOM 2407 N N . GLN A 1 316 ? 24.531 7.104 -9.702 1.00 97.31 316 GLN A N 1
ATOM 2408 C CA . GLN A 1 316 ? 25.407 7.896 -8.835 1.00 97.31 316 GLN A CA 1
ATOM 2409 C C . GLN A 1 316 ? 24.762 8.178 -7.472 1.00 97.31 316 GLN A C 1
ATOM 2411 O O . GLN A 1 316 ? 25.436 8.070 -6.447 1.00 97.31 316 GLN A O 1
ATOM 2416 N N . GLN A 1 317 ? 23.458 8.464 -7.450 1.00 97.62 317 GLN A N 1
ATOM 2417 C CA . GLN A 1 317 ? 22.682 8.716 -6.231 1.00 97.62 317 GLN A CA 1
ATOM 2418 C C . GLN A 1 317 ? 22.282 7.436 -5.478 1.00 97.62 317 GLN A C 1
ATOM 2420 O O . GLN A 1 317 ? 21.792 7.510 -4.353 1.00 97.62 317 GLN A O 1
ATOM 2425 N N . GLY A 1 318 ? 22.484 6.254 -6.070 1.00 97.19 318 GLY A N 1
ATOM 2426 C CA . GLY A 1 318 ? 22.107 4.978 -5.460 1.00 97.19 318 GLY A CA 1
ATOM 2427 C C . GLY A 1 318 ? 20.599 4.700 -5.465 1.00 97.19 318 GLY A C 1
ATOM 2428 O O . GLY A 1 318 ? 20.124 3.912 -4.649 1.00 97.19 318 GLY A O 1
ATOM 2429 N N . GLN A 1 319 ? 19.839 5.316 -6.373 1.00 97.88 319 GLN A N 1
ATOM 2430 C CA . GLN A 1 319 ? 18.381 5.202 -6.459 1.00 97.88 319 GLN A CA 1
ATOM 2431 C C . GLN A 1 319 ? 17.939 3.987 -7.293 1.00 97.88 319 GLN A C 1
ATOM 2433 O O . GLN A 1 319 ? 17.319 4.122 -8.346 1.00 97.88 319 GLN A O 1
ATOM 2438 N N . ALA A 1 320 ? 18.247 2.780 -6.807 1.00 97.88 320 ALA A N 1
ATOM 2439 C CA . ALA A 1 320 ? 17.921 1.530 -7.504 1.00 97.88 320 ALA A CA 1
ATOM 2440 C C . ALA A 1 320 ? 16.413 1.351 -7.752 1.00 97.88 320 ALA A C 1
ATOM 2442 O O . ALA A 1 320 ? 16.021 0.986 -8.854 1.00 97.88 320 ALA A O 1
ATOM 2443 N N . GLY A 1 321 ? 15.570 1.654 -6.758 1.00 97.00 321 GLY A N 1
ATOM 2444 C CA . GLY A 1 321 ? 14.113 1.542 -6.893 1.00 97.00 321 GLY A CA 1
ATOM 2445 C C . GLY A 1 321 ? 13.529 2.500 -7.935 1.00 97.00 321 GLY A C 1
ATOM 2446 O O . GLY A 1 321 ? 12.682 2.097 -8.722 1.00 97.00 321 GLY A O 1
ATOM 2447 N N . ALA A 1 322 ? 14.029 3.739 -8.003 1.00 96.94 322 ALA A N 1
ATOM 2448 C CA . ALA A 1 322 ? 13.587 4.701 -9.014 1.00 96.94 322 ALA A CA 1
ATOM 2449 C C . ALA A 1 322 ? 13.964 4.235 -10.428 1.00 96.94 322 ALA A C 1
ATOM 2451 O O . ALA A 1 322 ? 13.131 4.273 -11.325 1.00 96.94 322 ALA A O 1
ATOM 2452 N N . LEU A 1 323 ? 15.184 3.712 -10.608 1.00 97.75 323 LEU A N 1
ATOM 2453 C CA . LEU A 1 323 ? 15.618 3.181 -11.901 1.00 97.75 323 LEU A CA 1
ATOM 2454 C C . LEU A 1 323 ? 14.775 1.962 -12.306 1.00 97.75 323 LEU A C 1
ATOM 2456 O O . LEU A 1 323 ? 14.293 1.895 -13.432 1.00 97.75 323 LEU A O 1
ATOM 2460 N N . ALA A 1 324 ? 14.547 1.024 -11.384 1.00 97.50 324 ALA A N 1
ATOM 2461 C CA . ALA A 1 324 ? 13.667 -0.119 -11.622 1.00 97.50 324 ALA A CA 1
ATOM 2462 C C . ALA A 1 324 ? 12.248 0.324 -12.015 1.00 97.50 324 ALA A C 1
ATOM 2464 O O . ALA A 1 324 ? 11.662 -0.237 -12.937 1.00 97.50 324 ALA A O 1
ATOM 2465 N N . ASN A 1 325 ? 11.717 1.362 -11.363 1.00 95.94 325 ASN A N 1
ATOM 2466 C CA . ASN A 1 325 ? 10.406 1.915 -11.680 1.00 95.94 325 ASN A CA 1
ATOM 2467 C C . ASN A 1 325 ? 10.368 2.568 -13.072 1.00 95.94 325 ASN A C 1
ATOM 2469 O O . ASN A 1 325 ? 9.380 2.414 -13.785 1.00 95.94 325 ASN A O 1
ATOM 2473 N N . ASP A 1 326 ? 11.439 3.237 -13.507 1.00 94.81 326 ASP A N 1
ATOM 2474 C CA . ASP A 1 326 ? 11.541 3.760 -14.878 1.00 94.81 326 ASP A CA 1
ATOM 2475 C C . ASP A 1 326 ? 11.506 2.626 -15.917 1.00 94.81 326 ASP A C 1
ATOM 2477 O O . ASP A 1 326 ? 10.837 2.745 -16.949 1.00 94.81 326 ASP A O 1
ATOM 2481 N N . LEU A 1 327 ? 12.179 1.501 -15.640 1.00 94.25 327 LEU A N 1
ATOM 2482 C CA . LEU A 1 327 ? 12.143 0.313 -16.503 1.00 94.25 327 LEU A CA 1
ATOM 2483 C C . LEU A 1 327 ? 10.767 -0.367 -16.500 1.00 94.25 327 LEU A C 1
ATOM 2485 O O . LEU A 1 327 ? 10.316 -0.821 -17.549 1.00 94.25 327 LEU A O 1
ATOM 2489 N N . ALA A 1 328 ? 10.098 -0.419 -15.346 1.00 94.25 328 ALA A N 1
ATOM 2490 C CA . ALA A 1 328 ? 8.771 -1.011 -15.197 1.00 94.25 328 ALA A CA 1
ATOM 2491 C C . ALA A 1 328 ? 7.669 -0.167 -15.857 1.00 94.25 328 ALA A C 1
ATOM 2493 O O . ALA A 1 328 ? 6.773 -0.715 -16.485 1.00 94.25 328 ALA A O 1
ATOM 2494 N N . SER A 1 329 ? 7.738 1.160 -15.739 1.00 92.62 329 SER A N 1
ATOM 2495 C CA . SER A 1 329 ? 6.703 2.093 -16.211 1.00 92.62 329 SER A CA 1
ATOM 2496 C C . SER A 1 329 ? 6.801 2.428 -17.701 1.00 92.62 329 SER A C 1
ATOM 2498 O O . SER A 1 329 ? 5.805 2.771 -18.341 1.00 92.62 329 SER A O 1
ATOM 2500 N N . THR A 1 330 ? 7.996 2.322 -18.285 1.00 90.75 330 THR A N 1
ATOM 2501 C CA . THR A 1 330 ? 8.210 2.640 -19.698 1.00 90.75 330 THR A CA 1
ATOM 2502 C C . THR A 1 330 ? 7.879 1.434 -20.567 1.00 90.75 330 THR A C 1
ATOM 2504 O O . THR A 1 330 ? 8.620 0.451 -20.575 1.00 90.75 330 THR A O 1
ATOM 2507 N N . GLY A 1 331 ? 6.827 1.543 -21.384 1.00 87.88 331 GLY A N 1
ATOM 2508 C CA . GLY A 1 331 ? 6.370 0.445 -22.243 1.00 87.88 331 GLY A CA 1
ATOM 2509 C C . GLY A 1 331 ? 7.462 -0.173 -23.114 1.00 87.88 331 GLY A C 1
ATOM 2510 O O . GLY A 1 331 ? 7.544 -1.390 -23.200 1.00 87.88 331 GLY A O 1
ATOM 2511 N N . THR A 1 332 ? 8.375 0.623 -23.675 1.00 86.75 332 THR A N 1
ATOM 2512 C CA . THR A 1 332 ? 9.506 0.081 -24.445 1.00 86.75 332 THR A CA 1
ATOM 2513 C C . THR A 1 332 ? 10.423 -0.806 -23.605 1.00 86.75 332 THR A C 1
ATOM 2515 O O . THR A 1 332 ? 10.747 -1.908 -24.039 1.00 86.75 332 THR A O 1
ATOM 2518 N N . TYR A 1 333 ? 10.827 -0.355 -22.414 1.00 90.25 333 TYR A N 1
ATOM 2519 C CA . TYR A 1 333 ? 11.745 -1.107 -21.556 1.00 90.25 333 TYR A CA 1
ATOM 2520 C C . TYR A 1 333 ? 11.080 -2.360 -20.983 1.00 90.25 333 TYR A C 1
ATOM 2522 O O . TYR A 1 333 ? 11.651 -3.448 -21.076 1.00 90.25 333 TYR A O 1
ATOM 2530 N N . LEU A 1 334 ? 9.848 -2.237 -20.476 1.00 91.19 334 LEU A N 1
ATOM 2531 C CA . LEU A 1 334 ? 9.105 -3.381 -19.957 1.00 91.19 334 LEU A CA 1
ATOM 2532 C C . LEU A 1 334 ? 8.835 -4.412 -21.061 1.00 91.19 334 LEU A C 1
ATOM 2534 O O . LEU A 1 334 ? 9.103 -5.595 -20.870 1.00 91.19 334 LEU A O 1
ATOM 2538 N N . CYS A 1 335 ? 8.362 -3.986 -22.235 1.00 90.19 335 CYS A N 1
ATOM 2539 C CA . CYS A 1 335 ? 8.059 -4.906 -23.331 1.00 90.19 335 CYS A CA 1
ATOM 2540 C C . CYS A 1 335 ? 9.300 -5.585 -23.919 1.00 90.19 335 CYS A C 1
ATOM 2542 O O . CYS A 1 335 ? 9.193 -6.723 -24.373 1.00 90.19 335 CYS A O 1
ATOM 2544 N N . ASN A 1 336 ? 10.479 -4.956 -23.873 1.00 87.94 336 ASN A N 1
ATOM 2545 C CA . ASN A 1 336 ? 11.724 -5.639 -24.230 1.00 87.94 336 ASN A CA 1
ATOM 2546 C C . ASN A 1 336 ? 12.086 -6.747 -23.220 1.00 87.94 336 ASN A C 1
ATOM 2548 O O . ASN A 1 336 ? 12.562 -7.807 -23.621 1.00 87.94 336 ASN A O 1
ATOM 2552 N N . LEU A 1 337 ? 11.814 -6.541 -21.924 1.00 89.00 337 LEU A N 1
ATOM 2553 C CA . LEU A 1 337 ? 12.052 -7.549 -20.883 1.00 89.00 337 LEU A CA 1
ATOM 2554 C C . LEU A 1 337 ? 11.102 -8.745 -20.996 1.00 89.00 337 LEU A C 1
ATOM 2556 O O . LEU A 1 337 ? 11.543 -9.894 -20.909 1.00 89.00 337 LEU A O 1
ATOM 2560 N N . VAL A 1 338 ? 9.804 -8.477 -21.161 1.00 90.25 338 VAL A N 1
ATOM 2561 C CA . VAL A 1 338 ? 8.734 -9.479 -20.979 1.00 90.25 338 VAL A CA 1
ATOM 2562 C C . VAL A 1 338 ? 8.151 -10.007 -22.294 1.00 90.25 338 VAL A C 1
ATOM 2564 O O . VAL A 1 338 ? 7.513 -11.062 -22.331 1.00 90.25 338 VAL A O 1
ATOM 2567 N N . GLY A 1 339 ? 8.424 -9.310 -23.397 1.00 87.94 339 GLY A N 1
ATOM 2568 C CA . GLY A 1 339 ? 8.109 -9.728 -24.757 1.00 87.94 339 GLY A CA 1
ATOM 2569 C C . GLY A 1 339 ? 6.627 -9.716 -25.129 1.00 87.94 339 GLY A C 1
ATOM 2570 O O . GLY A 1 339 ? 5.747 -9.295 -24.379 1.00 87.94 339 GLY A O 1
ATOM 2571 N N . ASN A 1 340 ? 6.347 -10.219 -26.332 1.00 83.56 340 ASN A N 1
ATOM 2572 C CA . ASN A 1 340 ? 5.021 -10.168 -26.966 1.00 83.56 340 ASN A CA 1
ATOM 2573 C C . ASN A 1 340 ? 3.945 -11.074 -26.338 1.00 83.56 340 ASN A C 1
ATOM 2575 O O . ASN A 1 340 ? 2.765 -10.931 -26.657 1.00 83.56 340 ASN A O 1
ATOM 2579 N N . SER A 1 341 ? 4.329 -11.990 -25.444 1.00 83.62 341 SER A N 1
ATOM 2580 C CA . SER A 1 341 ? 3.375 -12.831 -24.709 1.00 83.62 341 SER A CA 1
ATOM 2581 C C . SER A 1 341 ? 2.545 -12.025 -23.705 1.00 83.62 341 SER A C 1
ATOM 2583 O O . SER A 1 341 ? 1.439 -12.428 -23.342 1.00 83.62 341 SER A O 1
ATOM 2585 N N . PHE A 1 342 ? 3.046 -10.854 -23.299 1.00 90.56 342 PHE A N 1
ATOM 2586 C CA . PHE A 1 342 ? 2.280 -9.884 -22.542 1.00 90.56 342 PHE A CA 1
ATOM 2587 C C . PHE A 1 342 ? 1.393 -9.082 -23.496 1.00 90.56 342 PHE A C 1
ATOM 2589 O O . PHE A 1 342 ? 1.889 -8.293 -24.297 1.00 90.56 342 PHE A O 1
ATOM 2596 N N . GLY A 1 343 ? 0.073 -9.278 -23.415 1.00 90.00 343 GLY A N 1
ATOM 2597 C CA . GLY A 1 343 ? -0.906 -8.672 -24.329 1.00 90.00 343 GLY A CA 1
ATOM 2598 C C . GLY A 1 343 ? -0.707 -7.170 -24.615 1.00 90.00 343 GLY A C 1
ATOM 2599 O O . GLY A 1 343 ? -0.727 -6.798 -25.789 1.00 90.00 343 GLY A O 1
ATOM 2600 N N . PRO A 1 344 ? -0.446 -6.310 -23.606 1.00 90.81 344 PRO A N 1
ATOM 2601 C CA . PRO A 1 344 ? -0.158 -4.884 -23.808 1.00 90.81 344 PRO A CA 1
ATOM 2602 C C . PRO A 1 344 ? 1.048 -4.575 -24.711 1.00 90.81 344 PRO A C 1
ATOM 2604 O O . PRO A 1 344 ? 1.129 -3.484 -25.268 1.00 90.81 344 PRO A O 1
ATOM 2607 N N . CYS A 1 345 ? 1.960 -5.528 -24.905 1.00 87.00 345 CYS A N 1
ATOM 2608 C CA . CYS A 1 345 ? 3.110 -5.406 -25.800 1.00 87.00 345 CYS A CA 1
ATOM 2609 C C . CYS A 1 345 ? 2.821 -5.875 -27.239 1.00 87.00 345 CYS A C 1
ATOM 2611 O O . CYS A 1 345 ? 3.695 -5.779 -28.095 1.00 87.00 345 CYS A O 1
ATOM 2613 N N . ASN A 1 346 ? 1.614 -6.372 -27.542 1.00 77.69 346 ASN A N 1
ATOM 2614 C CA . ASN A 1 346 ? 1.275 -7.015 -28.822 1.00 77.69 346 ASN A CA 1
ATOM 2615 C C . ASN A 1 346 ? 0.433 -6.135 -29.781 1.00 77.69 346 ASN A C 1
ATOM 2617 O O . ASN A 1 346 ? -0.333 -6.650 -30.591 1.00 77.69 346 ASN A O 1
ATOM 2621 N N . GLY A 1 347 ? 0.522 -4.802 -29.693 1.00 58.62 347 GLY A N 1
ATOM 2622 C CA . GLY A 1 347 ? -0.357 -3.904 -30.470 1.00 58.62 347 GLY A CA 1
ATOM 2623 C C . GLY A 1 347 ? 0.233 -2.555 -30.883 1.00 58.62 347 GLY A C 1
ATOM 2624 O O . GLY A 1 347 ? -0.508 -1.687 -31.341 1.00 58.62 347 GLY A O 1
ATOM 2625 N N . GLY A 1 348 ? 1.541 -2.353 -30.701 1.00 60.78 348 GLY A N 1
ATOM 2626 C CA . GLY A 1 348 ? 2.235 -1.111 -31.055 1.00 60.78 348 GLY A CA 1
ATOM 2627 C C . GLY A 1 348 ? 2.883 -1.133 -32.445 1.00 60.78 348 GLY A C 1
ATOM 2628 O O . GLY A 1 348 ? 2.876 -2.138 -33.148 1.00 60.78 348 GLY A O 1
ATOM 2629 N N . VAL A 1 349 ? 3.503 -0.010 -32.825 1.00 55.50 349 VAL A N 1
ATOM 2630 C CA . VAL A 1 349 ? 4.318 0.123 -34.056 1.00 55.50 349 VAL A CA 1
ATOM 2631 C C . VAL A 1 349 ? 5.578 -0.762 -33.990 1.00 55.50 349 VAL A C 1
ATOM 2633 O O . VAL A 1 349 ? 6.124 -1.158 -35.017 1.00 55.50 349 VAL A O 1
ATOM 2636 N N . THR A 1 350 ? 6.026 -1.099 -32.778 1.00 62.69 350 THR A N 1
ATOM 2637 C CA . THR A 1 350 ? 7.201 -1.933 -32.504 1.00 62.69 350 THR A CA 1
ATOM 2638 C C . THR A 1 350 ? 6.784 -3.384 -32.276 1.00 62.69 350 THR A C 1
ATOM 2640 O O . THR A 1 350 ? 5.919 -3.661 -31.449 1.00 62.69 350 THR A O 1
ATOM 2643 N N . THR A 1 351 ? 7.420 -4.323 -32.980 1.00 67.00 351 THR A N 1
ATOM 2644 C CA . THR A 1 351 ? 7.265 -5.764 -32.725 1.00 67.00 351 THR A CA 1
ATOM 2645 C C . THR A 1 351 ? 8.298 -6.212 -31.692 1.00 67.00 351 THR A C 1
ATOM 2647 O O . THR A 1 351 ? 9.496 -6.096 -31.941 1.00 67.00 351 THR A O 1
ATOM 2650 N N . TYR A 1 352 ? 7.846 -6.732 -30.549 1.00 74.25 352 TYR A N 1
ATOM 2651 C CA . TYR A 1 352 ? 8.724 -7.263 -29.500 1.00 74.25 352 TYR A CA 1
ATOM 2652 C C . TYR A 1 352 ? 8.970 -8.766 -29.688 1.00 74.25 352 TYR A C 1
ATOM 2654 O O . TYR A 1 352 ? 8.089 -9.509 -30.134 1.00 74.25 352 TYR A O 1
ATOM 2662 N N . GLY A 1 353 ? 10.181 -9.214 -29.352 1.00 71.50 353 GLY A N 1
ATOM 2663 C CA . GLY A 1 353 ? 10.564 -10.627 -29.373 1.00 71.50 353 GLY A CA 1
ATOM 2664 C C . GLY A 1 353 ? 9.946 -11.440 -28.230 1.00 71.50 353 GLY A C 1
ATOM 2665 O O . GLY A 1 353 ? 9.049 -10.982 -27.518 1.00 71.50 353 GLY A O 1
ATOM 2666 N N . ALA A 1 354 ? 10.438 -12.668 -28.052 1.00 75.62 354 ALA A N 1
ATOM 2667 C CA . ALA A 1 354 ? 10.139 -13.450 -26.856 1.00 75.62 354 ALA A CA 1
ATOM 2668 C C . ALA A 1 354 ? 10.773 -12.779 -25.627 1.00 75.62 354 ALA A C 1
ATOM 2670 O O . ALA A 1 354 ? 11.914 -12.327 -25.694 1.00 75.62 354 ALA A O 1
ATOM 2671 N N . GLY A 1 355 ? 10.029 -12.710 -24.523 1.00 78.69 355 GLY A N 1
ATOM 2672 C CA . GLY A 1 355 ? 10.525 -12.142 -23.272 1.00 78.69 355 GLY A CA 1
ATOM 2673 C C . GLY A 1 355 ? 11.581 -13.022 -22.620 1.00 78.69 355 GLY A C 1
ATOM 2674 O O . GLY A 1 355 ? 11.524 -14.249 -22.717 1.00 78.69 355 GLY A O 1
ATOM 2675 N N . HIS A 1 356 ? 12.517 -12.391 -21.919 1.00 86.44 356 HIS A N 1
ATOM 2676 C CA . HIS A 1 356 ? 13.536 -13.065 -21.113 1.00 86.44 356 HIS A CA 1
ATOM 2677 C C . HIS A 1 356 ? 13.167 -13.122 -19.626 1.00 86.44 356 HIS A C 1
ATOM 2679 O O . HIS A 1 356 ? 13.694 -13.958 -18.894 1.00 86.44 356 HIS A O 1
ATOM 2685 N N . TYR A 1 357 ? 12.245 -12.260 -19.192 1.00 93.19 357 TYR A N 1
ATOM 2686 C CA . TYR A 1 357 ? 11.829 -12.114 -17.802 1.00 93.19 357 TYR A CA 1
ATOM 2687 C C . TYR A 1 357 ? 10.304 -12.234 -17.668 1.00 93.19 357 TYR A C 1
ATOM 2689 O O . TYR A 1 357 ? 9.572 -11.933 -18.614 1.00 93.19 357 TYR A O 1
ATOM 2697 N N . PRO A 1 358 ? 9.796 -12.695 -16.511 1.00 95.00 358 PRO A N 1
ATOM 2698 C CA . PRO A 1 358 ? 8.360 -12.818 -16.285 1.00 95.00 358 PRO A CA 1
ATOM 2699 C C . PRO A 1 358 ? 7.667 -11.451 -16.294 1.00 95.00 358 PRO A C 1
ATOM 2701 O O . PRO A 1 358 ? 8.256 -10.445 -15.917 1.00 95.00 358 PRO A O 1
ATOM 2704 N N . ILE A 1 359 ? 6.385 -11.411 -16.662 1.00 94.38 359 ILE A N 1
ATOM 2705 C CA . ILE A 1 359 ? 5.633 -10.148 -16.754 1.00 94.38 359 ILE A CA 1
ATOM 2706 C C . ILE A 1 359 ? 5.600 -9.371 -15.430 1.00 94.38 359 ILE A C 1
ATOM 2708 O O . ILE A 1 359 ? 5.700 -8.153 -15.440 1.00 94.38 359 ILE A O 1
ATOM 2712 N N . ASN A 1 360 ? 5.563 -10.067 -14.292 1.00 95.88 360 ASN A N 1
ATOM 2713 C CA . ASN A 1 360 ? 5.579 -9.484 -12.949 1.00 95.88 360 ASN A CA 1
ATOM 2714 C C . ASN A 1 360 ? 7.006 -9.296 -12.382 1.00 95.88 360 ASN A C 1
ATOM 2716 O O . ASN A 1 360 ? 7.221 -9.410 -11.176 1.00 95.88 360 ASN A O 1
ATOM 2720 N N . PHE A 1 361 ? 8.007 -9.067 -13.243 1.00 96.50 361 PHE A N 1
ATOM 2721 C CA . PHE A 1 361 ? 9.413 -8.981 -12.831 1.00 96.50 361 PHE A CA 1
ATOM 2722 C C . PHE A 1 361 ? 9.680 -7.856 -11.823 1.00 96.50 361 PHE A C 1
ATOM 2724 O O . PHE A 1 361 ? 10.390 -8.069 -10.840 1.00 96.50 361 PHE A O 1
ATOM 2731 N N . PHE A 1 362 ? 9.112 -6.670 -12.057 1.00 96.62 362 PHE A N 1
ATOM 2732 C CA . PHE A 1 362 ? 9.268 -5.510 -11.175 1.00 96.62 362 PHE A CA 1
ATOM 2733 C C . PHE A 1 362 ? 8.073 -5.273 -10.256 1.00 96.62 362 PHE A C 1
ATOM 2735 O O . PHE A 1 362 ? 8.244 -4.660 -9.215 1.00 96.62 362 PHE A O 1
ATOM 2742 N N . GLN A 1 363 ? 6.874 -5.702 -10.635 1.00 96.44 363 GLN A N 1
ATOM 2743 C CA . GLN A 1 363 ? 5.626 -5.236 -10.033 1.00 96.44 363 GLN A CA 1
ATOM 2744 C C . GLN A 1 363 ? 4.608 -6.373 -9.973 1.00 96.44 363 GLN A C 1
ATOM 2746 O O . GLN A 1 363 ? 4.559 -7.199 -10.887 1.00 96.44 363 GLN A O 1
ATOM 2751 N N . VAL A 1 364 ? 3.812 -6.432 -8.898 1.00 96.06 364 VAL A N 1
ATOM 2752 C CA . VAL A 1 364 ? 2.865 -7.535 -8.674 1.00 96.06 364 VAL A CA 1
ATOM 2753 C C . VAL A 1 364 ? 1.796 -7.580 -9.760 1.00 96.06 364 VAL A C 1
ATOM 2755 O O . VAL A 1 364 ? 1.512 -8.651 -10.288 1.00 96.06 364 VAL A O 1
ATOM 2758 N N . ASN A 1 365 ? 1.253 -6.433 -10.158 1.00 96.88 365 ASN A N 1
ATOM 2759 C CA . ASN A 1 365 ? 0.310 -6.342 -11.254 1.00 96.88 365 ASN A CA 1
ATOM 2760 C C . ASN A 1 365 ? 0.962 -5.605 -12.433 1.00 96.88 365 ASN A C 1
ATOM 2762 O O . ASN A 1 365 ? 1.002 -4.371 -12.457 1.00 96.88 365 ASN A O 1
ATOM 2766 N N . PRO A 1 366 ? 1.447 -6.338 -13.450 1.00 94.69 366 PRO A N 1
ATOM 2767 C CA . PRO A 1 366 ? 2.098 -5.729 -14.601 1.00 94.69 366 PRO A CA 1
ATOM 2768 C C . PRO A 1 366 ? 1.137 -4.928 -15.481 1.00 94.69 366 PRO A C 1
ATOM 2770 O O . PRO A 1 366 ? 1.596 -4.157 -16.317 1.00 94.69 366 PRO A O 1
ATOM 2773 N N . PHE A 1 367 ? -0.183 -5.078 -15.309 1.00 96.12 367 PHE A N 1
ATOM 2774 C CA . PHE A 1 367 ? -1.178 -4.272 -16.015 1.00 96.12 367 PHE A CA 1
ATOM 2775 C C . PHE A 1 367 ? -1.370 -2.875 -15.409 1.00 96.12 367 PHE A C 1
ATOM 2777 O O . PHE A 1 367 ? -2.075 -2.074 -16.012 1.00 96.12 367 PHE A O 1
ATOM 2784 N N . ALA A 1 368 ? -0.739 -2.568 -14.273 1.00 95.69 368 ALA A N 1
ATOM 2785 C CA . ALA A 1 368 ? -0.650 -1.233 -13.679 1.00 95.69 368 ALA A CA 1
ATOM 2786 C C . ALA A 1 368 ? 0.797 -0.706 -13.756 1.00 95.69 368 ALA A C 1
ATOM 2788 O O . ALA A 1 368 ? 1.361 -0.275 -12.754 1.00 95.69 368 ALA 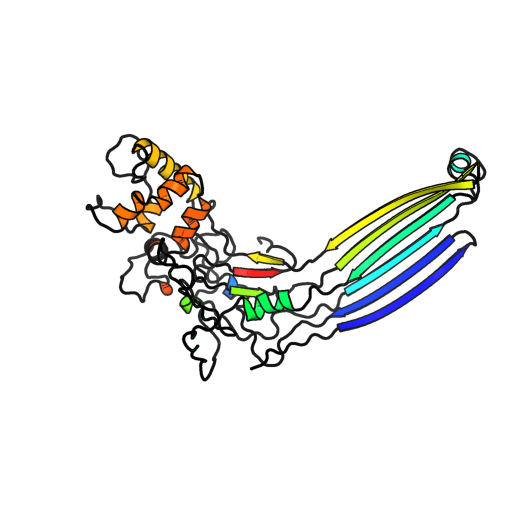A O 1
ATOM 2789 N N . ALA A 1 369 ? 1.443 -0.803 -14.924 1.00 94.38 369 ALA A N 1
ATOM 2790 C CA . ALA A 1 369 ? 2.879 -0.559 -15.066 1.00 94.38 369 ALA A CA 1
ATOM 2791 C C . ALA A 1 369 ? 3.280 0.850 -14.586 1.00 94.38 369 ALA A C 1
ATOM 2793 O O . ALA A 1 369 ? 2.836 1.866 -15.126 1.00 94.38 369 ALA A O 1
ATOM 2794 N N . GLY A 1 370 ? 4.117 0.911 -13.547 1.00 91.69 370 GLY A N 1
ATOM 2795 C CA . GLY A 1 370 ? 4.542 2.158 -12.902 1.00 91.69 370 GLY A CA 1
ATOM 2796 C C . GLY A 1 370 ? 3.492 2.863 -12.040 1.00 91.69 370 GLY A C 1
ATOM 2797 O O . GLY A 1 370 ? 3.798 3.904 -11.464 1.00 91.69 370 GLY A O 1
ATOM 2798 N N . ALA A 1 371 ? 2.278 2.322 -11.952 1.00 94.44 371 ALA A N 1
ATOM 2799 C CA . ALA A 1 371 ? 1.174 2.874 -11.181 1.00 94.44 371 ALA A CA 1
ATOM 2800 C C . ALA A 1 371 ? 0.866 2.009 -9.950 1.00 94.44 371 ALA A C 1
ATOM 2802 O O . ALA A 1 371 ? 1.260 0.845 -9.864 1.00 94.44 371 ALA A O 1
ATOM 2803 N N . ALA A 1 372 ? 0.145 2.592 -8.995 1.00 94.19 372 ALA A N 1
ATOM 2804 C CA . ALA A 1 372 ? -0.216 1.921 -7.755 1.00 94.19 372 ALA A CA 1
ATOM 2805 C C . ALA A 1 372 ? -1.360 0.914 -7.956 1.00 94.19 372 ALA A C 1
ATOM 2807 O O . ALA A 1 372 ? -2.298 1.154 -8.723 1.00 94.19 372 ALA A O 1
ATOM 2808 N N . THR A 1 373 ? -1.348 -0.164 -7.174 1.00 95.00 373 THR A N 1
ATOM 2809 C CA . THR A 1 373 ? -2.532 -1.003 -6.953 1.00 95.00 373 THR A CA 1
ATOM 2810 C C . THR A 1 373 ? -2.918 -0.952 -5.483 1.00 95.00 373 THR A C 1
ATOM 2812 O O . THR A 1 373 ? -2.301 -1.606 -4.645 1.00 95.00 373 THR A O 1
ATOM 2815 N N . LEU A 1 374 ? -3.934 -0.157 -5.158 1.00 94.94 374 LEU A N 1
ATOM 2816 C CA . LEU A 1 374 ? -4.290 0.190 -3.789 1.00 94.94 374 LEU A CA 1
ATOM 2817 C C . LEU A 1 374 ? -5.322 -0.777 -3.205 1.00 94.94 374 LEU A C 1
ATOM 2819 O O . LEU A 1 374 ? -6.449 -0.896 -3.687 1.00 94.94 374 LEU A O 1
ATOM 2823 N N . LEU A 1 375 ? -4.970 -1.423 -2.102 1.00 94.56 375 LEU A N 1
ATOM 2824 C CA . LEU A 1 375 ? -5.893 -2.197 -1.290 1.00 94.56 375 LEU A CA 1
ATOM 2825 C C . LEU A 1 375 ? -6.261 -1.419 -0.028 1.00 94.56 375 LEU A C 1
ATOM 2827 O O . LEU A 1 375 ? -5.438 -1.265 0.875 1.00 94.56 375 LEU A O 1
ATOM 2831 N N . LEU A 1 376 ? -7.520 -0.996 0.074 1.00 94.12 376 LEU A N 1
ATOM 2832 C CA . LEU A 1 376 ? -8.069 -0.464 1.313 1.00 94.12 376 LEU A CA 1
ATOM 2833 C C . LEU A 1 376 ? -8.283 -1.608 2.312 1.00 94.12 376 LEU A C 1
ATOM 2835 O O . LEU A 1 376 ? -9.162 -2.454 2.124 1.00 94.12 376 LEU A O 1
ATOM 2839 N N . SER A 1 377 ? -7.485 -1.637 3.377 1.00 93.06 377 SER A N 1
ATOM 2840 C CA . SER A 1 377 ? -7.493 -2.698 4.387 1.00 93.06 377 SER A CA 1
ATOM 2841 C C . SER A 1 377 ? -7.165 -2.160 5.784 1.00 93.06 377 SER A C 1
ATOM 2843 O O . SER A 1 377 ? -6.776 -1.012 5.962 1.00 93.06 377 SER A O 1
ATOM 2845 N N . THR A 1 378 ? -7.322 -3.013 6.798 1.00 88.81 378 THR A N 1
ATOM 2846 C CA . THR A 1 378 ? -6.936 -2.731 8.196 1.00 88.81 378 THR A CA 1
ATOM 2847 C C . THR A 1 378 ? -5.559 -3.263 8.582 1.00 88.81 378 THR A C 1
ATOM 2849 O O . THR A 1 378 ? -5.039 -2.963 9.655 1.00 88.81 378 THR A O 1
ATOM 2852 N N . THR A 1 379 ? -4.994 -4.112 7.731 1.00 78.31 379 THR A N 1
ATOM 2853 C CA . THR A 1 379 ? -3.673 -4.716 7.879 1.00 78.31 379 THR A CA 1
ATOM 2854 C C . THR A 1 379 ? -3.093 -4.879 6.488 1.00 78.31 379 THR A C 1
ATOM 2856 O O . THR A 1 379 ? -3.820 -5.338 5.600 1.00 78.31 379 THR A O 1
ATOM 2859 N N . ALA A 1 380 ? -1.802 -4.590 6.319 1.00 58.72 380 ALA A N 1
ATOM 2860 C CA . ALA A 1 380 ? -1.075 -5.010 5.127 1.00 58.72 380 ALA A CA 1
ATOM 2861 C C . ALA A 1 380 ? -1.324 -6.510 4.903 1.00 58.72 380 ALA A C 1
ATOM 2863 O O . ALA A 1 380 ? -1.412 -7.270 5.881 1.00 58.72 380 ALA A O 1
ATOM 2864 N N . CYS A 1 381 ? -1.529 -6.916 3.647 1.00 54.03 381 CYS A N 1
ATOM 2865 C CA . CYS A 1 381 ? -1.735 -8.313 3.284 1.00 54.03 381 CYS A CA 1
ATOM 2866 C C . CYS A 1 381 ? -0.714 -9.176 4.026 1.00 54.03 381 CYS A C 1
ATOM 2868 O O . CYS A 1 381 ? 0.491 -8.968 3.919 1.00 54.03 381 CYS A O 1
ATOM 2870 N N . LYS A 1 382 ? -1.185 -10.127 4.844 1.00 42.66 382 LYS A N 1
ATOM 2871 C CA . LYS A 1 382 ? -0.264 -11.106 5.419 1.00 42.66 382 LYS A CA 1
ATOM 2872 C C . LYS A 1 382 ? 0.257 -11.941 4.249 1.00 42.66 382 LYS A C 1
ATOM 2874 O O . LYS A 1 382 ? -0.593 -12.558 3.596 1.00 42.66 382 LYS A O 1
ATOM 2879 N N . PRO A 1 383 ? 1.577 -12.003 3.994 1.00 36.06 383 PRO A N 1
ATOM 2880 C CA . PRO A 1 383 ? 2.102 -13.038 3.121 1.00 36.06 383 PRO A CA 1
ATOM 2881 C C . PRO A 1 383 ? 1.639 -14.369 3.717 1.00 36.06 383 PRO A C 1
ATOM 2883 O O . PRO A 1 383 ? 1.804 -14.613 4.918 1.00 36.06 383 PRO A O 1
ATOM 2886 N N . LYS A 1 384 ? 0.902 -15.141 2.922 1.00 33.66 384 LYS A N 1
ATOM 2887 C CA . LYS A 1 384 ? 0.466 -16.476 3.321 1.00 33.66 384 LYS A CA 1
ATOM 2888 C C . LYS A 1 384 ? 1.616 -17.455 3.235 1.00 33.66 384 LYS A C 1
ATOM 2890 O O . LYS A 1 384 ? 2.376 -17.353 2.248 1.00 33.66 384 LYS A O 1
#